Protein AF-0000000067514697 (afdb_homodimer)

Nearest PDB structures (foldseek):
  2oda-assembly1_A  TM=9.925E-01  e=5.669E-39  Pseudomonas syringae pv. tomato
  3iru-assembly1_A  TM=8.624E-01  e=1.632E-14  Oleispira antarctica
  2ioh-assembly1_A  TM=8.367E-01  e=4.678E-10  Bacillus cereus
  1rqn-assembly1_B  TM=8.302E-01  e=7.815E-10  Bacillus cereus
  1rdf-assembly5_D  TM=8.323E-01  e=1.687E-09  Bacillus cereus

Foldseek 3Di:
DQFDAFLEEEEEQDQAQFVFLSCLQVDPDNDPRRLDGDPQNVVLLVSCVVVVHAYEYEDDDPPVRRVSSCVVCVVRHYYFDDDPDDFPALVSVVSRCVVSVGPDQFRYEYEYQDLRPQNSCVNNFHAYEHAQQTYNQLNDRPVRLVPDDPVVNVVSSVVSVVVNVVSVHPYYDHGNNCVRVVSVVVVVCVVVPDGD/DQFDAFLEEEEEQDQAQFVFLSCLQVDPDNDPRRLDGDPQNVVLLVSCVVVVHAYEYEDDDPPVRRVSSCVVCVVRHYYFDDDPDDFPALVSVVSRCVVSVRPDQFRYEYEYQDLRPQNSCVNNFHAYEHAQQTYNQLNDRPVRLVPDDPVVNVVSSVVSVVVNVVSVHPYYDHGNNCVRVVSVVVVVCVVVPDGD

Sequence (392 aa):
MPLPTFPALLFGLSGCLVDFGAQAATSDTPDDEHAQLTPGAQNALKALRDQGMPCAWIDELPEALSTPLAAPVNDWMIAAPRPTAGWPQPDACWMALMALNVSQLEGCVLISGDPRLLQSGLNAGLWTIGLASCGPLCGLSPSQWQALNNAEREQRRAQATLKLYSLGVHSVIDHLGELESCLADIALRRSKGEKPMPLPTFPALLFGLSGCLVDFGAQAATSDTPDDEHAQLTPGAQNALKALRDQGMPCAWIDELPEALSTPLAAPVNDWMIAAPRPTAGWPQPDACWMALMALNVSQLEGCVLISGDPRLLQSGLNAGLWTIGLASCGPLCGLSPSQWQALNNAEREQRRAQATLKLYSLGVHSVIDHLGELESCLADIALRRSKGEKP

pLDDT: mean 94.72, std 6.23, range [56.69, 98.94]

Organism: Pseudomonas syringae pv. tomato (strain ATCC BAA-871 / DC3000) (NCBI:txid223283)

Secondary structure (DSSP, 8-state):
-PPPP-S-EEEETBTTTB-TT--GGG-SS--GGGGSBPTTHHHHHHHHHHHT--EEEE--S-HHHHHHHHTTTTTTSEEPPPPSSPTTSTHHHHHHHHHTT-S-STT-EEEES-HHHHHHHHHHT-EEEEESSSSTTT---HHHHHHS-HHHHHHHHHHHHHHHHHTT-SEEESSGGGHHHHHHHHHHHHHTT---/-PPPP-S-EEEETBTTTB-TT--GGG-SS--GGGGSBPTTHHHHHHHHHHHT--EEEE--S-HHHHHHHHTTTTTTSEEPPPPSSPTTSTHHHHHHHHHTT-S-STT-EEEES-HHHHHHHHHHT-EEEEESSSSTTT---HHHHHHS-HHHHHHHHHHHHHHHHHTT-SEEESSGGGHHHHHHHHHHHHHTT---

Solvent-accessible surface area (backbone atoms only — not comparable to full-atom values): 20154 Å² total; per-residue (Å²): 130,83,77,72,87,50,62,31,41,36,30,28,34,64,4,42,42,14,14,35,9,39,48,53,86,78,42,94,63,69,49,76,73,37,31,37,66,19,69,34,31,64,62,46,52,50,55,36,55,75,67,65,52,45,48,31,33,43,73,84,61,58,64,88,55,44,53,66,39,38,58,78,45,57,86,74,35,46,76,36,59,79,52,90,63,57,75,40,35,16,47,39,52,51,42,29,41,53,75,67,64,44,59,40,40,73,67,21,33,33,36,25,20,39,70,46,56,46,40,8,26,53,20,50,58,27,35,35,36,35,26,22,58,22,1,54,76,56,48,39,48,69,68,58,52,68,67,43,52,72,67,56,47,50,50,47,30,51,52,28,42,51,53,43,49,71,73,62,44,73,39,74,42,51,46,43,65,49,43,68,63,50,52,46,51,52,49,53,43,42,77,73,67,55,72,109,129,84,75,74,86,49,61,31,42,36,31,29,34,65,4,40,42,12,14,36,9,39,46,53,85,77,40,94,62,70,49,76,73,37,27,37,66,20,68,34,28,63,63,44,50,50,54,37,55,76,66,64,51,45,44,31,32,42,73,86,62,57,65,87,57,42,53,66,39,39,58,78,45,55,88,75,33,46,77,37,57,79,52,91,62,56,73,40,34,15,48,39,53,52,41,29,40,53,76,66,64,43,59,39,42,74,68,21,33,34,37,24,18,39,68,47,57,47,43,9,27,53,20,50,58,27,35,36,36,36,27,21,59,23,0,54,77,55,47,38,48,70,68,58,52,68,69,44,51,72,67,56,48,49,50,48,30,50,51,28,42,51,55,42,50,73,73,62,45,74,38,76,42,49,45,45,67,49,40,67,64,50,50,44,51,51,50,51,43,42,76,72,66,55,72,111

InterPro domains:
  IPR023214 HAD superfamily [G3DSA:3.40.50.1000] (1-196)
  IPR036412 HAD-like superfamily [SSF56784] (7-185)

Radius of gyration: 23.74 Å; Cα contacts (8 Å, |Δi|>4): 831; chains: 2; bounding box: 42×76×57 Å

Structure (mmCIF, N/CA/C/O backbone):
data_AF-0000000067514697-model_v1
#
loop_
_entity.id
_entity.type
_entity.pdbx_description
1 polymer 'HAD family phosphatase'
#
loop_
_atom_site.group_PDB
_atom_site.id
_atom_site.type_symbol
_atom_site.label_atom_id
_atom_site.label_alt_id
_atom_site.label_comp_id
_atom_site.label_asym_id
_atom_site.label_entity_id
_atom_site.label_seq_id
_atom_site.pdbx_PDB_ins_code
_atom_site.Cartn_x
_atom_site.Cartn_y
_atom_site.Cartn_z
_atom_site.occupancy
_atom_site.B_iso_or_equiv
_atom_site.auth_seq_id
_atom_site.auth_comp_id
_atom_site.auth_asym_id
_atom_site.auth_atom_id
_atom_site.pdbx_PDB_model_num
ATOM 1 N N . MET A 1 1 ? -19.172 -23.828 4.582 1 57.5 1 MET A N 1
ATOM 2 C CA . MET A 1 1 ? -19.203 -22.5 5.199 1 57.5 1 MET A CA 1
ATOM 3 C C . MET A 1 1 ? -18.75 -21.438 4.215 1 57.5 1 MET A C 1
ATOM 5 O O . MET A 1 1 ? -17.906 -21.703 3.355 1 57.5 1 MET A O 1
ATOM 9 N N . PRO A 1 2 ? -19.375 -20.234 4.148 1 75.5 2 PRO A N 1
ATOM 10 C CA . PRO A 1 2 ? -18.953 -19.234 3.174 1 75.5 2 PRO A CA 1
ATOM 11 C C . PRO A 1 2 ? -17.516 -18.766 3.379 1 75.5 2 PRO A C 1
ATOM 13 O O . PRO A 1 2 ? -17.031 -18.75 4.508 1 75.5 2 PRO A O 1
ATOM 16 N N . LEU A 1 3 ? -16.703 -18.688 2.287 1 81 3 LEU A N 1
ATOM 17 C CA . LEU A 1 3 ? -15.352 -18.141 2.334 1 81 3 LEU A CA 1
ATOM 18 C C . LEU A 1 3 ? -15.32 -16.812 3.072 1 81 3 LEU A C 1
ATOM 20 O O . LEU A 1 3 ? -16.234 -16 2.926 1 81 3 LEU A O 1
ATOM 24 N N . PRO A 1 4 ? -14.367 -16.75 3.943 1 87.25 4 PRO A N 1
ATOM 25 C CA . PRO A 1 4 ? -14.219 -15.422 4.539 1 87.25 4 PRO A CA 1
ATOM 26 C C . PRO A 1 4 ? -14.039 -14.32 3.496 1 87.25 4 PRO A C 1
ATOM 28 O O . PRO A 1 4 ? -13.508 -14.578 2.412 1 87.25 4 PRO A O 1
ATOM 31 N N . THR A 1 5 ? -14.469 -13.211 3.768 1 91 5 THR A N 1
ATOM 32 C CA . THR A 1 5 ? -14.398 -12.094 2.832 1 91 5 THR A CA 1
ATOM 33 C C . THR A 1 5 ? -13.078 -11.352 2.975 1 91 5 THR A C 1
ATOM 35 O O . THR A 1 5 ? -12.602 -11.125 4.09 1 91 5 THR A O 1
ATOM 38 N N . PHE A 1 6 ? -12.43 -11.125 1.898 1 96.06 6 PHE A N 1
ATOM 39 C CA . PHE A 1 6 ? -11.219 -10.32 1.805 1 96.06 6 PHE A CA 1
ATOM 40 C C . PHE A 1 6 ? -11.445 -9.094 0.936 1 96.06 6 PHE A C 1
ATOM 42 O O . PHE A 1 6 ? -12.273 -9.109 0.025 1 96.06 6 PHE A O 1
ATOM 49 N N . PRO A 1 7 ? -10.719 -8.008 1.27 1 97.12 7 PRO A N 1
ATOM 50 C CA . PRO A 1 7 ? -10.891 -6.824 0.428 1 97.12 7 PRO A CA 1
ATOM 51 C C . PRO A 1 7 ? -10.516 -7.074 -1.031 1 97.12 7 PRO A C 1
ATOM 53 O O . PRO A 1 7 ? -11.164 -6.543 -1.938 1 97.12 7 PRO A O 1
ATOM 56 N N . ALA A 1 8 ? -9.453 -7.906 -1.277 1 98.38 8 ALA A N 1
ATOM 57 C CA . ALA A 1 8 ? -9.047 -8.258 -2.635 1 98.38 8 ALA A CA 1
ATOM 58 C C . ALA A 1 8 ? -8.133 -9.484 -2.633 1 98.38 8 ALA A C 1
ATOM 60 O O . ALA A 1 8 ? -7.387 -9.711 -1.678 1 98.38 8 ALA A O 1
ATOM 61 N N . LEU A 1 9 ? -8.211 -10.242 -3.629 1 98.56 9 LEU A N 1
ATOM 62 C CA . LEU A 1 9 ? -7.27 -11.312 -3.922 1 98.56 9 LEU A CA 1
ATOM 63 C C . LEU A 1 9 ? -6.555 -11.07 -5.246 1 98.56 9 LEU A C 1
ATOM 65 O O . LEU A 1 9 ? -7.203 -10.891 -6.281 1 98.56 9 LEU A O 1
ATOM 69 N N . LEU A 1 10 ? -5.277 -11.008 -5.188 1 98.88 10 LEU A N 1
ATOM 70 C CA . LEU A 1 10 ? -4.441 -10.891 -6.379 1 98.88 10 LEU A CA 1
ATOM 71 C C . LEU A 1 10 ? -3.797 -12.227 -6.723 1 98.88 10 LEU A C 1
ATOM 73 O O . LEU A 1 10 ? -3.354 -12.961 -5.828 1 98.88 10 LEU A O 1
ATOM 77 N N . PHE A 1 11 ? -3.756 -12.547 -7.996 1 98.81 11 PHE A N 1
ATOM 78 C CA . PHE A 1 11 ? -3.188 -13.812 -8.445 1 98.81 11 PHE A CA 1
ATOM 79 C C . PHE A 1 11 ? -2.094 -13.57 -9.484 1 98.81 11 PHE A C 1
ATOM 81 O O . PHE A 1 11 ? -2.238 -12.727 -10.367 1 98.81 11 PHE A O 1
ATOM 88 N N . GLY A 1 12 ? -1.007 -14.273 -9.297 1 98.44 12 GLY A N 1
ATOM 89 C CA . GLY A 1 12 ? -0.164 -14.398 -10.477 1 98.44 12 GLY A CA 1
ATOM 90 C C . GLY A 1 12 ? -0.861 -15.086 -11.641 1 98.44 12 GLY A C 1
ATOM 91 O O . GLY A 1 12 ? -1.637 -16.016 -11.438 1 98.44 12 GLY A O 1
ATOM 92 N N . LEU A 1 13 ? -0.513 -14.672 -12.812 1 97.88 13 LEU A N 1
ATOM 93 C CA . LEU A 1 13 ? -1.085 -15.352 -13.977 1 97.88 13 LEU A CA 1
ATOM 94 C C . LEU A 1 13 ? -0.336 -16.641 -14.273 1 97.88 13 LEU A C 1
ATOM 96 O O . LEU A 1 13 ? -0.821 -17.734 -13.953 1 97.88 13 LEU A O 1
ATOM 100 N N . SER A 1 14 ? 0.903 -16.531 -14.828 1 96.44 14 SER A N 1
ATOM 101 C CA . SER A 1 14 ? 1.729 -17.688 -15.164 1 96.44 14 SER A CA 1
ATOM 102 C C . SER A 1 14 ? 2.301 -18.344 -13.914 1 96.44 14 SER A C 1
ATOM 104 O O . SER A 1 14 ? 2.85 -17.672 -13.047 1 96.44 14 SER A O 1
ATOM 106 N N . GLY A 1 15 ? 2.105 -19.656 -13.859 1 95.88 15 GLY A N 1
ATOM 107 C CA . GLY A 1 15 ? 2.621 -20.391 -12.719 1 95.88 15 GLY A CA 1
ATOM 108 C C . GLY A 1 15 ? 1.676 -20.406 -11.531 1 95.88 15 GLY A C 1
ATOM 109 O O . GLY A 1 15 ? 2.023 -20.891 -10.453 1 95.88 15 GLY A O 1
ATOM 110 N N . CYS A 1 16 ? 0.5 -19.844 -11.742 1 97.75 16 CYS A N 1
ATOM 111 C CA . CYS A 1 16 ? -0.506 -19.766 -10.695 1 97.75 16 CYS A CA 1
ATOM 112 C C . CYS A 1 16 ? -1.892 -20.094 -11.234 1 97.75 16 CYS A C 1
ATOM 114 O O . CYS A 1 16 ? -2.4 -21.203 -11.031 1 97.75 16 CYS A O 1
ATOM 116 N N . LEU A 1 17 ? -2.43 -19.219 -12.031 1 97.88 17 LEU A N 1
ATOM 117 C CA . LEU A 1 17 ? -3.744 -19.484 -12.602 1 97.88 17 LEU A CA 1
ATOM 118 C C . LEU A 1 17 ? -3.633 -20.406 -13.812 1 97.88 17 LEU A C 1
ATOM 120 O O . LEU A 1 17 ? -4.484 -21.281 -14.008 1 97.88 17 LEU A O 1
ATOM 124 N N . VAL A 1 18 ? -2.6 -20.172 -14.586 1 96.38 18 VAL A N 1
ATOM 125 C CA . VAL A 1 18 ? -2.311 -20.953 -15.789 1 96.38 18 VAL A CA 1
ATOM 126 C C . VAL A 1 18 ? -0.81 -21.219 -15.883 1 96.38 18 VAL A C 1
ATOM 128 O O . VAL A 1 18 ? -0.034 -20.734 -15.047 1 96.38 18 VAL A O 1
ATOM 131 N N . ASP A 1 19 ? -0.452 -22.016 -16.891 1 94.94 19 ASP A N 1
ATOM 132 C CA . ASP A 1 19 ? 0.968 -22.25 -17.141 1 94.94 19 ASP A CA 1
ATOM 133 C C . ASP A 1 19 ? 1.653 -22.828 -15.914 1 94.94 19 ASP A C 1
ATOM 135 O O . ASP A 1 19 ? 2.574 -22.234 -15.359 1 94.94 19 ASP A O 1
ATOM 139 N N . PHE A 1 20 ? 1.233 -24 -15.57 1 94.44 20 PHE A N 1
ATOM 140 C CA . PHE A 1 20 ? 1.542 -24.719 -14.336 1 94.44 20 PHE A CA 1
ATOM 141 C C . PHE A 1 20 ? 3.014 -24.562 -13.977 1 94.44 20 PHE A C 1
ATOM 143 O O . PHE A 1 20 ? 3.344 -24.141 -12.859 1 94.44 20 PHE A O 1
ATOM 150 N N . GLY A 1 21 ? 3.844 -24.766 -14.836 1 93.25 21 GLY A N 1
ATOM 151 C CA . GLY A 1 21 ? 5.27 -24.719 -14.555 1 93.25 21 GLY A CA 1
ATOM 152 C C . GLY A 1 21 ? 5.914 -23.406 -14.945 1 93.25 21 GLY A C 1
ATOM 153 O O . GLY A 1 21 ? 7.141 -23.297 -14.977 1 93.25 21 GLY A O 1
ATOM 154 N N . ALA A 1 22 ? 5.086 -22.391 -15.367 1 93.31 22 ALA A N 1
ATOM 155 C CA . ALA A 1 22 ? 5.566 -21.078 -15.797 1 93.31 22 ALA A CA 1
ATOM 156 C C . ALA A 1 22 ? 6.559 -21.219 -16.953 1 93.31 22 ALA A C 1
ATOM 158 O O . ALA A 1 22 ? 7.637 -20.609 -16.906 1 93.31 22 ALA A O 1
ATOM 159 N N . GLN A 1 23 ? 6.207 -21.922 -17.891 1 92.62 23 GLN A N 1
ATOM 160 C CA . GLN A 1 23 ? 7.148 -22.25 -18.969 1 92.62 23 GLN A CA 1
ATOM 161 C C . GLN A 1 23 ? 6.918 -21.375 -20.188 1 92.62 23 GLN A C 1
ATOM 163 O O . GLN A 1 23 ? 7.746 -21.359 -21.109 1 92.62 23 GLN A O 1
ATOM 168 N N . ALA A 1 24 ? 5.891 -20.656 -20.188 1 89.44 24 ALA A N 1
ATOM 169 C CA . ALA A 1 24 ? 5.512 -19.891 -21.375 1 89.44 24 ALA A CA 1
ATOM 170 C C . ALA A 1 24 ? 6.617 -18.922 -21.766 1 89.44 24 ALA A C 1
ATOM 172 O O . ALA A 1 24 ? 6.895 -18.734 -22.953 1 89.44 24 ALA A O 1
ATOM 173 N N . ALA A 1 25 ? 7.25 -18.375 -20.781 1 84.5 25 ALA A N 1
ATOM 174 C CA . ALA A 1 25 ? 8.25 -17.344 -21.031 1 84.5 25 ALA A CA 1
ATOM 175 C C . ALA A 1 25 ? 9.453 -17.922 -21.781 1 84.5 25 ALA A C 1
ATOM 177 O O . ALA A 1 25 ? 10.156 -17.203 -22.484 1 84.5 25 ALA A O 1
ATOM 178 N N . THR A 1 26 ? 9.695 -19.109 -21.609 1 82.88 26 THR A N 1
ATOM 179 C CA . THR A 1 26 ? 10.898 -19.703 -22.172 1 82.88 26 THR A CA 1
ATOM 180 C C . THR A 1 26 ? 10.539 -20.656 -23.312 1 82.88 26 THR A C 1
ATOM 182 O O . THR A 1 26 ? 11.398 -21.375 -23.844 1 82.88 26 THR A O 1
ATOM 185 N N . SER A 1 27 ? 9.258 -20.641 -23.594 1 81.31 27 SER A N 1
ATOM 186 C CA . SER A 1 27 ? 8.82 -21.562 -24.625 1 81.31 27 SER A CA 1
ATOM 187 C C . SER A 1 27 ? 8.922 -20.938 -26.016 1 81.31 27 SER A C 1
ATOM 189 O O . SER A 1 27 ? 8.672 -19.75 -26.172 1 81.31 27 SER A O 1
ATOM 191 N N . ASP A 1 28 ? 9.484 -21.641 -26.938 1 69.38 28 ASP A N 1
ATOM 192 C CA . ASP A 1 28 ? 9.578 -21.203 -28.328 1 69.38 28 ASP A CA 1
ATOM 193 C C . ASP A 1 28 ? 8.195 -21.125 -28.969 1 69.38 28 ASP A C 1
ATOM 195 O O . ASP A 1 28 ? 8.008 -20.406 -29.953 1 69.38 28 ASP A O 1
ATOM 199 N N . THR A 1 29 ? 7.293 -21.906 -28.5 1 67.69 29 THR A N 1
ATOM 200 C CA . THR A 1 29 ? 5.941 -21.938 -29.047 1 67.69 29 THR A CA 1
ATOM 201 C C . THR A 1 29 ? 4.902 -21.984 -27.938 1 67.69 29 THR A C 1
ATOM 203 O O . THR A 1 29 ? 4.383 -23.047 -27.594 1 67.69 29 THR A O 1
ATOM 206 N N . PRO A 1 30 ? 4.816 -20.812 -27.312 1 62.94 30 PRO A N 1
ATOM 207 C CA . PRO A 1 30 ? 3.752 -20.922 -26.312 1 62.94 30 PRO A CA 1
ATOM 208 C C . PRO A 1 30 ? 2.465 -21.516 -26.891 1 62.94 30 PRO A C 1
ATOM 210 O O . PRO A 1 30 ? 2.018 -21.094 -27.953 1 62.94 30 PRO A O 1
ATOM 213 N N . ASP A 1 31 ? 2.197 -22.828 -26.531 1 69.31 31 ASP A N 1
ATOM 214 C CA . ASP A 1 31 ? 1.079 -23.562 -27.109 1 69.31 31 ASP A CA 1
ATOM 215 C C . ASP A 1 31 ? -0.118 -23.562 -26.156 1 69.31 31 ASP A C 1
ATOM 217 O O . ASP A 1 31 ? -0.062 -22.984 -25.078 1 69.31 31 ASP A O 1
ATOM 221 N N . ASP A 1 32 ? -1.11 -24.094 -26.609 1 73.56 32 ASP A N 1
ATOM 222 C CA . ASP A 1 32 ? -2.418 -24.203 -25.969 1 73.56 32 ASP A CA 1
ATOM 223 C C . ASP A 1 32 ? -2.301 -24.828 -24.594 1 73.56 32 ASP A C 1
ATOM 225 O O . ASP A 1 32 ? -3.107 -24.547 -23.703 1 73.56 32 ASP A O 1
ATOM 229 N N . GLU A 1 33 ? -1.214 -25.531 -24.359 1 77.56 33 GLU A N 1
ATOM 230 C CA . GLU A 1 33 ? -1.074 -26.219 -23.078 1 77.56 33 GLU A CA 1
ATOM 231 C C . GLU A 1 33 ? -0.757 -25.234 -21.953 1 77.56 33 GLU A C 1
ATOM 233 O O . GLU A 1 33 ? -1.164 -25.453 -20.797 1 77.56 33 GLU A O 1
ATOM 238 N N . HIS A 1 34 ? -0.2 -24.172 -22.312 1 87.38 34 HIS A N 1
ATOM 239 C CA . HIS A 1 34 ? 0.196 -23.188 -21.312 1 87.38 34 HIS A CA 1
ATOM 240 C C . HIS A 1 34 ? -0.998 -22.375 -20.844 1 87.38 34 HIS A C 1
ATOM 242 O O . HIS A 1 34 ? -0.994 -21.844 -19.734 1 87.38 34 HIS A O 1
ATOM 248 N N . ALA A 1 35 ? -1.999 -22.391 -21.594 1 90.88 35 ALA A N 1
ATOM 249 C CA . ALA A 1 35 ? -3.16 -21.562 -21.266 1 90.88 35 ALA A CA 1
ATOM 250 C C . ALA A 1 35 ? -4.188 -22.359 -20.469 1 90.88 35 ALA A C 1
ATOM 252 O O . ALA A 1 35 ? -5.273 -21.859 -20.172 1 90.88 35 ALA A O 1
ATOM 253 N N . GLN A 1 36 ? -3.84 -23.578 -20.125 1 92.38 36 GLN A N 1
ATOM 254 C CA . GLN A 1 36 ? -4.742 -24.391 -19.328 1 92.38 36 GLN A CA 1
ATOM 255 C C . GLN A 1 36 ? -4.707 -23.969 -17.859 1 92.38 36 GLN A C 1
ATOM 257 O O . GLN A 1 36 ? -3.637 -23.703 -17.312 1 92.38 36 GLN A O 1
ATOM 262 N N . LEU A 1 37 ? -5.906 -23.984 -17.266 1 96.31 37 LEU A N 1
ATOM 263 C CA . LEU A 1 37 ? -6.008 -23.688 -15.852 1 96.31 37 LEU A CA 1
ATOM 264 C C . LEU A 1 37 ? -5.203 -24.672 -15.023 1 96.31 37 LEU A C 1
ATOM 266 O O . LEU A 1 37 ? -5.203 -25.875 -15.312 1 96.31 37 LEU A O 1
ATOM 270 N N . THR A 1 38 ? -4.555 -24.141 -14.055 1 96 38 THR A N 1
ATOM 271 C CA . THR A 1 38 ? -3.82 -25.016 -13.141 1 96 38 THR A CA 1
ATOM 272 C C . THR A 1 38 ? -4.781 -25.797 -12.258 1 96 38 THR A C 1
ATOM 274 O O . THR A 1 38 ? -5.965 -25.469 -12.164 1 96 38 THR A O 1
ATOM 277 N N . PRO A 1 39 ? -4.258 -26.875 -11.633 1 94.44 39 PRO A N 1
ATOM 278 C CA . PRO A 1 39 ? -5.109 -27.656 -10.742 1 94.44 39 PRO A CA 1
ATOM 279 C C . PRO A 1 39 ? -5.781 -26.812 -9.664 1 94.44 39 PRO A C 1
ATOM 281 O O . PRO A 1 39 ? -5.109 -26.047 -8.969 1 94.44 39 PRO A O 1
ATOM 284 N N . GLY A 1 40 ? -7.145 -26.953 -9.586 1 96.25 40 GLY A N 1
ATOM 285 C CA . GLY A 1 40 ? -7.902 -26.266 -8.555 1 96.25 40 GLY A CA 1
ATOM 286 C C . GLY A 1 40 ? -8.336 -24.875 -8.961 1 96.25 40 GLY A C 1
ATOM 287 O O . GLY A 1 40 ? -9.203 -24.266 -8.312 1 96.25 40 GLY A O 1
ATOM 288 N N . ALA A 1 41 ? -7.773 -24.297 -10.023 1 97.06 41 ALA A N 1
ATOM 289 C CA . ALA A 1 41 ? -8.031 -22.922 -10.414 1 97.06 41 ALA A CA 1
ATOM 290 C C . ALA A 1 41 ? -9.5 -22.703 -10.758 1 97.06 41 ALA A C 1
ATOM 292 O O . ALA A 1 41 ? -10.109 -21.719 -10.336 1 97.06 41 ALA A O 1
ATOM 293 N N . GLN A 1 42 ? -9.984 -23.672 -11.477 1 96.25 42 GLN A N 1
ATOM 294 C CA . GLN A 1 42 ? -11.375 -23.516 -11.906 1 96.25 42 GLN A CA 1
ATOM 295 C C . GLN A 1 42 ? -12.312 -23.422 -10.711 1 96.25 42 GLN A C 1
ATOM 297 O O . GLN A 1 42 ? -13.156 -22.516 -10.641 1 96.25 42 GLN A O 1
ATOM 302 N N . ASN A 1 43 ? -12.219 -24.344 -9.797 1 95.75 43 ASN A N 1
ATOM 303 C CA . ASN A 1 43 ? -13.055 -24.344 -8.602 1 95.75 43 ASN A CA 1
ATOM 304 C C . ASN A 1 43 ? -12.852 -23.078 -7.77 1 95.75 43 ASN A C 1
ATOM 306 O O . ASN A 1 43 ? -13.805 -22.516 -7.242 1 95.75 43 ASN A O 1
ATOM 310 N N . ALA A 1 44 ? -11.609 -22.672 -7.664 1 95.25 44 ALA A N 1
ATOM 311 C CA . ALA A 1 44 ? -11.305 -21.453 -6.918 1 95.25 44 ALA A CA 1
ATOM 312 C C . ALA A 1 44 ? -11.969 -20.234 -7.555 1 95.25 44 ALA A C 1
ATOM 314 O O . ALA A 1 44 ? -12.602 -19.438 -6.863 1 95.25 44 ALA A O 1
ATOM 315 N N . LEU A 1 45 ? -11.844 -20.141 -8.828 1 95.19 45 LEU A N 1
ATOM 316 C CA . LEU A 1 45 ? -12.414 -19.031 -9.57 1 95.19 45 LEU A CA 1
ATOM 317 C C . LEU A 1 45 ? -13.938 -19 -9.422 1 95.19 45 LEU A C 1
ATOM 319 O O . LEU A 1 45 ? -14.523 -17.938 -9.227 1 95.19 45 LEU A O 1
ATOM 323 N N . LYS A 1 46 ? -14.539 -20.125 -9.508 1 94.88 46 LYS A N 1
ATOM 324 C CA . LYS A 1 46 ? -15.984 -20.219 -9.352 1 94.88 46 LYS A CA 1
ATOM 325 C C . LYS A 1 46 ? -16.422 -19.766 -7.961 1 94.88 46 LYS A C 1
ATOM 327 O O . LYS A 1 46 ? -17.359 -18.969 -7.832 1 94.88 46 LYS A O 1
ATOM 332 N N . ALA A 1 47 ? -15.766 -20.281 -6.992 1 94.31 47 ALA A N 1
ATOM 333 C CA . ALA A 1 47 ? -16.094 -19.922 -5.617 1 94.31 47 ALA A CA 1
ATOM 334 C C . ALA A 1 47 ? -15.938 -18.422 -5.395 1 94.31 47 ALA A C 1
ATOM 336 O O . ALA A 1 47 ? -16.781 -17.797 -4.754 1 94.31 47 ALA A O 1
ATOM 337 N N . LEU A 1 48 ? -14.883 -17.812 -5.902 1 94.06 48 LEU A N 1
ATOM 338 C CA . LEU A 1 48 ? -14.609 -16.391 -5.738 1 94.06 48 LEU A CA 1
ATOM 339 C C . LEU A 1 48 ? -15.664 -15.547 -6.457 1 94.06 48 LEU A C 1
ATOM 341 O O . LEU A 1 48 ? -16.125 -14.531 -5.922 1 94.06 48 LEU A O 1
ATOM 345 N N . ARG A 1 49 ? -16 -15.953 -7.621 1 93.19 49 ARG A N 1
ATOM 346 C CA . ARG A 1 49 ? -17.031 -15.258 -8.383 1 93.19 49 ARG A CA 1
ATOM 347 C C . ARG A 1 49 ? -18.375 -15.305 -7.652 1 93.19 49 ARG A C 1
ATOM 349 O O . ARG A 1 49 ? -19.062 -14.289 -7.543 1 93.19 49 ARG A O 1
ATOM 356 N N . ASP A 1 50 ? -18.719 -16.484 -7.176 1 93.25 50 ASP A N 1
ATOM 357 C CA . ASP A 1 50 ? -19.984 -16.672 -6.469 1 93.25 50 ASP A CA 1
ATOM 358 C C . ASP A 1 50 ? -20.062 -15.766 -5.238 1 93.25 50 ASP A C 1
ATOM 360 O O . ASP A 1 50 ? -21.156 -15.312 -4.863 1 93.25 50 ASP A O 1
ATOM 364 N N . GLN A 1 51 ? -18.969 -15.43 -4.707 1 93.06 51 GLN A N 1
ATOM 365 C CA . GLN A 1 51 ? -18.938 -14.625 -3.492 1 93.06 51 GLN A CA 1
ATOM 366 C C . GLN A 1 51 ? -18.719 -13.148 -3.818 1 93.06 51 GLN A C 1
ATOM 368 O O . GLN A 1 51 ? -18.719 -12.305 -2.92 1 93.06 51 GLN A O 1
ATOM 373 N N . GLY A 1 52 ? -18.453 -12.852 -5.043 1 93.25 52 GLY A N 1
ATOM 374 C CA . GLY A 1 52 ? -18.234 -11.477 -5.457 1 93.25 52 GLY A CA 1
ATOM 375 C C . GLY A 1 52 ? -16.922 -10.906 -4.961 1 93.25 52 GLY A C 1
ATOM 376 O O . GLY A 1 52 ? -16.828 -9.719 -4.641 1 93.25 52 GLY A O 1
ATOM 377 N N . MET A 1 53 ? -15.883 -11.734 -4.766 1 94.81 53 MET A N 1
ATOM 378 C CA . MET A 1 53 ? -14.578 -11.312 -4.277 1 94.81 53 MET A CA 1
ATOM 379 C C . MET A 1 53 ? -13.844 -10.492 -5.324 1 94.81 53 MET A C 1
ATOM 381 O O . MET A 1 53 ? -13.719 -10.906 -6.477 1 94.81 53 MET A O 1
ATOM 385 N N . PRO A 1 54 ? -13.438 -9.266 -4.961 1 97.12 54 PRO A N 1
ATOM 386 C CA . PRO A 1 54 ? -12.602 -8.523 -5.91 1 97.12 54 PRO A CA 1
ATOM 387 C C . PRO A 1 54 ? -11.289 -9.242 -6.227 1 97.12 54 PRO A C 1
ATOM 389 O O . PRO A 1 54 ? -10.516 -9.547 -5.316 1 97.12 54 PRO A O 1
ATOM 392 N N . CYS A 1 55 ? -11.016 -9.516 -7.504 1 98.12 55 CYS A N 1
ATOM 393 C CA . CYS A 1 55 ? -9.828 -10.266 -7.902 1 98.12 55 CYS A CA 1
ATOM 394 C C . CYS A 1 55 ? -9.188 -9.656 -9.141 1 98.12 55 CYS A C 1
ATOM 396 O O . CYS A 1 55 ? -9.883 -9.102 -10 1 98.12 55 CYS A O 1
ATOM 398 N N . ALA A 1 56 ? -7.918 -9.781 -9.219 1 98.62 56 ALA A N 1
ATOM 399 C CA . ALA A 1 56 ? -7.145 -9.406 -10.398 1 98.62 56 ALA A CA 1
ATOM 400 C C . ALA A 1 56 ? -5.945 -10.328 -10.578 1 98.62 56 ALA A C 1
ATOM 402 O O . ALA A 1 56 ? -5.504 -10.984 -9.633 1 98.62 56 ALA A O 1
ATOM 403 N N . TRP A 1 57 ? -5.508 -10.43 -11.773 1 98.5 57 TRP A N 1
ATOM 404 C CA . TRP A 1 57 ? -4.27 -11.164 -12 1 98.5 57 TRP A CA 1
ATOM 405 C C . TRP A 1 57 ? -3.141 -10.219 -12.398 1 98.5 57 TRP A C 1
ATOM 407 O O . TRP A 1 57 ? -3.391 -9.133 -12.938 1 98.5 57 TRP A O 1
ATOM 417 N N . ILE A 1 58 ? -1.957 -10.594 -12.039 1 98.31 58 ILE A N 1
ATOM 418 C CA . ILE A 1 58 ? -0.729 -9.844 -12.273 1 98.31 58 ILE A CA 1
ATOM 419 C C . ILE A 1 58 ? 0.265 -10.703 -13.047 1 98.31 58 ILE A C 1
ATOM 421 O O . ILE A 1 58 ? 0.424 -11.891 -12.758 1 98.31 58 ILE A O 1
ATOM 425 N N . ASP A 1 59 ? 0.937 -10.086 -14 1 96.19 59 ASP A N 1
ATOM 426 C CA . ASP A 1 59 ? 2.018 -10.766 -14.711 1 96.19 59 ASP A CA 1
ATOM 427 C C . ASP A 1 59 ? 3.045 -9.758 -15.234 1 96.19 59 ASP A C 1
ATOM 429 O O . ASP A 1 59 ? 2.783 -8.555 -15.266 1 96.19 59 ASP A O 1
ATOM 433 N N . GLU A 1 60 ? 4.191 -10.312 -15.492 1 95.25 60 GLU A N 1
ATOM 434 C CA . GLU A 1 60 ? 5.215 -9.445 -16.078 1 95.25 60 GLU A CA 1
ATOM 435 C C . GLU A 1 60 ? 5.617 -9.93 -17.469 1 95.25 60 GLU A C 1
ATOM 437 O O . GLU A 1 60 ? 6.637 -9.492 -18 1 95.25 60 GLU A O 1
ATOM 442 N N . LEU A 1 61 ? 4.91 -10.867 -18 1 93.88 61 LEU A N 1
ATOM 443 C CA . LEU A 1 61 ? 5.184 -11.352 -19.359 1 93.88 61 LEU A CA 1
ATOM 444 C C . LEU A 1 61 ? 4.824 -10.297 -20.391 1 93.88 61 LEU A C 1
ATOM 446 O O . LEU A 1 61 ? 3.943 -9.469 -20.156 1 93.88 61 LEU A O 1
ATOM 450 N N . PRO A 1 62 ? 5.539 -10.367 -21.547 1 93.31 62 PRO A N 1
ATOM 451 C CA . PRO A 1 62 ? 5.09 -9.508 -22.641 1 93.31 62 PRO A CA 1
ATOM 452 C C . PRO A 1 62 ? 3.621 -9.734 -23 1 93.31 62 PRO A C 1
ATOM 454 O O . PRO A 1 62 ? 3.127 -10.859 -22.922 1 93.31 62 PRO A O 1
ATOM 457 N N . GLU A 1 63 ? 3.01 -8.672 -23.375 1 92.75 63 GLU A N 1
ATOM 458 C CA . GLU A 1 63 ? 1.584 -8.711 -23.688 1 92.75 63 GLU A CA 1
ATOM 459 C C . GLU A 1 63 ? 1.278 -9.797 -24.719 1 92.75 63 GLU A C 1
ATOM 461 O O . GLU A 1 63 ? 0.244 -10.461 -24.641 1 92.75 63 GLU A O 1
ATOM 466 N N . ALA A 1 64 ? 2.119 -9.984 -25.672 1 91.19 64 ALA A N 1
ATOM 467 C CA . ALA A 1 64 ? 1.939 -10.977 -26.734 1 91.19 64 ALA A CA 1
ATOM 468 C C . ALA A 1 64 ? 1.805 -12.383 -26.156 1 91.19 64 ALA A C 1
ATOM 470 O O . ALA A 1 64 ? 1.154 -13.242 -26.75 1 91.19 64 ALA A O 1
ATOM 471 N N . LEU A 1 65 ? 2.355 -12.602 -25.016 1 92.75 65 LEU A N 1
ATOM 472 C CA . LEU A 1 65 ? 2.297 -13.906 -24.359 1 92.75 65 LEU A CA 1
ATOM 473 C C . LEU A 1 65 ? 1.188 -13.945 -23.312 1 92.75 65 LEU A C 1
ATOM 475 O O . LEU A 1 65 ? 0.435 -14.914 -23.234 1 92.75 65 LEU A O 1
ATOM 479 N N . SER A 1 66 ? 1.089 -12.859 -22.562 1 93.56 66 SER A N 1
ATOM 480 C CA . SER A 1 66 ? 0.141 -12.859 -21.453 1 93.56 66 SER A CA 1
ATOM 481 C C . SER A 1 66 ? -1.298 -12.859 -21.969 1 93.56 66 SER A C 1
ATOM 483 O O . SER A 1 66 ? -2.182 -13.445 -21.328 1 93.56 66 SER A O 1
ATOM 485 N N . THR A 1 67 ? -1.568 -12.25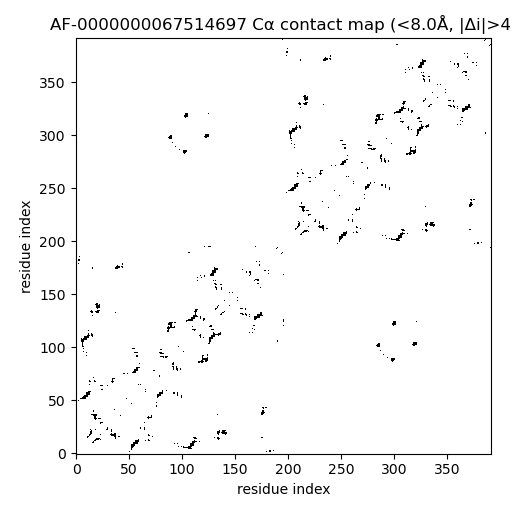8 -23.094 1 93.19 67 THR A N 1
ATOM 486 C CA . THR A 1 67 ? -2.93 -12.133 -23.594 1 93.19 67 THR A CA 1
ATOM 487 C C . THR A 1 67 ? -3.525 -13.5 -23.906 1 93.19 67 THR A C 1
ATOM 489 O 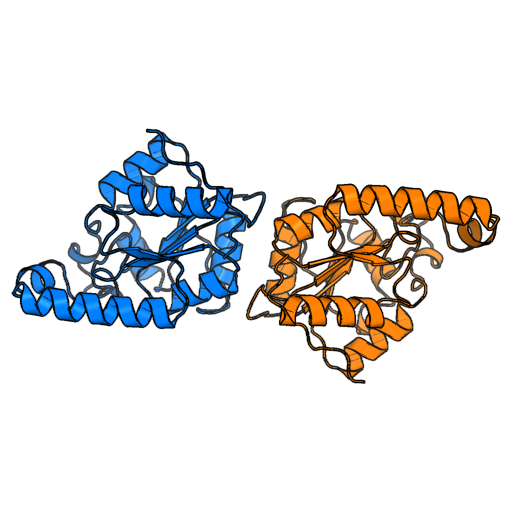O . THR A 1 67 ? -4.574 -13.859 -23.359 1 93.19 67 THR A O 1
ATOM 492 N N . PRO A 1 68 ? -2.84 -14.328 -24.719 1 92.88 68 PRO A N 1
ATOM 493 C CA . PRO A 1 68 ? -3.402 -15.656 -24.953 1 92.88 68 PRO A CA 1
ATOM 494 C C . PRO A 1 68 ? -3.416 -16.516 -23.688 1 92.88 68 PRO A C 1
ATOM 496 O O . PRO A 1 68 ? -4.328 -17.328 -23.5 1 92.88 68 PRO A O 1
ATOM 499 N N . LEU A 1 69 ? -2.453 -16.391 -22.844 1 94.44 69 LEU A N 1
ATOM 500 C CA . LEU A 1 69 ? -2.375 -17.156 -21.594 1 94.44 69 LEU A CA 1
ATOM 501 C C . LEU A 1 69 ? -3.559 -16.844 -20.688 1 94.44 69 LEU A C 1
ATOM 503 O O . LEU A 1 69 ? -4.035 -17.719 -19.969 1 94.44 69 LEU A O 1
ATOM 507 N N . ALA A 1 70 ? -4.027 -15.617 -20.734 1 96 70 ALA A N 1
ATOM 508 C CA . ALA A 1 70 ? -5.039 -15.141 -19.812 1 96 70 ALA A CA 1
ATOM 509 C C . ALA A 1 70 ? -6.445 -15.469 -20.312 1 96 70 ALA A C 1
ATOM 511 O O . ALA A 1 70 ? -7.43 -15.258 -19.594 1 96 70 ALA A O 1
ATOM 512 N N . ALA A 1 71 ? -6.656 -16.016 -21.422 1 94.88 71 ALA A N 1
ATOM 513 C CA . ALA A 1 71 ? -7.945 -16.25 -22.062 1 94.88 71 ALA A CA 1
ATOM 514 C C . ALA A 1 71 ? -8.891 -17 -21.141 1 94.88 71 ALA A C 1
ATOM 516 O O . ALA A 1 71 ? -10.047 -16.625 -20.984 1 94.88 71 ALA A O 1
ATOM 517 N N . PRO A 1 72 ? -8.406 -18.016 -20.453 1 95.06 72 PRO A N 1
ATOM 518 C CA . PRO A 1 72 ? -9.336 -18.797 -19.625 1 95.06 72 PRO A CA 1
ATOM 519 C C . PRO A 1 72 ? -9.781 -18.031 -18.375 1 95.06 72 PRO A C 1
ATOM 521 O O . PRO A 1 72 ? -10.734 -18.453 -17.719 1 95.06 72 PRO A O 1
ATOM 524 N N . VAL A 1 73 ? -9.062 -16.953 -18.047 1 96.12 73 VAL A N 1
ATOM 525 C CA . VAL A 1 73 ? -9.359 -16.344 -16.766 1 96.12 73 VAL A CA 1
ATOM 526 C C . VAL A 1 73 ? -9.969 -14.961 -16.984 1 96.12 73 VAL A C 1
ATOM 528 O O . VAL A 1 73 ? -10.508 -14.359 -16.047 1 96.12 73 VAL A O 1
ATOM 531 N N . ASN A 1 74 ? -9.977 -14.445 -18.125 1 93.81 74 ASN A N 1
ATOM 532 C CA . ASN A 1 74 ? -10.391 -13.078 -18.422 1 93.81 74 ASN A CA 1
ATOM 533 C C . ASN A 1 74 ? -11.852 -12.844 -18.047 1 93.81 74 ASN A C 1
ATOM 535 O O . ASN A 1 74 ? -12.234 -11.727 -17.703 1 93.81 74 ASN A O 1
ATOM 539 N N . ASP A 1 75 ? -12.656 -13.898 -18.062 1 92.06 75 ASP A N 1
ATOM 540 C CA . ASP A 1 75 ? -14.07 -13.766 -17.719 1 92.06 75 ASP A CA 1
ATOM 541 C C . ASP A 1 75 ? -14.273 -13.797 -16.203 1 92.06 75 ASP A C 1
ATOM 543 O O . ASP A 1 75 ? -15.359 -13.484 -15.719 1 92.06 75 ASP A O 1
ATOM 547 N N . TRP A 1 76 ? -13.25 -14.117 -15.523 1 92.81 76 TRP A N 1
ATOM 548 C CA . TRP A 1 76 ? -13.391 -14.344 -14.086 1 92.81 76 TRP A CA 1
ATOM 549 C C . TRP A 1 76 ? -12.844 -13.156 -13.297 1 92.81 76 TRP A C 1
ATOM 551 O O . TRP A 1 76 ? -13.367 -12.828 -12.234 1 92.81 76 TRP A O 1
ATOM 561 N N . MET A 1 77 ? -11.836 -12.516 -13.82 1 95.44 77 MET A N 1
ATOM 562 C CA . MET A 1 77 ? -11.188 -11.422 -13.109 1 95.44 77 MET A CA 1
ATOM 563 C C . MET A 1 77 ? -10.516 -10.461 -14.086 1 95.44 77 MET A C 1
ATOM 565 O O . MET A 1 77 ? -10.359 -10.781 -15.266 1 95.44 77 MET A O 1
ATOM 569 N N . ILE A 1 78 ? -10.164 -9.305 -13.539 1 96.69 78 ILE A N 1
ATOM 570 C CA . ILE A 1 78 ? -9.562 -8.281 -14.383 1 96.69 78 ILE A CA 1
ATOM 571 C C . ILE A 1 78 ? -8.047 -8.445 -14.406 1 96.69 78 ILE A C 1
ATOM 573 O O . ILE A 1 78 ? -7.469 -9.039 -13.492 1 96.69 78 ILE A O 1
ATOM 577 N N . ALA A 1 79 ? -7.406 -7.93 -15.445 1 97.81 79 ALA A N 1
ATOM 578 C CA . ALA A 1 79 ? -5.953 -7.789 -15.531 1 97.81 79 ALA A CA 1
ATOM 579 C C . ALA A 1 79 ? -5.477 -6.562 -14.758 1 97.81 79 ALA A C 1
ATOM 581 O O . ALA A 1 79 ? -6.008 -5.461 -14.945 1 97.81 79 ALA A O 1
ATOM 582 N N . ALA A 1 80 ? -4.508 -6.746 -13.93 1 97.44 80 ALA A N 1
ATOM 583 C CA . ALA A 1 80 ? -3.918 -5.586 -13.266 1 97.44 80 ALA A CA 1
ATOM 584 C C . ALA A 1 80 ? -3.15 -4.715 -14.258 1 97.44 80 ALA A C 1
ATOM 586 O O . ALA A 1 80 ? -2.547 -5.227 -15.203 1 97.44 80 ALA A O 1
ATOM 587 N N . PRO A 1 81 ? -3.145 -3.416 -13.977 1 97 81 PRO A N 1
ATOM 588 C CA . PRO A 1 81 ? -2.307 -2.553 -14.812 1 97 81 PRO A CA 1
ATOM 589 C C . PRO A 1 81 ? -0.82 -2.883 -14.703 1 97 81 PRO A C 1
ATOM 591 O O . PRO A 1 81 ? -0.365 -3.34 -13.648 1 97 81 PRO A O 1
ATOM 594 N N . ARG A 1 82 ? -0.063 -2.668 -15.734 1 94.75 82 ARG A N 1
ATOM 595 C CA . ARG A 1 82 ? 1.365 -2.965 -15.758 1 94.75 82 ARG A CA 1
ATOM 596 C C . ARG A 1 82 ? 2.178 -1.782 -15.242 1 94.75 82 ARG A C 1
ATOM 598 O O . ARG A 1 82 ? 2.076 -0.673 -15.766 1 94.75 82 ARG A O 1
ATOM 605 N N . PRO A 1 83 ? 2.875 -2.02 -14.203 1 93.06 83 PRO A N 1
ATOM 606 C CA . PRO A 1 83 ? 3.719 -0.932 -13.703 1 93.06 83 PRO A CA 1
ATOM 607 C C . PRO A 1 83 ? 4.977 -0.728 -14.547 1 93.06 83 PRO A C 1
ATOM 609 O O . PRO A 1 83 ? 5.336 -1.593 -15.352 1 93.06 83 PRO A O 1
ATOM 612 N N . THR A 1 84 ? 5.621 0.463 -14.336 1 90.62 84 THR A N 1
ATOM 613 C CA . THR A 1 84 ? 6.93 0.701 -14.938 1 90.62 84 THR A CA 1
ATOM 614 C C . THR A 1 84 ? 8.016 -0.056 -14.18 1 90.62 84 THR A C 1
ATOM 616 O O . THR A 1 84 ? 8.891 -0.667 -14.789 1 90.62 84 THR A O 1
ATOM 619 N N . ALA A 1 85 ? 7.906 -0.073 -12.828 1 95.62 85 ALA A N 1
ATOM 620 C CA . ALA A 1 85 ? 8.875 -0.795 -12 1 95.62 85 ALA A CA 1
ATOM 621 C C . ALA A 1 85 ? 8.578 -2.293 -12 1 95.62 85 ALA A C 1
ATOM 623 O O . ALA A 1 85 ? 7.422 -2.707 -11.906 1 95.62 85 ALA A O 1
ATOM 624 N N . GLY A 1 86 ? 9.586 -3.094 -12.141 1 96.56 86 GLY A N 1
ATOM 625 C CA . GLY A 1 86 ? 9.422 -4.539 -12.141 1 96.56 86 GLY A CA 1
ATOM 626 C C . GLY A 1 86 ? 9.469 -5.145 -10.75 1 96.56 86 GLY A C 1
ATOM 627 O O . GLY A 1 86 ? 9.859 -4.477 -9.789 1 96.56 86 GLY A O 1
ATOM 628 N N . TRP A 1 87 ? 9.031 -6.453 -10.719 1 97.25 87 TRP A N 1
ATOM 629 C CA . TRP A 1 87 ? 9.203 -7.219 -9.484 1 97.25 87 TRP A CA 1
ATOM 630 C C . TRP A 1 87 ? 10.664 -7.246 -9.062 1 97.25 87 TRP A C 1
ATOM 632 O O . TRP A 1 87 ? 11.562 -7.312 -9.906 1 97.25 87 TRP A O 1
ATOM 642 N N . PRO A 1 88 ? 10.891 -7 -7.668 1 98.19 88 PRO A N 1
ATOM 643 C CA . PRO A 1 88 ? 9.969 -7.188 -6.543 1 98.19 88 PRO A CA 1
ATOM 644 C C . PRO A 1 88 ? 9.398 -5.867 -6.027 1 98.19 88 PRO A C 1
ATOM 646 O O . PRO A 1 88 ? 8.898 -5.809 -4.902 1 98.19 88 PRO A O 1
ATOM 649 N N . GLN A 1 89 ? 9.578 -4.766 -6.797 1 98.5 89 GLN A N 1
ATOM 650 C CA . GLN A 1 89 ? 8.945 -3.521 -6.363 1 98.5 89 GLN A CA 1
ATOM 651 C C . GLN A 1 89 ? 7.453 -3.715 -6.125 1 98.5 89 GLN A C 1
ATOM 653 O O . GLN A 1 89 ? 6.812 -4.531 -6.793 1 98.5 89 GLN A O 1
ATOM 658 N N . PRO A 1 90 ? 6.906 -2.961 -5.195 1 98.69 90 PRO A N 1
ATOM 659 C CA . PRO A 1 90 ? 5.52 -3.184 -4.781 1 98.69 90 PRO A CA 1
ATOM 660 C C . PRO A 1 90 ? 4.508 -2.625 -5.781 1 98.69 90 PRO A C 1
ATOM 662 O O . PRO A 1 90 ? 3.311 -2.893 -5.668 1 98.69 90 PRO A O 1
ATOM 665 N N . ASP A 1 91 ? 4.887 -1.918 -6.789 1 98.62 91 ASP A N 1
ATOM 666 C CA . ASP A 1 91 ? 4.062 -1.091 -7.664 1 98.62 91 ASP A CA 1
ATOM 667 C C . ASP A 1 91 ? 2.932 -1.907 -8.289 1 98.62 91 ASP A C 1
ATOM 669 O O . ASP A 1 91 ? 1.781 -1.467 -8.312 1 98.62 91 ASP A O 1
ATOM 673 N N . ALA A 1 92 ? 3.258 -3.074 -8.797 1 98.56 92 ALA A N 1
ATOM 674 C CA . ALA A 1 92 ? 2.268 -3.902 -9.484 1 98.56 92 ALA A CA 1
ATOM 675 C C . ALA A 1 92 ? 1.092 -4.223 -8.57 1 98.56 92 ALA A C 1
ATOM 677 O O . ALA A 1 92 ? -0.063 -4.211 -9 1 98.56 92 ALA A O 1
ATOM 678 N N . CYS A 1 93 ? 1.429 -4.5 -7.297 1 98.81 93 CYS A N 1
ATOM 679 C CA . CYS A 1 93 ? 0.399 -4.848 -6.324 1 98.81 93 CYS A CA 1
ATOM 680 C C . CYS A 1 93 ? -0.488 -3.646 -6.016 1 98.81 93 CYS A C 1
ATOM 682 O O . CYS A 1 93 ? -1.715 -3.754 -6.043 1 98.81 93 CYS A O 1
ATOM 684 N N . TRP A 1 94 ? 0.138 -2.512 -5.77 1 98.69 94 TRP A N 1
ATOM 685 C CA . TRP A 1 94 ? -0.631 -1.311 -5.457 1 98.69 94 TRP A CA 1
ATOM 686 C C . TRP A 1 94 ? -1.5 -0.899 -6.641 1 98.69 94 TRP A C 1
ATOM 688 O O . TRP A 1 94 ? -2.658 -0.515 -6.465 1 98.69 94 TRP A O 1
ATOM 698 N N . MET A 1 95 ? -1.031 -0.997 -7.812 1 98.44 95 MET A N 1
ATOM 699 C CA . MET A 1 95 ? -1.797 -0.648 -9.008 1 98.44 95 MET A CA 1
ATOM 700 C C . MET A 1 95 ? -2.99 -1.582 -9.18 1 98.44 95 MET A C 1
ATOM 702 O O . MET A 1 95 ? -4.07 -1.148 -9.578 1 98.44 95 MET A O 1
ATOM 706 N N . ALA A 1 96 ? -2.732 -2.85 -8.906 1 98.69 96 ALA A N 1
ATOM 707 C CA . ALA A 1 96 ? -3.836 -3.805 -8.977 1 98.69 96 ALA A CA 1
ATOM 708 C C . ALA A 1 96 ? -4.926 -3.449 -7.969 1 98.69 96 ALA A C 1
ATOM 710 O O . ALA A 1 96 ? -6.117 -3.475 -8.297 1 98.69 96 ALA A O 1
ATOM 711 N N . LEU A 1 97 ? -4.52 -3.123 -6.773 1 98.62 97 LEU A N 1
ATOM 712 C CA . LEU A 1 97 ? -5.477 -2.783 -5.727 1 98.62 97 LEU A CA 1
ATOM 713 C C . LEU A 1 97 ? -6.25 -1.519 -6.09 1 98.62 97 LEU A C 1
ATOM 715 O O . LEU A 1 97 ? -7.461 -1.438 -5.863 1 98.62 97 LEU A O 1
ATOM 719 N N . MET A 1 98 ? -5.539 -0.523 -6.637 1 98.44 98 MET A N 1
ATOM 720 C CA . MET A 1 98 ? -6.207 0.7 -7.074 1 98.44 98 MET A CA 1
ATOM 721 C C . MET A 1 98 ? -7.211 0.407 -8.18 1 98.44 98 MET A C 1
ATOM 723 O O . MET A 1 98 ? -8.32 0.946 -8.18 1 98.44 98 MET A O 1
ATOM 727 N N . ALA A 1 99 ? -6.836 -0.435 -9.117 1 98.12 99 ALA A N 1
ATOM 728 C CA . ALA A 1 99 ? -7.727 -0.813 -10.211 1 98.12 99 ALA A CA 1
ATOM 729 C C . ALA A 1 99 ? -8.992 -1.486 -9.68 1 98.12 99 ALA A C 1
ATOM 731 O O . ALA A 1 99 ? -10.062 -1.351 -10.266 1 98.12 99 ALA A O 1
ATOM 732 N N . LEU A 1 100 ? -8.875 -2.191 -8.555 1 98.06 100 LEU A N 1
ATOM 733 C CA . LEU A 1 100 ? -10 -2.891 -7.938 1 98.06 100 LEU A CA 1
ATOM 734 C C . LEU A 1 100 ? -10.773 -1.961 -7.012 1 98.06 100 LEU A C 1
ATOM 736 O O . LEU A 1 100 ? -11.773 -2.367 -6.414 1 98.06 100 LEU A O 1
ATOM 740 N N . ASN A 1 101 ? -10.297 -0.714 -6.828 1 97.88 101 ASN A N 1
ATOM 741 C CA . ASN A 1 101 ? -10.922 0.285 -5.969 1 97.88 101 ASN A CA 1
ATOM 742 C C . ASN A 1 101 ? -11.016 -0.196 -4.523 1 97.88 101 ASN A C 1
ATOM 744 O O . ASN A 1 101 ? -12.047 -0.03 -3.875 1 97.88 101 ASN A O 1
ATOM 748 N N . VAL A 1 102 ? -9.922 -0.828 -4.09 1 97.44 102 VAL A N 1
ATOM 749 C CA . VAL A 1 102 ? -9.906 -1.333 -2.719 1 97.44 102 VAL A CA 1
ATOM 750 C C . VAL A 1 102 ? -9.844 -0.164 -1.738 1 97.44 102 VAL A C 1
ATOM 752 O O . VAL A 1 102 ? -9.125 0.813 -1.969 1 97.44 102 VAL A O 1
ATOM 755 N N . SER A 1 103 ? -10.516 -0.307 -0.602 1 97.88 103 SER A N 1
ATOM 756 C CA . SER A 1 103 ? -10.625 0.796 0.347 1 97.88 103 SER A CA 1
ATOM 757 C C . SER A 1 103 ? -9.531 0.722 1.408 1 97.88 103 SER A C 1
ATOM 759 O O . SER A 1 103 ? -9.266 1.705 2.104 1 97.88 103 SER A O 1
ATOM 761 N N . GLN A 1 104 ? -8.961 -0.459 1.548 1 97.81 104 GLN A N 1
ATOM 762 C CA . GLN A 1 104 ? -7.918 -0.628 2.557 1 97.81 104 GLN A CA 1
ATOM 763 C C . GLN A 1 104 ? -6.984 -1.779 2.195 1 97.81 104 GLN A C 1
ATOM 765 O O . GLN A 1 104 ? -7.422 -2.791 1.644 1 97.81 104 GLN A O 1
ATOM 770 N N . LEU A 1 105 ? -5.773 -1.589 2.547 1 98.5 105 LEU A N 1
ATOM 771 C CA . LEU A 1 105 ? -4.742 -2.586 2.281 1 98.5 105 LEU A CA 1
ATOM 772 C C . LEU A 1 105 ? -4.93 -3.812 3.166 1 98.5 105 LEU A C 1
ATOM 774 O O . LEU A 1 105 ? -4.699 -4.941 2.727 1 98.5 105 LEU A O 1
ATOM 778 N N . GLU A 1 106 ? -5.391 -3.555 4.383 1 97.25 106 GLU A N 1
ATOM 779 C CA . GLU A 1 106 ? -5.504 -4.609 5.387 1 97.25 106 GLU A CA 1
ATOM 780 C C . GLU A 1 106 ? -6.371 -5.758 4.883 1 97.25 106 GLU A C 1
ATOM 782 O O . GLU A 1 106 ? -7.508 -5.543 4.449 1 97.25 106 GLU A O 1
ATOM 787 N N . GLY A 1 107 ? -5.738 -6.941 4.859 1 97.44 107 GLY A N 1
ATOM 788 C CA . GLY A 1 107 ? -6.48 -8.141 4.508 1 97.44 107 GLY A CA 1
ATOM 789 C C . GLY A 1 107 ? -6.293 -8.555 3.062 1 97.44 107 GLY A C 1
ATOM 790 O O . GLY A 1 107 ? -6.688 -9.656 2.672 1 97.44 107 GLY A O 1
ATOM 791 N N . CYS A 1 108 ? -5.738 -7.727 2.182 1 98.75 108 CYS A N 1
ATOM 792 C CA . CYS A 1 108 ? -5.504 -8.094 0.789 1 98.75 108 CYS A CA 1
ATOM 793 C C . CYS A 1 108 ? -4.465 -9.203 0.685 1 98.75 108 CYS A C 1
ATOM 795 O O . CYS A 1 108 ? -3.502 -9.234 1.453 1 98.75 108 CYS A O 1
ATOM 797 N N . VAL A 1 109 ? -4.641 -10.117 -0.28 1 98.88 109 VAL A N 1
ATOM 798 C CA . VAL A 1 109 ? -3.814 -11.312 -0.378 1 98.88 109 VAL A CA 1
ATOM 799 C C . VAL A 1 109 ? -3.273 -11.453 -1.798 1 98.88 109 VAL A C 1
ATOM 801 O O . VAL A 1 109 ? -3.996 -11.227 -2.771 1 98.88 109 VAL A O 1
ATOM 804 N N . LEU A 1 110 ? -2.031 -11.789 -1.908 1 98.94 110 LEU A N 1
ATOM 805 C CA . LEU A 1 110 ? -1.414 -12.164 -3.174 1 98.94 110 LEU A CA 1
ATOM 806 C C . LEU A 1 110 ? -1.097 -13.656 -3.195 1 98.94 110 LEU A C 1
ATOM 808 O O . LEU A 1 110 ? -0.498 -14.188 -2.254 1 98.94 110 LEU A O 1
ATOM 812 N N . ILE A 1 111 ? -1.545 -14.328 -4.199 1 98.88 111 ILE A N 1
ATOM 813 C CA . ILE A 1 111 ? -1.248 -15.742 -4.426 1 98.88 111 ILE A CA 1
ATOM 814 C C . ILE A 1 111 ? -0.38 -15.891 -5.672 1 98.88 111 ILE A C 1
ATOM 816 O O . ILE A 1 111 ? -0.722 -15.383 -6.738 1 98.88 111 ILE A O 1
ATOM 820 N N . SER A 1 112 ? 0.701 -16.609 -5.59 1 98.62 112 SER A N 1
ATOM 821 C CA . SER A 1 112 ? 1.593 -16.766 -6.73 1 98.62 112 SER A CA 1
ATOM 822 C C . SER A 1 112 ? 2.568 -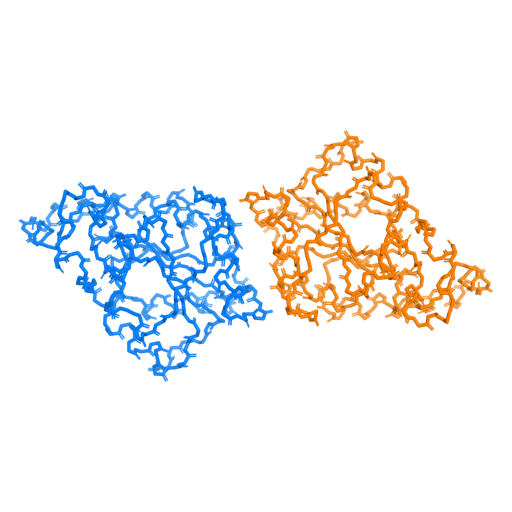17.922 -6.508 1 98.62 112 SER A C 1
ATOM 824 O O . SER A 1 112 ? 2.82 -18.312 -5.371 1 98.62 112 SER A O 1
ATOM 826 N N . GLY A 1 113 ? 3.016 -18.422 -7.535 1 97 113 GLY A N 1
ATOM 827 C CA . GLY A 1 113 ? 4.125 -19.359 -7.469 1 97 113 GLY A CA 1
ATOM 828 C C . GLY A 1 113 ? 5.469 -18.719 -7.75 1 97 113 GLY A C 1
ATOM 829 O O . GLY A 1 113 ? 6.512 -19.375 -7.609 1 97 113 GLY A O 1
ATOM 830 N N . ASP A 1 114 ? 5.527 -17.562 -8.148 1 97.62 114 ASP A N 1
ATOM 831 C CA . ASP A 1 114 ? 6.738 -16.844 -8.531 1 97.62 114 ASP A CA 1
ATOM 832 C C . ASP A 1 114 ? 7.336 -16.094 -7.344 1 97.62 114 ASP A C 1
ATOM 834 O O . ASP A 1 114 ? 6.723 -15.156 -6.816 1 97.62 114 ASP A O 1
ATOM 838 N N . PRO A 1 115 ? 8.578 -16.422 -6.953 1 98.19 115 PRO A N 1
ATOM 839 C CA . PRO A 1 115 ? 9.188 -15.773 -5.789 1 98.19 115 PRO A CA 1
ATOM 840 C C . PRO A 1 115 ? 9.32 -14.258 -5.949 1 98.19 115 PRO A C 1
ATOM 842 O O . PRO A 1 115 ? 9.211 -13.516 -4.969 1 98.19 115 PRO A O 1
ATOM 845 N N . ARG A 1 116 ? 9.539 -13.781 -7.133 1 98.31 116 ARG A N 1
ATOM 846 C CA . ARG A 1 116 ? 9.695 -12.352 -7.34 1 98.31 116 ARG A CA 1
ATOM 847 C C . ARG A 1 116 ? 8.375 -11.617 -7.121 1 98.31 116 ARG A C 1
ATOM 849 O O . ARG A 1 116 ? 8.344 -10.547 -6.5 1 98.31 116 ARG A O 1
ATOM 856 N N . LEU A 1 117 ? 7.305 -12.141 -7.637 1 98.62 117 LEU A N 1
ATOM 857 C CA . LEU A 1 117 ? 6 -11.531 -7.418 1 98.62 117 LEU A CA 1
ATOM 858 C C . LEU A 1 117 ? 5.598 -11.625 -5.949 1 98.62 117 LEU A C 1
ATOM 860 O O . LEU A 1 117 ? 5 -10.688 -5.406 1 98.62 117 LEU A O 1
ATOM 864 N N . LEU A 1 118 ? 5.883 -12.758 -5.359 1 98.81 118 LEU A N 1
ATOM 865 C CA . LEU A 1 118 ? 5.594 -12.898 -3.938 1 98.81 118 LEU A CA 1
ATOM 866 C C . LEU A 1 118 ? 6.352 -11.859 -3.121 1 98.81 118 LEU A C 1
ATOM 868 O O . LEU A 1 118 ? 5.797 -11.266 -2.197 1 98.81 118 LEU A O 1
ATOM 872 N N . GLN A 1 119 ? 7.59 -11.625 -3.488 1 98.75 119 GLN A N 1
ATOM 873 C CA . GLN A 1 119 ? 8.352 -10.578 -2.82 1 98.75 119 GLN A CA 1
ATOM 874 C C . GLN A 1 119 ? 7.715 -9.211 -3.041 1 98.75 119 GLN A C 1
ATOM 876 O O . GLN A 1 119 ? 7.695 -8.375 -2.137 1 98.75 119 GLN A O 1
ATOM 881 N N . SER A 1 120 ? 7.254 -8.961 -4.234 1 98.75 120 SER A N 1
ATOM 882 C CA . SER A 1 120 ? 6.523 -7.727 -4.52 1 98.75 120 SER A CA 1
ATOM 883 C C . SER A 1 120 ? 5.344 -7.551 -3.572 1 98.75 120 SER A C 1
ATOM 885 O O . SER A 1 120 ? 5.109 -6.457 -3.059 1 98.75 120 SER A O 1
ATOM 887 N N . GLY A 1 121 ? 4.602 -8.594 -3.357 1 98.88 121 GLY A N 1
ATOM 888 C CA . GLY A 1 121 ? 3.484 -8.57 -2.428 1 98.88 121 GLY A CA 1
ATOM 889 C C . GLY A 1 121 ? 3.9 -8.266 -1 1 98.88 121 GLY A C 1
ATOM 890 O O . GLY A 1 121 ? 3.248 -7.48 -0.313 1 98.88 121 GLY A O 1
ATOM 891 N N . LEU A 1 122 ? 4.984 -8.938 -0.583 1 98.75 122 LEU A N 1
ATOM 892 C CA . LEU A 1 122 ? 5.531 -8.672 0.742 1 98.75 122 LEU A CA 1
ATOM 893 C C . LEU A 1 122 ? 5.93 -7.203 0.877 1 98.75 122 LEU A C 1
ATOM 895 O O . LEU A 1 122 ? 5.582 -6.551 1.861 1 98.75 122 LEU A O 1
ATOM 899 N N . ASN A 1 123 ? 6.578 -6.738 -0.139 1 98.69 123 ASN A N 1
ATOM 900 C CA . ASN A 1 123 ? 7.02 -5.348 -0.147 1 98.69 123 ASN A CA 1
ATOM 901 C C . ASN A 1 123 ? 5.832 -4.387 -0.133 1 98.69 123 ASN A C 1
ATOM 903 O O . ASN A 1 123 ? 5.941 -3.271 0.38 1 98.69 123 ASN A O 1
ATOM 907 N N . ALA A 1 124 ? 4.727 -4.809 -0.687 1 98.81 124 ALA A N 1
ATOM 908 C CA . ALA A 1 124 ? 3.529 -3.979 -0.785 1 98.81 124 ALA A CA 1
ATOM 909 C C . ALA A 1 124 ? 2.709 -4.047 0.5 1 98.81 124 ALA A C 1
ATOM 911 O O . ALA A 1 124 ? 1.743 -3.299 0.668 1 98.81 124 ALA A O 1
ATOM 912 N N . GLY A 1 125 ? 3 -4.934 1.403 1 98.5 125 GLY A N 1
ATOM 913 C CA . GLY A 1 125 ? 2.299 -5.07 2.67 1 98.5 125 GLY A CA 1
ATOM 914 C C . GLY A 1 125 ? 1.129 -6.035 2.604 1 98.5 125 GLY A C 1
ATOM 915 O O . GLY A 1 125 ? 0.207 -5.957 3.418 1 98.5 125 GLY A O 1
ATOM 916 N N . LEU A 1 126 ? 1.12 -6.922 1.642 1 98.81 126 LEU A N 1
ATOM 917 C CA . LEU A 1 126 ? 0.021 -7.863 1.456 1 98.81 126 LEU A CA 1
ATOM 918 C C . LEU A 1 126 ? 0.29 -9.164 2.199 1 98.81 126 LEU A C 1
ATOM 920 O O . LEU A 1 126 ? 1.446 -9.523 2.436 1 98.81 126 LEU A O 1
ATOM 924 N N . TRP A 1 127 ? -0.779 -9.883 2.543 1 98.81 127 TRP A N 1
ATOM 925 C CA . TRP A 1 127 ? -0.647 -11.305 2.811 1 98.81 127 TRP A CA 1
ATOM 926 C C . TRP A 1 127 ? -0.222 -12.055 1.553 1 98.81 127 TRP A C 1
ATOM 928 O O . TRP A 1 127 ? -0.626 -11.703 0.443 1 98.81 127 TRP A O 1
ATOM 938 N N . THR A 1 128 ? 0.59 -13.086 1.776 1 98.81 128 THR A N 1
ATOM 939 C CA . THR A 1 128 ? 1.071 -13.82 0.61 1 98.81 128 THR A CA 1
ATOM 940 C C . THR A 1 128 ? 0.882 -15.32 0.796 1 98.81 128 THR A C 1
ATOM 942 O O . THR A 1 128 ? 1.086 -15.844 1.892 1 98.81 128 THR A O 1
ATOM 945 N N . ILE A 1 129 ? 0.405 -15.969 -0.235 1 98.81 129 ILE A N 1
ATOM 946 C CA . ILE A 1 129 ? 0.293 -17.422 -0.341 1 98.81 129 ILE A CA 1
ATOM 947 C C . ILE A 1 129 ? 1.147 -17.922 -1.503 1 98.81 129 ILE A C 1
ATOM 949 O O . ILE A 1 129 ? 0.891 -17.578 -2.66 1 98.81 129 ILE A O 1
ATOM 953 N N . GLY A 1 130 ? 2.094 -18.656 -1.196 1 98.69 130 GLY A N 1
ATOM 954 C CA . GLY A 1 130 ? 2.945 -19.25 -2.215 1 98.69 130 GLY A CA 1
ATOM 955 C C . GLY A 1 130 ? 2.439 -20.594 -2.709 1 98.69 130 GLY A C 1
ATOM 956 O O . GLY A 1 130 ? 1.897 -21.391 -1.932 1 98.69 130 GLY A O 1
ATOM 957 N N . LEU A 1 131 ? 2.615 -20.875 -3.936 1 98.31 131 LEU A N 1
ATOM 958 C CA . LEU A 1 131 ? 2.322 -22.172 -4.523 1 98.31 131 LEU A CA 1
ATOM 959 C C . LEU A 1 131 ? 3.604 -22.984 -4.727 1 98.31 131 LEU A C 1
ATOM 961 O O . LEU A 1 131 ? 4.496 -22.562 -5.465 1 98.31 131 LEU A O 1
ATOM 965 N N . ALA A 1 132 ? 3.652 -24.094 -4.184 1 96.81 132 ALA A N 1
ATOM 966 C CA . ALA A 1 132 ? 4.895 -24.859 -4.148 1 96.81 132 ALA A CA 1
ATOM 967 C C . ALA A 1 132 ? 5.043 -25.734 -5.398 1 96.81 132 ALA A C 1
ATOM 969 O O . ALA A 1 132 ? 6.129 -25.812 -5.98 1 96.81 132 ALA A O 1
ATOM 970 N N . SER A 1 133 ? 3.947 -26.375 -5.816 1 93.69 133 SER A N 1
ATOM 971 C CA . SER A 1 133 ? 4.043 -27.328 -6.926 1 93.69 133 SER A CA 1
ATOM 972 C C . SER A 1 133 ? 3.924 -26.625 -8.266 1 93.69 133 SER A C 1
ATOM 974 O O . SER A 1 133 ? 4.422 -27.109 -9.281 1 93.69 133 SER A O 1
ATOM 976 N N . CYS A 1 134 ? 3.219 -25.469 -8.133 1 91.06 134 CYS A N 1
ATOM 977 C CA . CYS A 1 134 ? 2.975 -24.672 -9.336 1 91.06 134 CYS A CA 1
ATOM 978 C C . CYS A 1 134 ? 3.893 -23.453 -9.383 1 91.06 134 CYS A C 1
ATOM 980 O O . CYS A 1 134 ? 4.133 -22.812 -8.359 1 91.06 134 CYS A O 1
ATOM 982 N N . GLY A 1 135 ? 4.469 -23.234 -10.594 1 93.19 135 GLY A N 1
ATOM 983 C CA . GLY A 1 135 ? 5.297 -22.047 -10.734 1 93.19 135 GLY A CA 1
ATOM 984 C C . GLY A 1 135 ? 6.707 -22.359 -11.195 1 93.19 135 GLY A C 1
ATOM 985 O O . GLY A 1 135 ? 7.031 -23.5 -11.508 1 93.19 135 GLY A O 1
ATOM 986 N N . PRO A 1 136 ? 7.531 -21.359 -11.172 1 94.44 136 PRO A N 1
ATOM 987 C CA . PRO A 1 136 ? 8.867 -21.5 -11.758 1 94.44 136 PRO A CA 1
ATOM 988 C C . PRO A 1 136 ? 9.828 -22.266 -10.852 1 94.44 136 PRO A C 1
ATOM 990 O O . PRO A 1 136 ? 10.859 -22.766 -11.312 1 94.44 136 PRO A O 1
ATOM 993 N N . LEU A 1 137 ? 9.602 -22.359 -9.586 1 95.94 137 LEU A N 1
ATOM 994 C CA . LEU A 1 137 ? 10.508 -23.062 -8.688 1 95.94 137 LEU A CA 1
ATOM 995 C C . LEU A 1 137 ? 10.586 -24.547 -9.039 1 95.94 137 LEU A C 1
ATOM 997 O O . LEU A 1 137 ? 11.664 -25.141 -8.984 1 95.94 137 LEU A O 1
ATOM 1001 N N . CYS A 1 138 ? 9.438 -25.172 -9.383 1 95.25 138 CYS A N 1
ATOM 1002 C CA . CYS A 1 138 ? 9.453 -26.547 -9.883 1 95.25 138 CYS A CA 1
ATOM 1003 C C . CYS A 1 138 ? 9.703 -26.578 -11.383 1 95.25 138 CYS A C 1
ATOM 1005 O O . CYS A 1 138 ? 10.469 -27.406 -11.875 1 95.25 138 CYS A O 1
ATOM 1007 N N . GLY A 1 139 ? 8.992 -25.672 -12.086 1 93.44 139 GLY A N 1
ATOM 1008 C CA . GLY A 1 139 ? 9.289 -25.406 -13.484 1 93.44 139 GLY A CA 1
ATOM 1009 C C . GLY A 1 139 ? 8.883 -26.547 -14.406 1 93.44 139 GLY A C 1
ATOM 1010 O O . GLY A 1 139 ? 9.461 -26.719 -15.484 1 93.44 139 GLY A O 1
ATOM 1011 N N . LEU A 1 140 ? 7.977 -27.391 -14.008 1 92.62 140 LEU A N 1
ATOM 1012 C CA . LEU A 1 140 ? 7.586 -28.547 -14.797 1 92.62 140 LEU A CA 1
ATOM 1013 C C . LEU A 1 140 ? 6.18 -28.375 -15.359 1 92.62 140 LEU A C 1
ATOM 1015 O O . LEU A 1 140 ? 5.309 -27.797 -14.703 1 92.62 140 LEU A O 1
ATOM 1019 N N . SER A 1 141 ? 5.973 -28.906 -16.562 1 88.69 141 SER A N 1
ATOM 1020 C CA . SER A 1 141 ? 4.617 -28.984 -17.094 1 88.69 141 SER A CA 1
ATOM 1021 C C . SER A 1 141 ? 3.768 -29.969 -16.312 1 88.69 141 SER A C 1
ATOM 1023 O O . SER A 1 141 ? 4.297 -30.781 -15.547 1 88.69 141 SER A O 1
ATOM 1025 N N . PRO A 1 142 ? 2.48 -29.906 -16.5 1 88.94 142 PRO A N 1
ATOM 1026 C CA . PRO A 1 142 ? 1.641 -30.891 -15.812 1 88.94 142 PRO A CA 1
ATOM 1027 C C . PRO A 1 142 ? 2.031 -32.344 -16.141 1 88.94 142 PRO A C 1
ATOM 1029 O O . PRO A 1 142 ? 2.082 -33.188 -15.258 1 88.94 142 PRO A O 1
ATOM 1032 N N . SER A 1 143 ? 2.303 -32.594 -17.406 1 89.62 143 SER A N 1
ATOM 1033 C CA . SER A 1 143 ? 2.678 -33.938 -17.828 1 89.62 143 SER A CA 1
ATOM 1034 C C . SER A 1 143 ? 4.012 -34.375 -17.219 1 89.62 143 SER A C 1
ATOM 1036 O O . SER A 1 143 ? 4.164 -35.5 -16.781 1 89.62 143 SER A O 1
ATOM 1038 N N . GLN A 1 144 ? 4.941 -33.438 -17.172 1 91.56 144 GLN A N 1
ATOM 1039 C CA . GLN A 1 144 ? 6.242 -33.719 -16.562 1 91.56 144 GLN A CA 1
ATOM 1040 C C . GLN A 1 144 ? 6.102 -34 -15.07 1 91.56 144 GLN A C 1
ATOM 1042 O O . GLN A 1 144 ? 6.758 -34.875 -14.539 1 91.56 144 GLN A O 1
ATOM 1047 N N . TRP A 1 145 ? 5.281 -33.25 -14.438 1 92.56 145 TRP A N 1
ATOM 1048 C CA . TRP A 1 145 ? 5.047 -33.375 -13.008 1 92.56 145 TRP A CA 1
ATOM 1049 C C . TRP A 1 145 ? 4.422 -34.75 -12.695 1 92.56 145 TRP A C 1
ATOM 1051 O O . TRP A 1 145 ? 4.848 -35.438 -11.766 1 92.56 145 TRP A O 1
ATOM 1061 N N . GLN A 1 146 ? 3.436 -35.125 -13.523 1 91.12 146 GLN A N 1
ATOM 1062 C CA . GLN A 1 146 ? 2.723 -36.375 -13.312 1 91.12 146 GLN A CA 1
ATOM 1063 C C . GLN A 1 146 ? 3.633 -37.594 -13.57 1 91.12 146 GLN A C 1
ATOM 1065 O O . GLN A 1 146 ? 3.418 -38.656 -13.016 1 91.12 146 GLN A O 1
ATOM 1070 N N . ALA A 1 147 ? 4.641 -37.344 -14.406 1 95.31 147 ALA A N 1
ATOM 1071 C CA . ALA A 1 147 ? 5.562 -38.438 -14.766 1 95.31 147 ALA A CA 1
ATOM 1072 C C . ALA A 1 147 ? 6.547 -38.719 -13.641 1 95.31 147 ALA A C 1
ATOM 1074 O O . ALA A 1 147 ? 7.18 -39.781 -13.617 1 95.31 147 ALA A O 1
ATOM 1075 N N . LEU A 1 148 ? 6.715 -37.75 -12.75 1 95.31 148 LEU A N 1
ATOM 1076 C CA . LEU A 1 148 ? 7.605 -37.969 -11.609 1 95.31 148 LEU A CA 1
ATOM 1077 C C . LEU A 1 148 ? 7.027 -39 -10.656 1 95.31 148 LEU A C 1
ATOM 1079 O O . LEU A 1 148 ? 5.809 -39.156 -10.539 1 95.31 148 LEU A O 1
ATOM 1083 N N . ASN A 1 149 ? 7.914 -39.75 -10.008 1 96.44 149 ASN A N 1
ATOM 1084 C CA . ASN A 1 149 ? 7.43 -40.625 -8.938 1 96.44 149 ASN A CA 1
ATOM 1085 C C . ASN A 1 149 ? 7.152 -39.812 -7.664 1 96.44 149 ASN A C 1
ATOM 1087 O O . ASN A 1 149 ? 7.465 -38.625 -7.59 1 96.44 149 ASN A O 1
ATOM 1091 N N . ASN A 1 150 ? 6.484 -40.5 -6.715 1 96.06 150 ASN A N 1
ATOM 1092 C CA . ASN A 1 150 ? 6.039 -39.844 -5.504 1 96.06 150 ASN A CA 1
ATOM 1093 C C . ASN A 1 150 ? 7.207 -39.219 -4.746 1 96.06 150 ASN A C 1
ATOM 1095 O O . ASN A 1 150 ? 7.105 -38.094 -4.25 1 96.06 150 ASN A O 1
ATOM 1099 N N . ALA A 1 151 ? 8.281 -39.875 -4.719 1 97.38 151 ALA A N 1
ATOM 1100 C CA . ALA A 1 151 ? 9.445 -39.375 -3.984 1 97.38 151 ALA A CA 1
ATOM 1101 C C . ALA A 1 151 ? 10.023 -38.125 -4.641 1 97.38 151 ALA A C 1
ATOM 1103 O O . ALA A 1 151 ? 10.391 -37.156 -3.951 1 97.38 151 ALA A O 1
ATOM 1104 N N . GLU A 1 152 ? 10.086 -38.156 -5.914 1 96.81 152 GLU A N 1
ATOM 1105 C CA . GLU A 1 152 ? 10.609 -37 -6.664 1 96.81 152 GLU A CA 1
ATOM 1106 C C . GLU A 1 152 ? 9.695 -35.781 -6.523 1 96.81 152 GLU A C 1
ATOM 1108 O O . GLU A 1 152 ? 10.172 -34.656 -6.352 1 96.81 152 GLU A O 1
ATOM 1113 N N . ARG A 1 153 ? 8.406 -36 -6.59 1 96.25 153 ARG A N 1
ATOM 1114 C CA . ARG A 1 153 ? 7.449 -34.906 -6.418 1 96.25 153 ARG A CA 1
ATOM 1115 C C . ARG A 1 153 ? 7.57 -34.281 -5.031 1 96.25 153 ARG A C 1
ATOM 1117 O O . ARG A 1 153 ? 7.574 -33.062 -4.895 1 96.25 153 ARG A O 1
ATOM 1124 N N . GLU A 1 154 ? 7.688 -35.156 -4.094 1 96.06 154 GLU A N 1
ATOM 1125 C CA . GLU A 1 154 ? 7.793 -34.688 -2.717 1 96.06 154 GLU A CA 1
ATOM 1126 C C . GLU A 1 154 ? 9.07 -33.875 -2.504 1 96.06 154 GLU A C 1
ATOM 1128 O O . GLU A 1 154 ? 9.062 -32.844 -1.823 1 96.06 154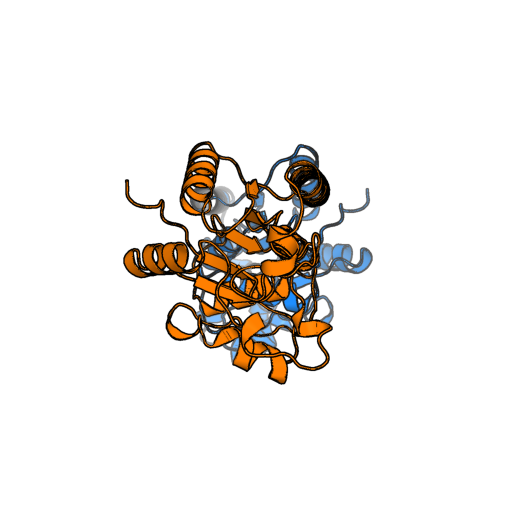 GLU A O 1
ATOM 1133 N N . GLN A 1 155 ? 10.094 -34.344 -3.082 1 97.25 155 GLN A N 1
ATOM 1134 C CA . GLN A 1 155 ? 11.367 -33.625 -2.963 1 97.25 155 GLN A CA 1
ATOM 1135 C C . GLN A 1 155 ? 11.281 -32.219 -3.574 1 97.25 155 GLN A C 1
ATOM 1137 O O . GLN A 1 155 ? 11.711 -31.25 -2.961 1 97.25 155 GLN A O 1
ATOM 1142 N N . ARG A 1 156 ? 10.734 -32.125 -4.742 1 96.62 156 ARG A N 1
ATOM 1143 C CA . ARG A 1 156 ? 10.609 -30.844 -5.426 1 96.62 156 ARG A CA 1
ATOM 1144 C C . ARG A 1 156 ? 9.672 -29.906 -4.672 1 96.62 156 ARG A C 1
ATOM 1146 O O . ARG A 1 156 ? 9.961 -28.719 -4.508 1 96.62 156 ARG A O 1
ATOM 1153 N N . ARG A 1 157 ? 8.609 -30.484 -4.215 1 95.88 157 ARG A N 1
ATOM 1154 C CA . ARG A 1 157 ? 7.664 -29.703 -3.422 1 95.88 157 ARG A CA 1
ATOM 1155 C C . ARG A 1 157 ? 8.32 -29.172 -2.156 1 95.88 157 ARG A C 1
ATOM 1157 O O . ARG A 1 157 ? 8.141 -28 -1.809 1 95.88 157 ARG A O 1
ATOM 1164 N N . ALA A 1 158 ? 8.992 -30 -1.5 1 97.44 158 ALA A N 1
ATOM 1165 C CA . ALA A 1 158 ? 9.648 -29.609 -0.251 1 97.44 158 ALA A CA 1
ATOM 1166 C C . ALA A 1 158 ? 10.672 -28.5 -0.485 1 97.44 158 ALA A C 1
ATOM 1168 O O . ALA A 1 158 ? 10.758 -27.562 0.298 1 97.44 158 ALA A O 1
ATOM 1169 N N . GLN A 1 159 ? 11.383 -28.656 -1.519 1 97.81 159 GLN A N 1
ATOM 1170 C CA . GLN A 1 159 ? 12.383 -27.656 -1.847 1 97.81 159 GLN A CA 1
ATOM 1171 C C . GLN A 1 159 ? 11.734 -26.312 -2.164 1 97.81 159 GLN A C 1
ATOM 1173 O O . GLN A 1 159 ? 12.195 -25.266 -1.695 1 97.81 159 GLN A O 1
ATOM 1178 N N . ALA A 1 160 ? 10.695 -26.344 -2.934 1 97.94 160 ALA A N 1
ATOM 1179 C CA . ALA A 1 160 ? 9.953 -25.125 -3.262 1 97.94 160 ALA A CA 1
ATOM 1180 C C . ALA A 1 160 ? 9.359 -24.5 -2.008 1 97.94 160 ALA A C 1
ATOM 1182 O O . ALA A 1 160 ? 9.445 -23.281 -1.821 1 97.94 160 ALA A O 1
ATOM 1183 N N . THR A 1 161 ? 8.805 -25.328 -1.185 1 98.06 161 THR A N 1
ATOM 1184 C CA . THR A 1 161 ? 8.203 -24.859 0.06 1 98.06 161 THR A CA 1
ATOM 1185 C C . THR A 1 161 ? 9.242 -24.156 0.928 1 98.06 161 THR A C 1
ATOM 1187 O O . THR A 1 161 ? 8.992 -23.062 1.438 1 98.06 161 THR A O 1
ATOM 1190 N N . LEU A 1 162 ? 10.352 -24.75 1.043 1 98.06 162 LEU A N 1
ATOM 1191 C CA . LEU A 1 162 ? 11.422 -24.172 1.852 1 98.06 162 LEU A CA 1
ATOM 1192 C C . LEU A 1 162 ? 11.859 -22.812 1.291 1 98.06 162 LEU A C 1
ATOM 1194 O O . LEU A 1 162 ? 12.07 -21.859 2.047 1 98.06 162 LEU A O 1
ATOM 1198 N N . LYS A 1 163 ? 12 -22.719 0.014 1 98 163 LYS A N 1
ATOM 1199 C CA . LYS A 1 163 ? 12.406 -21.484 -0.627 1 98 163 LYS A CA 1
ATOM 1200 C C . LYS A 1 163 ? 11.367 -20.375 -0.415 1 98 163 LYS A C 1
ATOM 1202 O O . LYS A 1 163 ? 11.719 -19.234 -0.165 1 98 163 LYS A O 1
ATOM 1207 N N . LEU A 1 164 ? 10.141 -20.703 -0.49 1 98.25 164 LEU A N 1
ATOM 1208 C CA . LEU A 1 164 ? 9.055 -19.75 -0.327 1 98.25 164 LEU A CA 1
ATOM 1209 C C . LEU A 1 164 ? 8.984 -19.25 1.111 1 98.25 164 LEU A C 1
ATOM 1211 O O . LEU A 1 164 ? 8.852 -18.047 1.348 1 98.25 164 LEU A O 1
ATOM 1215 N N . TYR A 1 165 ? 9.148 -20.141 2.094 1 97.75 165 TYR A N 1
ATOM 1216 C CA . TYR A 1 165 ? 9.133 -19.703 3.486 1 97.75 165 TYR A CA 1
ATOM 1217 C C . TYR A 1 165 ? 10.367 -18.859 3.809 1 97.75 165 TYR A C 1
ATOM 1219 O O . TYR A 1 165 ? 10.297 -17.938 4.617 1 97.75 165 TYR A O 1
ATOM 1227 N N . SER A 1 166 ? 11.461 -19.188 3.152 1 98.06 166 SER A N 1
ATOM 1228 C CA . SER A 1 166 ? 12.672 -18.391 3.365 1 98.06 166 SER A CA 1
ATOM 1229 C C . SER A 1 166 ? 12.484 -16.953 2.887 1 98.06 166 SER A C 1
ATOM 1231 O O . SER A 1 166 ? 13.133 -16.031 3.387 1 98.06 166 SER A O 1
ATOM 1233 N N . LEU A 1 167 ? 11.594 -16.734 1.941 1 97.44 167 LEU A N 1
ATOM 1234 C CA . LEU A 1 167 ? 11.273 -15.406 1.436 1 97.44 167 LEU A CA 1
ATOM 1235 C C . LEU A 1 167 ? 10.391 -14.648 2.424 1 97.44 167 LEU A C 1
ATOM 1237 O O . LEU A 1 167 ? 10.25 -13.422 2.328 1 97.44 167 LEU A O 1
ATOM 1241 N N . GLY A 1 168 ? 9.766 -15.336 3.357 1 97.88 168 GLY A N 1
ATOM 1242 C CA . GLY A 1 168 ? 8.875 -14.711 4.324 1 97.88 168 GLY A CA 1
ATOM 1243 C C . GLY A 1 168 ? 7.41 -14.828 3.939 1 97.88 168 GLY A C 1
ATOM 1244 O O . GLY A 1 168 ? 6.562 -14.117 4.484 1 97.88 168 GLY A O 1
ATOM 1245 N N . VAL A 1 169 ? 7.121 -15.695 2.998 1 98.38 169 VAL A N 1
ATOM 1246 C CA . VAL A 1 169 ? 5.742 -15.914 2.574 1 98.38 169 VAL A CA 1
ATOM 1247 C C . VAL A 1 169 ? 4.914 -16.406 3.754 1 98.38 169 VAL A C 1
ATOM 1249 O O . VAL A 1 169 ? 5.379 -17.234 4.551 1 98.38 169 VAL A O 1
ATOM 1252 N N . HIS A 1 170 ? 3.703 -15.984 3.818 1 98.62 170 HIS A N 1
ATOM 1253 C CA . HIS A 1 170 ? 2.906 -16.203 5.02 1 98.62 170 HIS A CA 1
ATOM 1254 C C . HIS A 1 170 ? 2.312 -17.594 5.047 1 98.62 170 HIS A C 1
ATOM 1256 O O . HIS A 1 170 ? 2.09 -18.172 6.121 1 98.62 170 HIS A O 1
ATOM 1262 N N . SER A 1 171 ? 1.971 -18.141 3.902 1 98.62 171 SER A N 1
ATOM 1263 C CA . SER A 1 171 ? 1.448 -19.5 3.754 1 98.62 171 SER A CA 1
ATOM 1264 C C . SER A 1 171 ? 1.893 -20.125 2.436 1 98.62 171 SER A C 1
ATOM 1266 O O . SER A 1 171 ? 2.119 -19.406 1.452 1 98.62 171 SER A O 1
ATOM 1268 N N . VAL A 1 172 ? 2.039 -21.406 2.482 1 98.44 172 VAL A N 1
ATOM 1269 C CA . VAL A 1 172 ? 2.408 -22.125 1.271 1 98.44 172 VAL A CA 1
ATOM 1270 C C . VAL A 1 172 ? 1.454 -23.297 1.059 1 98.44 172 VAL A C 1
ATOM 1272 O O . VAL A 1 172 ? 1.159 -24.047 1.996 1 98.44 172 VAL A O 1
ATOM 1275 N N . ILE A 1 173 ? 0.914 -23.406 -0.068 1 97.94 173 ILE A N 1
ATOM 1276 C CA . ILE A 1 173 ? 0.095 -24.531 -0.469 1 97.94 173 ILE A CA 1
ATOM 1277 C C . ILE A 1 173 ? 0.663 -25.156 -1.744 1 97.94 173 ILE A C 1
ATOM 1279 O O . ILE A 1 173 ? 1.538 -24.578 -2.389 1 97.94 173 ILE A O 1
ATOM 1283 N N . ASP A 1 174 ? 0.177 -26.297 -2.102 1 94.19 174 ASP A N 1
ATOM 1284 C CA . ASP A 1 174 ? 0.701 -26.984 -3.283 1 94.19 174 ASP A CA 1
ATOM 1285 C C . ASP A 1 174 ? 0.143 -26.359 -4.562 1 94.19 174 ASP A C 1
ATOM 1287 O O . ASP A 1 174 ? 0.895 -26.062 -5.496 1 94.19 174 ASP A O 1
ATOM 1291 N N . HIS A 1 175 ? -1.146 -26.297 -4.594 1 92.81 175 HIS A N 1
ATOM 1292 C CA . HIS A 1 175 ? -1.878 -25.734 -5.723 1 92.81 175 HIS A CA 1
ATOM 1293 C C . HIS A 1 175 ? -3.176 -25.078 -5.262 1 92.81 175 HIS A C 1
ATOM 1295 O O . HIS A 1 175 ? -3.486 -25.062 -4.07 1 92.81 175 HIS A O 1
ATOM 1301 N N . LEU A 1 176 ? -3.977 -24.484 -6.152 1 97.38 176 LEU A N 1
ATOM 1302 C CA . LEU A 1 176 ? -5.121 -23.625 -5.84 1 97.38 176 LEU A CA 1
ATOM 1303 C C . LEU A 1 176 ? -6.277 -24.453 -5.289 1 97.38 176 LEU A C 1
ATOM 1305 O O . LEU A 1 176 ? -7.242 -23.906 -4.754 1 97.38 176 LEU A O 1
ATOM 1309 N N . GLY A 1 177 ? -6.137 -25.812 -5.379 1 95.25 177 GLY A N 1
ATOM 1310 C CA . GLY A 1 177 ? -7.152 -26.656 -4.785 1 95.25 177 GLY A CA 1
ATOM 1311 C C . GLY A 1 177 ? -7.262 -26.5 -3.279 1 95.25 177 GLY A C 1
ATOM 1312 O O . GLY A 1 177 ? -8.289 -26.844 -2.688 1 95.25 177 GLY A O 1
ATOM 1313 N N . GLU A 1 178 ? -6.227 -25.984 -2.662 1 95.44 178 GLU A N 1
ATOM 1314 C CA . GLU A 1 178 ? -6.18 -25.812 -1.214 1 95.44 178 GLU A CA 1
ATOM 1315 C C . GLU A 1 178 ? -6.434 -24.359 -0.825 1 95.44 178 GLU A C 1
ATOM 1317 O O . GLU A 1 178 ? -6.277 -23.984 0.34 1 95.44 178 GLU A O 1
ATOM 1322 N N . LEU A 1 179 ? -6.801 -23.516 -1.753 1 97.25 179 LEU A N 1
ATOM 1323 C CA . LEU A 1 179 ? -6.879 -22.078 -1.54 1 97.25 179 LEU A CA 1
ATOM 1324 C C . LEU A 1 179 ? -7.926 -21.734 -0.484 1 97.25 179 LEU A C 1
ATOM 1326 O O . LEU A 1 179 ? -7.668 -20.922 0.412 1 97.25 179 LEU A O 1
ATOM 1330 N N . GLU A 1 180 ? -9.094 -22.375 -0.574 1 95.56 180 GLU A N 1
ATOM 1331 C CA . GLU A 1 180 ? -10.188 -22.031 0.335 1 95.56 180 GLU A CA 1
ATOM 1332 C C . GLU A 1 180 ? -9.789 -22.281 1.788 1 95.56 180 GLU A C 1
ATOM 1334 O O . GLU A 1 180 ? -10.031 -21.453 2.656 1 95.56 180 GLU A O 1
ATOM 1339 N N . SER A 1 181 ? -9.211 -23.453 2.021 1 95.94 181 SER A N 1
ATOM 1340 C CA . SER A 1 181 ? -8.781 -23.766 3.379 1 95.94 181 SER A CA 1
ATOM 1341 C C . SER A 1 181 ? -7.68 -22.828 3.848 1 95.94 181 SER A C 1
ATOM 1343 O O . SER A 1 181 ? -7.656 -22.422 5.012 1 95.94 181 SER A O 1
ATOM 1345 N N . CYS A 1 182 ? -6.793 -22.484 2.977 1 97.56 182 CYS A N 1
ATOM 1346 C CA . CYS A 1 182 ? -5.703 -21.578 3.314 1 97.56 182 CYS A CA 1
ATOM 1347 C C . CYS A 1 182 ? -6.234 -20.188 3.656 1 97.56 182 CYS A C 1
ATOM 1349 O O . CYS A 1 182 ? -5.793 -19.562 4.625 1 97.56 182 CYS A O 1
ATOM 1351 N N . LEU A 1 183 ? -7.18 -19.641 2.857 1 97.5 183 LEU A N 1
ATOM 1352 C CA . LEU A 1 183 ? -7.789 -18.344 3.111 1 97.5 183 LEU A CA 1
ATOM 1353 C C . LEU A 1 183 ? -8.516 -18.328 4.453 1 97.5 183 LEU A C 1
ATOM 1355 O O . LEU A 1 183 ? -8.5 -17.328 5.168 1 97.5 183 LEU A O 1
ATOM 1359 N N . ALA A 1 184 ? -9.141 -19.484 4.789 1 97.06 184 ALA A N 1
ATOM 1360 C CA . ALA A 1 184 ? -9.805 -19.594 6.086 1 97.06 184 ALA A CA 1
ATOM 1361 C C . ALA A 1 184 ? -8.797 -19.469 7.227 1 97.06 184 ALA A C 1
ATOM 1363 O O . ALA A 1 184 ? -9.078 -18.812 8.234 1 97.06 184 ALA A O 1
ATOM 1364 N N . ASP A 1 185 ? -7.688 -20.094 7.023 1 97.5 185 ASP A N 1
ATOM 1365 C CA . ASP A 1 185 ? -6.633 -20 8.023 1 97.5 185 ASP A CA 1
ATOM 1366 C C . ASP A 1 185 ? -6.141 -18.562 8.18 1 97.5 185 ASP A C 1
ATOM 1368 O O . ASP A 1 185 ? -5.965 -18.078 9.297 1 97.5 185 ASP A O 1
ATOM 1372 N N . ILE A 1 186 ? -5.918 -17.828 7.059 1 97.69 186 ILE A N 1
ATOM 1373 C CA . ILE A 1 186 ? -5.457 -16.453 7.09 1 97.69 186 ILE A CA 1
ATOM 1374 C C . ILE A 1 186 ? -6.504 -15.57 7.777 1 97.69 186 ILE A C 1
ATOM 1376 O O . ILE A 1 186 ? -6.164 -14.695 8.57 1 97.69 186 ILE A O 1
ATOM 1380 N N . ALA A 1 187 ? -7.738 -15.805 7.453 1 97.38 187 ALA A N 1
ATOM 1381 C CA . ALA A 1 187 ? -8.82 -15.055 8.086 1 97.38 187 ALA A CA 1
ATOM 1382 C C . ALA A 1 187 ? -8.789 -15.227 9.602 1 97.38 187 ALA A C 1
ATOM 1384 O O . ALA A 1 187 ? -9.008 -14.266 10.344 1 97.38 187 ALA A O 1
ATOM 1385 N N . LEU A 1 188 ? -8.594 -16.469 10.023 1 97 188 LEU A N 1
ATOM 1386 C CA . LEU A 1 188 ? -8.508 -16.75 11.453 1 97 188 LEU A CA 1
ATOM 1387 C C . LEU A 1 188 ? -7.336 -16 12.086 1 97 188 LEU A C 1
ATOM 1389 O O . LEU A 1 188 ? -7.48 -15.406 13.156 1 97 188 LEU A O 1
ATOM 1393 N N . ARG A 1 189 ? -6.156 -16.016 11.461 1 97.12 189 ARG A N 1
ATOM 1394 C CA . ARG A 1 189 ? -4.98 -15.305 11.938 1 97.12 189 ARG A CA 1
ATOM 1395 C C . ARG A 1 189 ? -5.254 -13.805 12.047 1 97.12 189 ARG A C 1
ATOM 1397 O O . ARG A 1 189 ? -4.875 -13.172 13.031 1 97.12 189 ARG A O 1
ATOM 1404 N N . ARG A 1 190 ? -5.922 -13.25 11.07 1 95.81 190 ARG A N 1
ATOM 1405 C CA . ARG A 1 190 ? -6.273 -11.828 11.078 1 95.81 190 ARG A CA 1
ATOM 1406 C C . ARG A 1 190 ? -7.211 -11.5 12.234 1 95.81 190 ARG A C 1
ATOM 1408 O O . ARG A 1 190 ? -7.074 -10.453 12.867 1 95.81 190 ARG A O 1
ATOM 1415 N N . SER A 1 191 ? -8.18 -12.391 12.438 1 95.62 191 SER A N 1
ATOM 1416 C CA . SER A 1 191 ? -9.141 -12.172 13.516 1 95.62 191 SER A CA 1
ATOM 1417 C C . SER A 1 191 ? -8.453 -12.141 14.875 1 95.62 191 SER A C 1
ATOM 1419 O O . SER A 1 191 ? -8.977 -11.555 15.828 1 95.62 191 SER A O 1
ATOM 1421 N N . LYS A 1 192 ? -7.254 -12.734 14.969 1 95.19 192 LYS A N 1
ATOM 1422 C CA . LYS A 1 192 ? -6.473 -12.773 16.203 1 95.19 192 LYS A CA 1
ATOM 1423 C C . LYS A 1 192 ? -5.484 -11.617 16.266 1 95.19 192 LYS A C 1
ATOM 1425 O O . LYS A 1 192 ? -4.641 -11.555 17.156 1 95.19 192 LYS A O 1
ATOM 1430 N N . GLY A 1 193 ? -5.48 -10.797 15.242 1 92.94 193 GLY A N 1
ATOM 1431 C CA . GLY A 1 193 ? -4.707 -9.562 15.281 1 92.94 193 GLY A CA 1
ATOM 1432 C C . GLY A 1 193 ? -3.398 -9.656 14.523 1 92.94 193 GLY A C 1
ATOM 1433 O O . GLY A 1 193 ? -2.598 -8.719 14.539 1 92.94 193 GLY A O 1
ATOM 1434 N N . GLU A 1 194 ? -3.197 -10.805 13.852 1 94.25 194 GLU A N 1
ATOM 1435 C CA . GLU A 1 194 ? -1.972 -10.938 13.07 1 94.25 194 GLU A CA 1
ATOM 1436 C C . GLU A 1 194 ? -2 -10.039 11.844 1 94.25 194 GLU A C 1
ATOM 1438 O O . GLU A 1 194 ? -3.051 -9.859 11.219 1 94.25 194 GLU A O 1
ATOM 1443 N N . LYS A 1 195 ? -0.853 -9.438 11.578 1 93.38 195 LYS A N 1
ATOM 1444 C CA . LYS A 1 195 ? -0.643 -8.633 10.383 1 93.38 195 LYS A CA 1
ATOM 1445 C C . LYS A 1 195 ? 0.477 -9.203 9.516 1 93.38 195 LYS A C 1
ATOM 1447 O O . LYS A 1 195 ? 1.357 -9.906 10.023 1 93.38 195 LYS A O 1
ATOM 1452 N N . PRO A 1 196 ? 0.332 -8.992 8.25 1 93.62 196 PRO A N 1
ATOM 1453 C CA . PRO A 1 196 ? 1.402 -9.516 7.398 1 93.62 196 PRO A CA 1
ATOM 1454 C C . PRO A 1 196 ? 2.76 -8.891 7.703 1 93.62 196 PRO A C 1
ATOM 1456 O O . PRO A 1 196 ? 2.822 -7.781 8.242 1 93.62 196 PRO A O 1
ATOM 1459 N N . MET B 1 1 ? 21.734 12.984 17.547 1 56.69 1 MET B N 1
ATOM 1460 C CA . MET B 1 1 ? 21.766 11.656 16.953 1 56.69 1 MET B CA 1
ATOM 1461 C C . MET B 1 1 ? 21.109 11.664 15.578 1 56.69 1 MET B C 1
ATOM 1463 O O . MET B 1 1 ? 20.172 12.43 15.336 1 56.69 1 MET B O 1
ATOM 1467 N N . PRO B 1 2 ? 21.625 10.992 14.547 1 74.69 2 PRO B N 1
ATOM 1468 C CA . PRO B 1 2 ? 21.016 11.047 13.211 1 74.69 2 PRO B CA 1
ATOM 1469 C C . PRO B 1 2 ? 19.594 10.492 13.188 1 74.69 2 PRO B C 1
ATOM 1471 O O . PRO B 1 2 ? 19.266 9.609 13.984 1 74.69 2 PRO B O 1
ATOM 1474 N N . LEU B 1 3 ? 18.641 11.211 12.555 1 80.81 3 LEU B N 1
ATOM 1475 C CA . LEU B 1 3 ? 17.266 10.742 12.367 1 80.81 3 LEU B CA 1
ATOM 1476 C C . LEU B 1 3 ? 17.25 9.312 11.844 1 80.81 3 LEU B C 1
ATOM 1478 O O . LEU B 1 3 ? 18.078 8.945 11.008 1 80.81 3 LEU B O 1
ATOM 1482 N N . PRO B 1 4 ? 16.438 8.562 12.508 1 87.31 4 PRO B N 1
ATOM 1483 C CA . PRO B 1 4 ? 16.281 7.227 11.93 1 87.31 4 PRO B CA 1
ATOM 1484 C C . PRO B 1 4 ? 15.867 7.266 10.461 1 87.31 4 PRO B C 1
ATOM 1486 O O . PRO B 1 4 ? 15.211 8.211 10.023 1 87.31 4 PRO B O 1
ATOM 1489 N N . THR B 1 5 ? 16.25 6.34 9.75 1 91 5 THR B N 1
ATOM 1490 C CA . THR B 1 5 ? 15.961 6.289 8.32 1 91 5 THR B CA 1
ATOM 1491 C C . THR B 1 5 ? 14.617 5.605 8.062 1 91 5 THR B C 1
ATOM 1493 O O . THR B 1 5 ? 14.297 4.598 8.695 1 91 5 THR B O 1
ATOM 1496 N N . PHE B 1 6 ? 13.797 6.223 7.289 1 96.06 6 PHE B N 1
ATOM 1497 C CA . PHE B 1 6 ? 12.523 5.691 6.82 1 96.06 6 PHE B CA 1
ATOM 1498 C C . PHE B 1 6 ? 12.523 5.547 5.301 1 96.06 6 PHE B C 1
ATOM 1500 O O . PHE B 1 6 ? 13.203 6.297 4.602 1 96.06 6 PHE B O 1
ATOM 1507 N N . PRO B 1 7 ? 11.781 4.535 4.824 1 97.12 7 PRO B N 1
ATOM 1508 C CA . PRO B 1 7 ? 11.734 4.398 3.365 1 97.12 7 PRO B CA 1
ATOM 1509 C C . PRO B 1 7 ? 11.156 5.629 2.678 1 97.12 7 PRO B C 1
ATOM 1511 O O . PRO B 1 7 ? 11.609 6.008 1.593 1 97.12 7 PRO B O 1
ATOM 1514 N N . ALA B 1 8 ? 10.125 6.289 3.312 1 98.38 8 ALA B N 1
ATOM 1515 C CA . ALA B 1 8 ? 9.531 7.508 2.77 1 98.38 8 ALA B CA 1
ATOM 1516 C C . ALA B 1 8 ? 8.727 8.242 3.832 1 98.38 8 ALA B C 1
ATOM 1518 O O . ALA B 1 8 ? 8.156 7.621 4.73 1 98.38 8 ALA B O 1
ATOM 1519 N N . LEU B 1 9 ? 8.703 9.5 3.744 1 98.62 9 LEU B N 1
ATOM 1520 C CA . LEU B 1 9 ? 7.805 10.359 4.512 1 98.62 9 LEU B CA 1
ATOM 1521 C C . LEU B 1 9 ? 6.879 11.141 3.588 1 98.62 9 LEU B C 1
ATOM 1523 O O . LEU B 1 9 ? 7.34 11.836 2.686 1 98.62 9 LEU B O 1
ATOM 1527 N N . LEU B 1 10 ? 5.621 10.969 3.797 1 98.88 10 LEU B N 1
ATOM 1528 C CA . LEU B 1 10 ? 4.605 11.734 3.078 1 98.88 10 LEU B CA 1
ATOM 1529 C C . LEU B 1 10 ? 4.012 12.82 3.963 1 98.88 10 LEU B C 1
ATOM 1531 O O . LEU B 1 10 ? 3.775 12.602 5.152 1 98.88 10 LEU B O 1
ATOM 1535 N N . PHE B 1 11 ? 3.791 13.977 3.375 1 98.81 11 PHE B N 1
ATOM 1536 C CA . PHE B 1 11 ? 3.256 15.109 4.125 1 98.81 11 PHE B CA 1
ATOM 1537 C C . PHE B 1 11 ? 1.999 15.656 3.461 1 98.81 11 PHE B C 1
ATOM 1539 O O . PHE B 1 11 ? 1.939 15.773 2.234 1 98.81 11 PHE B O 1
ATOM 1546 N N . GLY B 1 12 ? 1.016 15.914 4.281 1 98.44 12 GLY B N 1
ATOM 1547 C CA . GLY B 1 12 ? 0.013 16.828 3.752 1 98.44 12 GLY B CA 1
ATOM 1548 C C . GLY B 1 12 ? 0.575 18.188 3.395 1 98.44 12 GLY B C 1
ATOM 1549 O O . GLY B 1 12 ? 1.465 18.703 4.078 1 98.44 12 GLY B O 1
ATOM 1550 N N . LEU B 1 13 ? 0.001 18.781 2.396 1 97.94 13 LEU B N 1
ATOM 1551 C CA . LEU B 1 13 ? 0.436 20.125 2.061 1 97.94 13 LEU B CA 1
ATOM 1552 C C . LEU B 1 13 ? -0.246 21.156 2.953 1 97.94 13 LEU B C 1
ATOM 1554 O O . LEU B 1 13 ? 0.357 21.656 3.908 1 97.94 13 LEU B O 1
ATOM 1558 N N . SER B 1 14 ? -1.554 21.422 2.705 1 96.69 14 SER B N 1
ATOM 1559 C CA . SER B 1 14 ? -2.326 22.391 3.48 1 96.69 14 SER B CA 1
ATOM 1560 C C . SER B 1 14 ? -2.652 21.859 4.871 1 96.69 14 SER B C 1
ATOM 1562 O O . SER B 1 14 ? -3.111 20.719 5.008 1 96.69 14 SER B O 1
ATOM 1564 N N . GLY B 1 15 ? -2.338 22.688 5.867 1 96.19 15 GLY B N 1
ATOM 1565 C CA . GLY B 1 15 ? -2.617 22.281 7.238 1 96.19 15 GLY B CA 1
ATOM 1566 C C . GLY B 1 15 ? -1.505 21.453 7.852 1 96.19 15 GLY B C 1
ATOM 1567 O O . GLY B 1 15 ? -1.643 20.953 8.969 1 96.19 15 GLY B O 1
ATOM 1568 N N . CYS B 1 16 ? -0.426 21.328 7.113 1 97.88 16 CYS B N 1
ATOM 1569 C CA . CYS B 1 16 ? 0.721 20.547 7.57 1 97.88 16 CYS B CA 1
ATOM 1570 C C . CYS B 1 16 ? 2.027 21.25 7.242 1 97.88 16 CYS B C 1
ATOM 1572 O O . CYS B 1 16 ? 2.652 21.859 8.125 1 97.88 16 CYS B O 1
ATOM 1574 N N . LEU B 1 17 ? 2.367 21.297 5.984 1 97.94 17 LEU B N 1
ATOM 1575 C CA . LEU B 1 17 ? 3.594 22 5.605 1 97.94 17 LEU B CA 1
ATOM 1576 C C . LEU B 1 17 ? 3.373 23.5 5.547 1 97.94 17 LEU B C 1
ATOM 1578 O O . LEU B 1 17 ? 4.254 24.281 5.926 1 97.94 17 LEU B O 1
ATOM 1582 N N . VAL B 1 18 ? 2.227 23.859 5.039 1 96.56 18 VAL B N 1
ATOM 1583 C CA . VAL B 1 18 ? 1.818 25.25 4.895 1 96.56 18 VAL B CA 1
ATOM 1584 C C . VAL B 1 18 ? 0.347 25.406 5.277 1 96.56 18 VAL B C 1
ATOM 1586 O O . VAL B 1 18 ? -0.334 24.406 5.547 1 96.56 18 VAL B O 1
ATOM 1589 N N . ASP B 1 19 ? -0.1 26.625 5.301 1 95.12 19 ASP B N 1
ATOM 1590 C CA . ASP B 1 19 ? -1.519 26.875 5.543 1 95.12 19 ASP B CA 1
ATOM 1591 C C . ASP B 1 19 ? -1.958 26.281 6.879 1 95.12 19 ASP B C 1
ATOM 1593 O O . ASP B 1 19 ? -2.82 25.406 6.922 1 95.12 19 ASP B O 1
ATOM 1597 N N . PHE B 1 20 ? -1.41 26.844 7.902 1 94.81 20 PHE B N 1
ATOM 1598 C CA . PHE B 1 20 ? -1.476 26.359 9.273 1 94.81 20 PHE B CA 1
ATOM 1599 C C . PHE B 1 20 ? -2.887 25.891 9.617 1 94.81 20 PHE B C 1
ATOM 1601 O O . PHE B 1 20 ? -3.078 24.766 10.078 1 94.81 20 PHE B O 1
ATOM 1608 N N . GLY B 1 21 ? -3.822 26.641 9.344 1 93.56 21 GLY B N 1
ATOM 1609 C CA . GLY B 1 21 ? -5.191 26.312 9.711 1 93.56 21 GLY B CA 1
ATOM 1610 C C . GLY B 1 21 ? -5.984 25.688 8.578 1 93.56 21 GLY B C 1
ATOM 1611 O O . GLY B 1 21 ? -7.207 25.562 8.664 1 93.56 21 GLY B O 1
ATOM 1612 N N . ALA B 1 22 ? -5.32 25.359 7.43 1 93.81 22 ALA B N 1
ATOM 1613 C CA . ALA B 1 22 ? -5.961 24.797 6.246 1 93.81 22 ALA B CA 1
ATOM 1614 C C . ALA B 1 22 ? -7.102 25.688 5.762 1 93.81 22 ALA B C 1
ATOM 1616 O O . ALA B 1 22 ? -8.211 25.203 5.508 1 93.81 22 ALA B O 1
ATOM 1617 N N . GLN B 1 23 ? -6.852 26.875 5.613 1 93 23 GLN B N 1
ATOM 1618 C CA . GLN B 1 23 ? -7.914 27.844 5.332 1 93 23 GLN B CA 1
ATOM 1619 C C . GLN B 1 23 ? -7.957 28.188 3.85 1 93 23 GLN B C 1
ATOM 1621 O O . GLN B 1 23 ? -8.922 28.797 3.379 1 93 23 GLN B O 1
ATOM 1626 N N . ALA B 1 24 ? -6.992 27.781 3.156 1 89.94 24 ALA B N 1
ATOM 1627 C CA . ALA B 1 24 ? -6.875 28.188 1.758 1 89.94 24 ALA B CA 1
ATOM 1628 C C . ALA B 1 24 ? -8.102 27.766 0.958 1 89.94 24 ALA B C 1
ATOM 1630 O O . ALA B 1 24 ? -8.586 28.516 0.106 1 89.94 24 ALA B O 1
ATOM 1631 N N . ALA B 1 25 ? -8.609 26.641 1.27 1 85.25 25 ALA B N 1
ATOM 1632 C CA . ALA B 1 25 ? -9.719 26.078 0.5 1 85.25 25 ALA B CA 1
ATOM 1633 C C . ALA B 1 25 ? -10.977 26.922 0.661 1 85.25 25 ALA B C 1
ATOM 1635 O O . ALA B 1 25 ? -11.844 26.938 -0.217 1 85.25 25 ALA B O 1
ATOM 1636 N N . THR B 1 26 ? -11.102 27.562 1.699 1 83.12 26 THR B N 1
ATOM 1637 C CA . THR B 1 26 ? -12.328 28.297 1.986 1 83.12 26 THR B CA 1
ATOM 1638 C C . THR B 1 26 ? -12.078 29.812 1.924 1 83.12 26 THR B C 1
ATOM 1640 O O . THR B 1 26 ? -12.961 30.594 2.271 1 83.12 26 THR B O 1
ATOM 1643 N N . SER B 1 27 ? -10.867 30.094 1.511 1 81.5 27 SER B N 1
ATOM 1644 C CA . SER B 1 27 ? -10.531 31.516 1.489 1 81.5 27 SER B CA 1
ATOM 1645 C C . SER B 1 27 ? -10.93 32.156 0.164 1 81.5 27 SER B C 1
ATOM 1647 O O . SER B 1 27 ? -10.82 31.516 -0.892 1 81.5 27 SER B O 1
ATOM 1649 N N . ASP B 1 28 ? -11.57 33.281 0.238 1 70.25 28 ASP B N 1
ATOM 1650 C CA . ASP B 1 28 ? -11.938 34.031 -0.95 1 70.25 28 ASP B CA 1
ATOM 1651 C C . ASP B 1 28 ? -10.703 34.594 -1.659 1 70.25 28 ASP B C 1
ATOM 1653 O O . ASP B 1 28 ? -10.75 34.906 -2.848 1 70.25 28 ASP B O 1
ATOM 1657 N N . THR B 1 29 ? -9.648 34.781 -0.931 1 67.94 29 THR B N 1
ATOM 1658 C CA . THR B 1 29 ? -8.414 35.312 -1.493 1 67.94 29 THR B CA 1
ATOM 1659 C C . THR B 1 29 ? -7.207 34.531 -0.981 1 67.94 29 THR B C 1
ATOM 1661 O O . THR B 1 29 ? -6.512 34.969 -0.072 1 67.94 29 THR B O 1
ATOM 1664 N N . PRO B 1 30 ? -7.184 33.281 -1.483 1 63.34 30 PRO B N 1
ATOM 1665 C CA . PRO B 1 30 ? -5.957 32.656 -0.995 1 63.34 30 PRO B CA 1
ATOM 1666 C C . PRO B 1 30 ? -4.723 33.531 -1.188 1 63.34 30 PRO B C 1
ATOM 1668 O O . PRO B 1 30 ? -4.52 34.094 -2.268 1 63.34 30 PRO B O 1
ATOM 1671 N N . ASP B 1 31 ? -4.223 34.156 -0.048 1 70.19 31 ASP B N 1
ATOM 1672 C CA . ASP B 1 31 ? -3.133 35.125 -0.106 1 70.19 31 ASP B CA 1
ATOM 1673 C C . ASP B 1 31 ? -1.81 34.5 0.321 1 70.19 31 ASP B C 1
ATOM 1675 O O . ASP B 1 31 ? -1.752 33.312 0.611 1 70.19 31 ASP B O 1
ATOM 1679 N N . ASP B 1 32 ? -0.856 35.219 0.228 1 74.75 32 ASP B N 1
ATOM 1680 C CA . ASP B 1 32 ? 0.538 34.906 0.513 1 74.75 32 ASP B CA 1
ATOM 1681 C C . ASP B 1 32 ? 0.692 34.344 1.923 1 74.75 32 ASP B C 1
ATOM 1683 O O . ASP B 1 32 ? 1.606 33.531 2.188 1 74.75 32 ASP B O 1
ATOM 1687 N N . GLU B 1 33 ? -0.287 34.562 2.768 1 78.88 33 GLU B N 1
ATOM 1688 C CA . GLU B 1 33 ? -0.175 34.125 4.152 1 78.88 33 GLU B CA 1
ATOM 1689 C C . GLU B 1 33 ? -0.381 32.625 4.27 1 78.88 33 GLU B C 1
ATOM 1691 O O . GLU B 1 33 ? 0.226 31.969 5.121 1 78.88 33 GLU B O 1
ATOM 1696 N N . HIS B 1 34 ? -1.082 32.125 3.352 1 88.38 34 HIS B N 1
ATOM 1697 C CA . HIS B 1 34 ? -1.377 30.688 3.393 1 88.38 34 HIS B CA 1
ATOM 1698 C C . HIS B 1 34 ? -0.188 29.859 2.908 1 88.38 34 HIS B C 1
ATOM 1700 O O . HIS B 1 34 ? -0.056 28.688 3.256 1 88.38 34 HIS B O 1
ATOM 1706 N N . ALA B 1 35 ? 0.669 30.484 2.268 1 91.44 35 ALA B N 1
ATOM 1707 C CA . ALA B 1 35 ? 1.803 29.766 1.694 1 91.44 35 ALA B CA 1
ATOM 1708 C C . ALA B 1 35 ? 2.99 29.766 2.652 1 91.44 35 ALA B C 1
ATOM 1710 O O . ALA B 1 35 ? 4.055 29.234 2.326 1 91.44 35 ALA B O 1
ATOM 1711 N N . GLN B 1 36 ? 2.803 30.312 3.812 1 92.56 36 GLN B N 1
ATOM 1712 C CA . GLN B 1 36 ? 3.873 30.328 4.805 1 92.56 36 GLN B CA 1
ATOM 1713 C C . GLN B 1 36 ? 4.039 28.953 5.445 1 92.56 36 GLN B C 1
ATOM 1715 O O . GLN B 1 36 ? 3.055 28.281 5.758 1 92.56 36 GLN B O 1
ATOM 1720 N N . LEU B 1 37 ? 5.301 28.609 5.645 1 96.38 37 LEU B N 1
ATOM 1721 C CA . LEU B 1 37 ? 5.605 27.344 6.316 1 96.38 37 LEU B CA 1
ATOM 1722 C C . LEU B 1 37 ? 5.016 27.328 7.719 1 96.38 37 LEU B C 1
ATOM 1724 O O . LEU B 1 37 ? 5.047 28.328 8.43 1 96.38 37 LEU B O 1
ATOM 1728 N N . THR B 1 38 ? 4.508 26.203 8.039 1 96.19 38 THR B N 1
ATOM 1729 C CA . THR B 1 38 ? 3.992 26.047 9.398 1 96.19 38 THR B CA 1
ATOM 1730 C C . THR B 1 38 ? 5.137 25.953 10.406 1 96.19 38 THR B C 1
ATOM 1732 O O . THR B 1 38 ? 6.293 25.766 10.023 1 96.19 38 THR B O 1
ATOM 1735 N N . PRO B 1 39 ? 4.797 26.172 11.695 1 94.69 39 PRO B N 1
ATOM 1736 C CA . PRO B 1 39 ? 5.836 26.078 12.727 1 94.69 39 PRO B CA 1
ATOM 1737 C C . PRO B 1 39 ? 6.602 24.75 12.68 1 94.69 39 PRO B C 1
ATOM 1739 O O . PRO B 1 39 ? 5.988 23.688 12.656 1 94.69 39 PRO B O 1
ATOM 1742 N N . GLY B 1 40 ? 7.965 24.891 12.609 1 96.31 40 GLY B N 1
ATOM 1743 C CA . GLY B 1 40 ? 8.82 23.719 12.641 1 96.31 40 GLY B CA 1
ATOM 1744 C C . GLY B 1 40 ? 9.078 23.125 11.266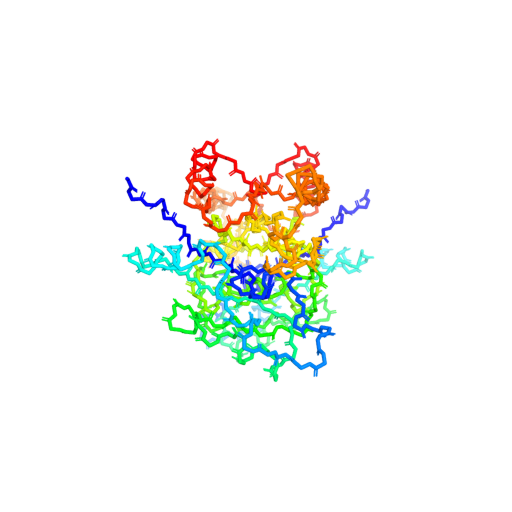 1 96.31 40 GLY B C 1
ATOM 1745 O O . GLY B 1 40 ? 9.992 22.312 11.094 1 96.31 40 GLY B O 1
ATOM 1746 N N . ALA B 1 41 ? 8.312 23.516 10.242 1 97.12 41 ALA B N 1
ATOM 1747 C CA . ALA B 1 41 ? 8.406 22.922 8.914 1 97.12 41 ALA B CA 1
ATOM 1748 C C . ALA B 1 41 ? 9.781 23.141 8.297 1 97.12 41 ALA B C 1
ATOM 1750 O O . ALA B 1 41 ? 10.375 22.219 7.738 1 97.12 41 ALA B O 1
ATOM 1751 N N . GLN B 1 42 ? 10.227 24.344 8.477 1 96.31 42 GLN B N 1
ATOM 1752 C CA . GLN B 1 42 ? 11.516 24.672 7.875 1 96.31 42 GLN B CA 1
ATOM 1753 C C . GLN B 1 42 ? 12.617 23.766 8.422 1 96.31 42 GLN B C 1
ATOM 1755 O O . GLN B 1 42 ? 13.391 23.188 7.656 1 96.31 42 GLN B O 1
ATOM 1760 N N . ASN B 1 43 ? 12.734 23.688 9.719 1 95.75 43 ASN B N 1
ATOM 1761 C CA . ASN B 1 43 ? 13.742 22.844 10.352 1 95.75 43 ASN B CA 1
ATOM 1762 C C . ASN B 1 43 ? 13.578 21.375 9.977 1 95.75 43 ASN B C 1
ATOM 1764 O O . ASN B 1 43 ? 14.562 20.672 9.734 1 95.75 43 ASN B O 1
ATOM 1768 N N . ALA B 1 44 ? 12.344 20.938 9.93 1 95.31 44 ALA B N 1
ATOM 1769 C CA . ALA B 1 44 ? 12.062 19.562 9.547 1 95.31 44 ALA B CA 1
ATOM 1770 C C . ALA B 1 44 ? 12.531 19.281 8.125 1 95.31 44 ALA B C 1
ATOM 1772 O O . ALA B 1 44 ? 13.203 18.281 7.863 1 95.31 44 ALA B O 1
ATOM 1773 N N . LEU B 1 45 ? 12.203 20.172 7.258 1 95.25 45 LEU B N 1
ATOM 1774 C CA . LEU B 1 45 ? 12.57 20.031 5.855 1 95.25 45 LEU B CA 1
ATOM 1775 C C . LEU B 1 45 ? 14.086 20 5.688 1 95.25 45 LEU B C 1
ATOM 1777 O O . LEU B 1 45 ? 14.617 19.203 4.922 1 95.25 45 LEU B O 1
ATOM 1781 N N . LYS B 1 46 ? 14.75 20.859 6.387 1 94.94 46 LYS B N 1
ATOM 1782 C CA . LYS B 1 46 ? 16.203 20.906 6.336 1 94.94 46 LYS B CA 1
ATOM 1783 C C . LYS B 1 46 ? 16.812 19.594 6.812 1 94.94 46 LYS B C 1
ATOM 1785 O O . LYS B 1 46 ? 17.703 19.031 6.152 1 94.94 46 LYS B O 1
ATOM 1790 N N . ALA B 1 47 ? 16.359 19.156 7.922 1 94.38 47 ALA B N 1
ATOM 1791 C CA . ALA B 1 47 ? 16.859 17.922 8.484 1 94.38 47 ALA B CA 1
ATOM 1792 C C . ALA B 1 47 ? 16.641 16.75 7.527 1 94.38 47 ALA B C 1
ATOM 1794 O O . ALA B 1 47 ? 17.531 15.914 7.336 1 94.38 47 ALA B O 1
ATOM 1795 N N . LEU B 1 48 ? 15.477 16.656 6.91 1 94.12 48 LEU B N 1
ATOM 1796 C CA . LEU B 1 48 ? 15.133 15.578 5.988 1 94.12 48 LEU B CA 1
ATOM 1797 C C . LEU B 1 48 ? 15.992 15.641 4.734 1 94.12 48 LEU B C 1
ATOM 1799 O O . LEU B 1 48 ? 16.453 14.602 4.242 1 94.12 48 LEU B O 1
ATOM 1803 N N . ARG B 1 49 ? 16.172 16.812 4.234 1 93.25 49 ARG B N 1
ATOM 1804 C CA . ARG B 1 49 ? 17.016 16.984 3.062 1 93.25 49 ARG B CA 1
ATOM 1805 C C . ARG B 1 49 ? 18.453 16.562 3.357 1 93.25 49 ARG B C 1
ATOM 1807 O O . ARG B 1 49 ? 19.078 15.867 2.559 1 93.25 49 ARG B O 1
ATOM 1814 N N . ASP B 1 50 ? 18.953 17 4.488 1 93.19 50 ASP B N 1
ATOM 1815 C CA . ASP B 1 50 ? 20.328 16.688 4.887 1 93.19 50 ASP B CA 1
ATOM 1816 C C . ASP B 1 50 ? 20.531 15.172 4.992 1 93.19 50 ASP B C 1
ATOM 1818 O O . ASP B 1 50 ? 21.609 14.672 4.719 1 93.19 50 ASP B O 1
ATOM 1822 N N . GLN B 1 51 ? 19.516 14.477 5.258 1 93 51 GLN B N 1
ATOM 1823 C CA . GLN B 1 51 ? 19.594 13.031 5.438 1 93 51 GLN B CA 1
ATOM 1824 C C . GLN B 1 51 ? 19.25 12.297 4.152 1 93 51 GLN B C 1
ATOM 1826 O O . GLN B 1 51 ? 19.328 11.07 4.09 1 93 51 GLN B O 1
ATOM 1831 N N . GLY B 1 52 ? 18.766 13.008 3.193 1 93.31 52 GLY B N 1
ATOM 1832 C CA . GLY B 1 52 ? 18.375 12.398 1.929 1 93.31 52 GLY B CA 1
ATOM 1833 C C . GLY B 1 52 ? 17.125 11.562 2.029 1 93.31 52 GLY B C 1
ATOM 1834 O O . GLY B 1 52 ? 17 10.531 1.356 1 93.31 52 GLY B O 1
ATOM 1835 N N . MET B 1 53 ? 16.188 11.875 2.93 1 94.81 53 MET B N 1
ATOM 1836 C CA . MET B 1 53 ? 14.945 11.148 3.137 1 94.81 53 MET B CA 1
ATOM 1837 C C . MET B 1 53 ? 13.992 11.336 1.958 1 94.81 53 MET B C 1
ATOM 1839 O O . MET B 1 53 ? 13.727 12.469 1.549 1 94.81 53 MET B O 1
ATOM 1843 N N . PRO B 1 54 ? 13.562 10.227 1.34 1 97.19 54 PRO B N 1
ATOM 1844 C CA . PRO B 1 54 ? 12.539 10.391 0.307 1 97.19 54 PRO B CA 1
ATOM 1845 C C . PRO B 1 54 ? 11.25 11.008 0.849 1 97.19 54 PRO B C 1
ATOM 1847 O O . PRO B 1 54 ? 10.656 10.477 1.788 1 97.19 54 PRO B O 1
ATOM 1850 N N . CYS B 1 55 ? 10.805 12.133 0.271 1 98.12 55 CYS B N 1
ATOM 1851 C CA . CYS B 1 55 ? 9.625 12.844 0.765 1 98.12 55 CYS B CA 1
ATOM 1852 C C . CYS B 1 55 ? 8.758 13.32 -0.389 1 98.12 55 CYS B C 1
ATOM 1854 O O . CYS B 1 55 ? 9.266 13.648 -1.462 1 98.12 55 CYS B O 1
ATOM 1856 N N . ALA B 1 56 ? 7.504 13.367 -0.153 1 98.62 56 ALA B N 1
ATOM 1857 C CA . ALA B 1 56 ? 6.531 13.953 -1.069 1 98.62 56 ALA B CA 1
ATOM 1858 C C . ALA B 1 56 ? 5.387 14.609 -0.305 1 98.62 56 ALA B C 1
ATOM 1860 O O . ALA B 1 56 ? 5.148 14.289 0.864 1 98.62 56 ALA B O 1
ATOM 1861 N N . TRP B 1 57 ? 4.785 15.539 -0.92 1 98.5 57 TRP B N 1
ATOM 1862 C CA . TRP B 1 57 ? 3.582 16.109 -0.315 1 98.5 57 TRP B CA 1
ATOM 1863 C C . TRP B 1 57 ? 2.338 15.711 -1.1 1 98.5 57 TRP B C 1
ATOM 1865 O O . TRP B 1 57 ? 2.416 15.414 -2.295 1 98.5 57 TRP B O 1
ATOM 1875 N N . ILE B 1 58 ? 1.243 15.609 -0.381 1 98.38 58 ILE B N 1
ATOM 1876 C CA . ILE B 1 58 ? -0.061 15.211 -0.899 1 98.38 58 ILE B CA 1
ATOM 1877 C C . ILE B 1 58 ? -1.095 16.297 -0.577 1 98.38 58 ILE B C 1
ATOM 1879 O O . ILE B 1 58 ? -1.119 16.828 0.534 1 98.38 58 ILE B O 1
ATOM 1883 N N . ASP B 1 59 ? -1.948 16.562 -1.559 1 96.69 59 ASP B N 1
ATOM 1884 C CA . ASP B 1 59 ? -3.084 17.453 -1.318 1 96.69 59 ASP B CA 1
ATOM 1885 C C . ASP B 1 59 ? -4.242 17.125 -2.262 1 96.69 59 ASP B C 1
ATOM 1887 O O . ASP B 1 59 ? -4.059 16.422 -3.254 1 96.69 59 ASP B O 1
ATOM 1891 N N . GLU B 1 60 ? -5.395 17.578 -1.838 1 95.5 60 GLU B N 1
ATOM 1892 C CA . GLU B 1 60 ? -6.547 17.375 -2.709 1 95.5 60 GLU B CA 1
ATOM 1893 C C . GLU B 1 60 ? -7.105 18.703 -3.199 1 95.5 60 GLU B C 1
ATOM 1895 O O . GLU B 1 60 ? -8.211 18.766 -3.746 1 95.5 60 GLU B O 1
ATOM 1900 N N . LEU B 1 61 ? -6.43 19.781 -2.932 1 94.06 61 LEU B N 1
ATOM 1901 C CA . LEU B 1 61 ? -6.859 21.094 -3.4 1 94.06 61 LEU B CA 1
ATOM 1902 C C . LEU B 1 61 ? -6.738 21.188 -4.918 1 94.06 61 LEU B C 1
ATOM 1904 O O . LEU B 1 61 ? -5.895 20.531 -5.523 1 94.06 61 LEU B O 1
ATOM 1908 N N . PRO B 1 62 ? -7.621 22.047 -5.504 1 93.31 62 PRO B N 1
ATOM 1909 C CA . PRO B 1 62 ? -7.406 22.328 -6.926 1 93.31 62 PRO B CA 1
ATOM 1910 C C . PRO B 1 62 ? -6 22.844 -7.215 1 93.31 62 PRO B C 1
ATOM 1912 O O . PRO B 1 62 ? -5.418 23.562 -6.398 1 93.31 62 PRO B O 1
ATOM 1915 N N . GLU B 1 63 ? -5.527 22.469 -8.344 1 92.88 63 GLU B N 1
ATOM 1916 C CA . GLU B 1 63 ? -4.172 22.828 -8.734 1 92.88 63 GLU B CA 1
ATOM 1917 C C . GLU B 1 63 ? -3.953 24.344 -8.641 1 92.88 63 GLU B C 1
ATOM 1919 O O . GLU B 1 63 ? -2.875 24.797 -8.25 1 92.88 63 GLU B O 1
ATOM 1924 N N . ALA B 1 64 ? -4.922 25.125 -8.977 1 91.38 64 ALA B N 1
ATOM 1925 C CA . ALA B 1 64 ? -4.836 26.578 -8.953 1 91.38 64 ALA B CA 1
ATOM 1926 C C . ALA B 1 64 ? -4.512 27.078 -7.551 1 91.38 64 ALA B C 1
ATOM 1928 O O . ALA B 1 64 ? -3.9 28.141 -7.391 1 91.38 64 ALA B O 1
ATOM 1929 N N . LEU B 1 65 ? -4.871 26.344 -6.566 1 92.81 65 LEU B N 1
ATOM 1930 C CA . LEU B 1 65 ? -4.617 26.719 -5.18 1 92.81 65 LEU B CA 1
ATOM 1931 C C . LEU B 1 65 ? -3.359 26.031 -4.652 1 92.81 65 LEU B C 1
ATOM 1933 O O . LEU B 1 65 ? -2.537 26.672 -3.99 1 92.81 65 LEU B O 1
ATOM 1937 N N . SER B 1 66 ? -3.223 24.766 -5.008 1 93.81 66 SER B N 1
ATOM 1938 C CA . SER B 1 66 ? -2.115 24 -4.438 1 93.81 66 SER B CA 1
ATOM 1939 C C . SER B 1 66 ? -0.776 24.469 -4.992 1 93.81 66 SER B C 1
ATOM 1941 O O . SER B 1 66 ? 0.237 24.453 -4.293 1 93.81 66 SER B O 1
ATOM 1943 N N . THR B 1 67 ? -0.736 24.922 -6.215 1 93.31 67 THR B N 1
ATOM 1944 C CA . THR B 1 67 ? 0.515 25.328 -6.852 1 93.31 67 THR B CA 1
ATOM 1945 C C . THR B 1 67 ? 1.156 26.484 -6.109 1 93.31 67 THR B C 1
ATOM 1947 O O . THR B 1 67 ? 2.301 26.391 -5.66 1 93.31 67 THR B O 1
ATOM 1950 N N . PRO B 1 68 ? 0.414 27.609 -5.914 1 92.94 68 PRO B N 1
ATOM 1951 C CA . PRO B 1 68 ? 1.029 28.703 -5.152 1 92.94 68 PRO B CA 1
ATOM 1952 C C . PRO B 1 68 ? 1.302 28.312 -3.699 1 92.94 68 PRO B C 1
ATOM 1954 O O . PRO B 1 68 ? 2.293 28.766 -3.115 1 92.94 68 PRO B O 1
ATOM 1957 N N . LEU B 1 69 ? 0.468 27.531 -3.096 1 94.56 69 LEU B N 1
ATOM 1958 C CA . LEU B 1 69 ? 0.637 27.109 -1.711 1 94.56 69 LEU B CA 1
ATOM 1959 C C . LEU B 1 69 ? 1.922 26.297 -1.543 1 94.56 69 LEU B C 1
ATOM 1961 O O . LEU B 1 69 ? 2.566 26.359 -0.493 1 94.56 69 LEU B O 1
ATOM 1965 N N . ALA B 1 70 ? 2.295 25.562 -2.57 1 96.19 70 ALA B N 1
ATOM 1966 C CA . ALA B 1 70 ? 3.408 24.625 -2.486 1 96.19 70 ALA B CA 1
ATOM 1967 C C . ALA B 1 70 ? 4.734 25.312 -2.783 1 96.19 70 ALA B C 1
ATOM 1969 O O . ALA B 1 70 ? 5.801 24.719 -2.633 1 96.19 70 ALA B O 1
ATOM 1970 N N . ALA B 1 71 ? 4.801 26.531 -3.133 1 94.94 71 ALA B N 1
ATOM 1971 C CA . ALA B 1 71 ? 5.988 27.25 -3.58 1 94.94 71 ALA B CA 1
ATOM 1972 C C . ALA B 1 71 ? 7.125 27.125 -2.566 1 94.94 71 ALA B C 1
ATOM 1974 O O . ALA B 1 71 ? 8.266 26.828 -2.934 1 94.94 71 ALA B O 1
ATOM 1975 N N . PRO B 1 72 ? 6.836 27.25 -1.301 1 95.19 72 PRO B N 1
ATOM 1976 C CA . PRO B 1 72 ? 7.938 27.203 -0.337 1 95.19 72 PRO B CA 1
ATOM 1977 C C . PRO B 1 72 ? 8.523 25.812 -0.163 1 95.19 72 PRO B C 1
ATOM 1979 O O . PRO B 1 72 ? 9.602 25.656 0.417 1 95.19 72 PRO B O 1
ATOM 1982 N N . VAL B 1 73 ? 7.789 24.797 -0.636 1 96.25 73 VAL B N 1
ATOM 1983 C CA . VAL B 1 73 ? 8.25 23.453 -0.32 1 96.25 73 VAL B CA 1
ATOM 1984 C C . VAL B 1 73 ? 8.695 22.75 -1.598 1 96.25 73 VAL B C 1
ATOM 1986 O O . VAL B 1 73 ? 9.32 21.688 -1.541 1 96.25 73 VAL B O 1
ATOM 1989 N N . ASN B 1 74 ? 8.492 23.266 -2.715 1 94.06 74 ASN B N 1
ATOM 1990 C CA . ASN B 1 74 ? 8.742 22.625 -4 1 94.06 74 ASN B CA 1
ATOM 1991 C C . ASN B 1 74 ? 10.219 22.281 -4.172 1 94.06 74 ASN B C 1
ATOM 1993 O O . ASN B 1 74 ? 10.555 21.312 -4.844 1 94.06 74 ASN B O 1
ATOM 1997 N N . ASP B 1 75 ? 11.086 23.031 -3.535 1 92.12 75 ASP B N 1
ATOM 1998 C CA . ASP B 1 75 ? 12.516 22.781 -3.643 1 92.12 75 ASP B CA 1
ATOM 1999 C C . ASP B 1 75 ? 12.953 21.688 -2.672 1 92.12 75 ASP B C 1
ATOM 2001 O O . ASP B 1 75 ? 14.078 21.188 -2.756 1 92.12 75 ASP B O 1
ATOM 2005 N N . TRP B 1 76 ? 12.094 21.328 -1.817 1 93 76 TRP B N 1
ATOM 2006 C CA . TRP B 1 76 ? 12.461 20.406 -0.742 1 93 76 TRP B CA 1
ATOM 2007 C C . TRP B 1 76 ? 11.969 19 -1.031 1 93 76 TRP B C 1
ATOM 2009 O O . TRP B 1 76 ? 12.617 18.016 -0.671 1 93 76 TRP B O 1
ATOM 2019 N N . MET B 1 77 ? 10.836 18.891 -1.685 1 95.56 77 MET B N 1
ATOM 2020 C CA . MET B 1 77 ? 10.227 17.594 -1.945 1 95.56 77 MET B CA 1
ATOM 2021 C C . MET B 1 77 ? 9.344 17.641 -3.186 1 95.56 77 MET B C 1
ATOM 2023 O O . MET B 1 77 ? 9.023 18.734 -3.678 1 95.56 77 MET B O 1
ATOM 2027 N N . ILE B 1 78 ? 8.992 16.453 -3.641 1 96.75 78 ILE B N 1
ATOM 2028 C CA . ILE B 1 78 ? 8.195 16.359 -4.855 1 96.75 78 ILE B CA 1
ATOM 2029 C C . ILE B 1 78 ? 6.711 16.375 -4.5 1 96.75 78 ILE B C 1
ATOM 2031 O O . ILE B 1 78 ? 6.332 16.047 -3.377 1 96.75 78 ILE B O 1
ATOM 2035 N N . ALA B 1 79 ? 5.887 16.797 -5.461 1 97.88 79 ALA B N 1
ATOM 2036 C CA . ALA B 1 79 ? 4.434 16.656 -5.383 1 97.88 79 ALA B CA 1
ATOM 2037 C C . ALA B 1 79 ? 3.998 15.234 -5.734 1 97.88 79 ALA B C 1
ATOM 2039 O O . ALA B 1 79 ? 4.41 14.688 -6.758 1 97.88 79 ALA B O 1
ATOM 2040 N N . ALA B 1 80 ? 3.188 14.664 -4.906 1 97.44 80 ALA B N 1
ATOM 2041 C CA . ALA B 1 80 ? 2.623 13.367 -5.254 1 97.44 80 ALA B CA 1
ATOM 2042 C C . ALA B 1 80 ? 1.656 13.484 -6.43 1 97.44 80 ALA B C 1
ATOM 2044 O O . ALA B 1 80 ? 0.955 14.492 -6.566 1 97.44 80 ALA B O 1
ATOM 2045 N N . PRO B 1 81 ? 1.599 12.414 -7.223 1 97.06 81 PRO B N 1
ATOM 2046 C CA . PRO B 1 81 ? 0.581 12.414 -8.273 1 97.06 81 PRO B CA 1
ATOM 2047 C C . PRO B 1 81 ? -0.842 12.445 -7.723 1 97.06 81 PRO B C 1
ATOM 2049 O O . PRO B 1 81 ? -1.096 11.922 -6.633 1 97.06 81 PRO B O 1
ATOM 2052 N N . ARG B 1 82 ? -1.752 13.031 -8.43 1 94.88 82 ARG B N 1
ATOM 2053 C CA . ARG B 1 82 ? -3.143 13.148 -8 1 94.88 82 ARG B CA 1
ATOM 2054 C C . ARG B 1 82 ? -3.943 11.914 -8.406 1 94.88 82 ARG B C 1
ATOM 2056 O O . ARG B 1 82 ? -4 11.562 -9.586 1 94.88 82 ARG B O 1
ATOM 2063 N N . PRO B 1 83 ? -4.453 11.266 -7.445 1 93 83 PRO B N 1
ATOM 2064 C CA . PRO B 1 83 ? -5.281 10.109 -7.797 1 93 83 PRO B CA 1
ATOM 2065 C C . PRO B 1 83 ? -6.664 10.508 -8.305 1 93 83 PRO B C 1
ATOM 2067 O O . PRO B 1 83 ? -7.09 11.648 -8.125 1 93 83 PRO B O 1
ATOM 2070 N N . THR B 1 84 ? -7.344 9.508 -8.953 1 90.44 84 THR B N 1
ATOM 2071 C CA . THR B 1 84 ? -8.742 9.703 -9.32 1 90.44 84 THR B CA 1
ATOM 2072 C C . THR B 1 84 ? -9.648 9.547 -8.109 1 90.44 84 THR B C 1
ATOM 2074 O O . THR B 1 84 ? -10.578 10.336 -7.918 1 90.44 84 THR B O 1
ATOM 2077 N N . ALA B 1 85 ? -9.32 8.555 -7.234 1 95.62 85 ALA B N 1
ATOM 2078 C CA . ALA B 1 85 ? -10.094 8.344 -6.016 1 95.62 85 ALA B CA 1
ATOM 2079 C C . ALA B 1 85 ? -9.703 9.344 -4.93 1 95.62 85 ALA B C 1
ATOM 2081 O O . ALA B 1 85 ? -8.516 9.609 -4.727 1 95.62 85 ALA B O 1
ATOM 2082 N N . GLY B 1 86 ? -10.664 9.914 -4.27 1 96.62 86 GLY B N 1
ATOM 2083 C CA . GLY B 1 86 ? -10.398 10.875 -3.211 1 96.62 86 GLY B CA 1
ATOM 2084 C C . GLY B 1 86 ? -10.188 10.227 -1.855 1 96.62 86 GLY B C 1
ATOM 2085 O O . GLY B 1 86 ? -10.445 9.031 -1.684 1 96.62 86 GLY B O 1
ATOM 2086 N N . TRP B 1 87 ? -9.664 11.078 -0.919 1 97.19 87 TRP B N 1
ATOM 2087 C CA . TRP B 1 87 ? -9.586 10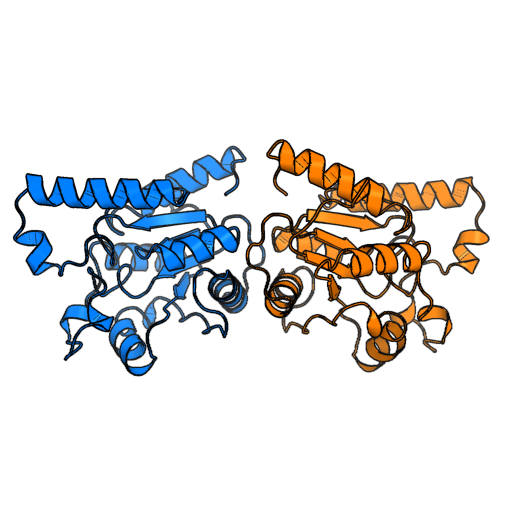.648 0.471 1 97.19 87 TRP B CA 1
ATOM 2088 C C . TRP B 1 87 ? -10.953 10.234 0.999 1 97.19 87 TRP B C 1
ATOM 2090 O O . TRP B 1 87 ? -11.969 10.852 0.653 1 97.19 87 TRP B O 1
ATOM 2100 N N . PRO B 1 88 ? -10.977 9.023 1.74 1 98.19 88 PRO B N 1
ATOM 2101 C CA . PRO B 1 88 ? -9.883 8.367 2.457 1 98.19 88 PRO B CA 1
ATOM 2102 C C . PRO B 1 88 ? -9.328 7.156 1.708 1 98.19 88 PRO B C 1
ATOM 2104 O O . PRO B 1 88 ? -8.656 6.312 2.307 1 98.19 88 PRO B O 1
ATOM 2107 N N . GLN B 1 89 ? -9.703 6.992 0.417 1 98.5 89 GLN B N 1
ATOM 2108 C CA . GLN B 1 89 ? -9.102 5.898 -0.336 1 98.5 89 GLN B CA 1
ATOM 2109 C C . GLN B 1 89 ? -7.578 5.957 -0.274 1 98.5 89 GLN B C 1
ATOM 2111 O O . GLN B 1 89 ? -6.996 7.039 -0.191 1 98.5 89 GLN B O 1
ATOM 2116 N N . PRO B 1 90 ? -6.941 4.797 -0.328 1 98.69 90 PRO B N 1
ATOM 2117 C CA . PRO B 1 90 ? -5.492 4.734 -0.113 1 98.69 90 PRO B CA 1
ATOM 2118 C C . PRO B 1 90 ? -4.695 5.195 -1.332 1 98.69 90 PRO B C 1
ATOM 2120 O O . PRO B 1 90 ? -3.477 5.371 -1.246 1 98.69 90 PRO B O 1
ATOM 2123 N N . ASP B 1 91 ? -5.285 5.465 -2.455 1 98.62 91 ASP B N 1
ATOM 2124 C CA . ASP B 1 91 ? -4.672 5.637 -3.768 1 98.62 91 ASP B CA 1
ATOM 2125 C C . ASP B 1 91 ? -3.598 6.723 -3.734 1 98.62 91 ASP B C 1
ATOM 2127 O O . ASP B 1 91 ? -2.498 6.531 -4.258 1 98.62 91 ASP B O 1
ATOM 2131 N N . ALA B 1 92 ? -3.922 7.852 -3.129 1 98.56 92 ALA B N 1
ATOM 2132 C CA . ALA B 1 92 ? -2.996 8.984 -3.104 1 98.56 92 ALA B CA 1
ATOM 2133 C C . ALA B 1 92 ? -1.67 8.586 -2.461 1 98.56 92 ALA B C 1
ATOM 2135 O O . ALA B 1 92 ? -0.602 8.984 -2.93 1 98.56 92 ALA B O 1
ATOM 2136 N N . CYS B 1 93 ? -1.772 7.789 -1.387 1 98.81 93 CYS B N 1
ATOM 2137 C CA . CYS B 1 93 ? -0.58 7.359 -0.664 1 98.81 93 CYS B CA 1
ATOM 2138 C C . CYS B 1 93 ? 0.254 6.402 -1.504 1 98.81 93 CYS B C 1
ATOM 2140 O O . CYS B 1 93 ? 1.467 6.578 -1.634 1 98.81 93 CYS B O 1
ATOM 2142 N N . TRP B 1 94 ? -0.406 5.418 -2.104 1 98.69 94 TRP B N 1
ATOM 2143 C CA . TRP B 1 94 ? 0.312 4.449 -2.924 1 98.69 94 TRP B CA 1
ATOM 2144 C C . TRP B 1 94 ? 0.954 5.129 -4.129 1 98.69 94 TRP B C 1
ATOM 2146 O O . TRP B 1 94 ? 2.094 4.824 -4.488 1 98.69 94 TRP B O 1
ATOM 2156 N N . MET B 1 95 ? 0.319 6.035 -4.738 1 98.44 95 MET B N 1
ATOM 2157 C CA . MET B 1 95 ? 0.862 6.758 -5.887 1 98.44 95 MET B CA 1
ATOM 2158 C C . MET B 1 95 ? 2.08 7.582 -5.484 1 98.44 95 MET B C 1
ATOM 2160 O O . MET B 1 95 ? 3.051 7.672 -6.238 1 98.44 95 MET B O 1
ATOM 2164 N N . ALA B 1 96 ? 1.955 8.195 -4.316 1 98.75 96 ALA B N 1
ATOM 2165 C CA . ALA B 1 96 ? 3.102 8.953 -3.818 1 98.75 96 A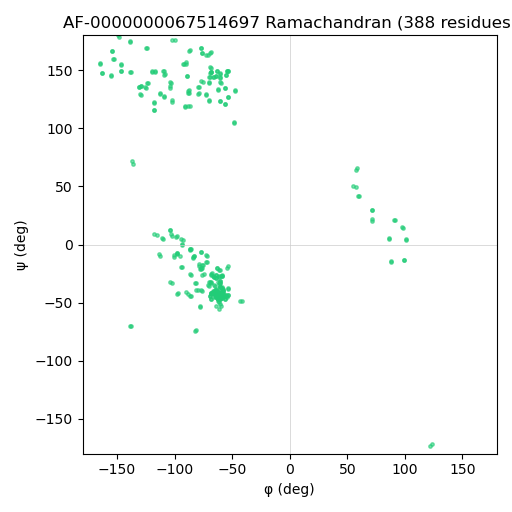LA B CA 1
ATOM 2166 C C . ALA B 1 96 ? 4.309 8.047 -3.611 1 98.75 96 ALA B C 1
ATOM 2168 O O . ALA B 1 96 ? 5.43 8.391 -3.99 1 98.75 96 ALA B O 1
ATOM 2169 N N . LEU B 1 97 ? 4.07 6.906 -3.02 1 98.62 97 LEU B N 1
ATOM 2170 C CA . LEU B 1 97 ? 5.152 5.969 -2.754 1 98.62 97 LEU B CA 1
ATOM 2171 C C . LEU B 1 97 ? 5.766 5.461 -4.055 1 98.62 97 LEU B C 1
ATOM 2173 O O . LEU B 1 97 ? 6.984 5.324 -4.16 1 98.62 97 LEU B O 1
ATOM 2177 N N . MET B 1 98 ? 4.906 5.168 -5.039 1 98.44 98 MET B N 1
ATOM 2178 C CA . MET B 1 98 ? 5.406 4.738 -6.344 1 98.44 98 MET B CA 1
ATOM 2179 C C . MET B 1 98 ? 6.242 5.832 -6.996 1 98.44 98 MET B C 1
ATOM 2181 O O . MET B 1 98 ? 7.293 5.559 -7.574 1 98.44 98 MET B O 1
ATOM 2185 N N . ALA B 1 99 ? 5.789 7.062 -6.91 1 98.19 99 ALA B N 1
ATOM 2186 C CA . ALA B 1 99 ? 6.523 8.195 -7.469 1 98.19 99 ALA B CA 1
ATOM 2187 C C . ALA B 1 99 ? 7.898 8.328 -6.824 1 98.19 99 ALA B C 1
ATOM 2189 O O . ALA B 1 99 ? 8.852 8.758 -7.473 1 98.19 99 ALA B O 1
ATOM 2190 N N . LEU B 1 100 ? 8.016 7.945 -5.559 1 98.12 100 LEU B N 1
ATOM 2191 C CA . LEU B 1 100 ? 9.266 8.023 -4.816 1 98.12 100 LEU B CA 1
ATOM 2192 C C . LEU B 1 100 ? 10.109 6.773 -5.039 1 98.12 100 LEU B C 1
ATOM 2194 O O . LEU B 1 100 ? 11.219 6.66 -4.5 1 98.12 100 LEU B O 1
ATOM 2198 N N . ASN B 1 101 ? 9.578 5.777 -5.773 1 97.88 101 ASN B N 1
ATOM 2199 C CA . ASN B 1 101 ? 10.258 4.52 -6.066 1 97.88 101 ASN B CA 1
ATOM 2200 C C . ASN B 1 101 ? 10.602 3.76 -4.789 1 97.88 101 ASN B C 1
ATOM 2202 O O . ASN B 1 101 ? 11.711 3.236 -4.656 1 97.88 101 ASN B O 1
ATOM 2206 N N . VAL B 1 102 ? 9.641 3.777 -3.873 1 97.5 102 VAL B N 1
ATOM 2207 C CA . VAL B 1 102 ? 9.867 3.084 -2.609 1 97.5 102 VAL B CA 1
ATOM 2208 C C . VAL B 1 102 ? 9.883 1.575 -2.844 1 97.5 102 VAL B C 1
ATOM 2210 O O . VAL B 1 102 ? 9.07 1.052 -3.611 1 97.5 102 VAL B O 1
ATOM 2213 N N . SER B 1 103 ? 10.734 0.862 -2.111 1 97.88 103 SER B N 1
ATOM 2214 C CA . SER B 1 103 ? 10.914 -0.567 -2.346 1 97.88 103 SER B CA 1
ATOM 2215 C C . SER B 1 103 ? 10.016 -1.394 -1.434 1 97.88 103 SER B C 1
ATOM 2217 O O . SER B 1 103 ? 9.789 -2.58 -1.684 1 97.88 103 SER B O 1
ATOM 2219 N N . GLN B 1 104 ? 9.562 -0.762 -0.366 1 97.81 104 GLN B N 1
ATOM 2220 C CA . GLN B 1 104 ? 8.719 -1.482 0.576 1 97.81 104 GLN B CA 1
ATOM 2221 C C . GLN B 1 104 ? 7.824 -0.521 1.355 1 97.81 104 GLN B C 1
ATOM 2223 O O . GLN B 1 104 ? 8.242 0.585 1.699 1 97.81 104 GLN B O 1
ATOM 2228 N N . LEU B 1 105 ? 6.668 -0.999 1.625 1 98.5 105 LEU B N 1
ATOM 2229 C CA . LEU B 1 105 ? 5.68 -0.218 2.361 1 98.5 105 LEU B CA 1
ATOM 2230 C C . LEU B 1 105 ? 6.094 -0.058 3.822 1 98.5 105 LEU B C 1
ATOM 2232 O O . LEU B 1 105 ? 5.879 0.999 4.418 1 98.5 105 LEU B O 1
ATOM 2236 N N . GLU B 1 106 ? 6.715 -1.103 4.344 1 97.25 106 GLU B N 1
ATOM 2237 C CA . GLU B 1 106 ? 7.055 -1.152 5.762 1 97.25 106 GLU B CA 1
ATOM 2238 C C . GLU B 1 106 ? 7.914 0.045 6.164 1 97.25 106 GLU B C 1
ATOM 2240 O O . GLU B 1 106 ? 8.953 0.308 5.551 1 97.25 106 GLU B O 1
ATOM 2245 N N . GLY B 1 107 ? 7.367 0.798 7.125 1 97.44 107 GLY B N 1
ATOM 2246 C CA . GLY B 1 107 ? 8.133 1.904 7.684 1 97.44 107 GLY B CA 1
ATOM 2247 C C . GLY B 1 107 ? 7.746 3.248 7.094 1 97.44 107 GLY B C 1
ATOM 2248 O O . GLY B 1 107 ? 8.156 4.293 7.602 1 97.44 107 GLY B O 1
ATOM 2249 N N . CYS B 1 108 ? 7 3.314 5.996 1 98.75 108 CYS B N 1
ATOM 2250 C CA . CYS B 1 108 ? 6.578 4.582 5.414 1 98.75 108 CYS B CA 1
ATOM 2251 C C . CYS B 1 108 ? 5.617 5.316 6.34 1 98.75 108 CYS B C 1
ATOM 2253 O O . CYS B 1 108 ? 4.793 4.688 7.008 1 98.75 108 CYS B O 1
ATOM 2255 N N . VAL B 1 109 ? 5.703 6.66 6.379 1 98.88 109 VAL B N 1
ATOM 2256 C CA . VAL B 1 109 ? 4.965 7.465 7.348 1 98.88 109 VAL B CA 1
ATOM 2257 C C . VAL B 1 109 ? 4.219 8.586 6.625 1 98.88 109 VAL B C 1
ATOM 2259 O O . VAL B 1 109 ? 4.762 9.219 5.719 1 98.88 109 VAL B O 1
ATOM 2262 N N . LEU B 1 110 ? 3 8.789 7 1 98.94 110 LEU B N 1
ATOM 2263 C CA . LEU B 1 110 ? 2.223 9.945 6.57 1 98.94 110 LEU B CA 1
ATOM 2264 C C . LEU B 1 110 ? 2.014 10.922 7.723 1 98.94 110 LEU B C 1
ATOM 2266 O O . LEU B 1 110 ? 1.609 10.523 8.812 1 98.94 110 LEU B O 1
ATOM 2270 N N . ILE B 1 111 ? 2.34 12.156 7.512 1 98.88 111 ILE B N 1
ATOM 2271 C CA . ILE B 1 111 ? 2.117 13.234 8.469 1 98.88 111 ILE B CA 1
ATOM 2272 C C . ILE B 1 111 ? 1.076 14.203 7.922 1 98.88 111 ILE B C 1
ATOM 2274 O O . ILE B 1 111 ? 1.207 14.695 6.797 1 98.88 111 ILE B O 1
ATOM 2278 N N . SER B 1 112 ? 0.074 14.531 8.672 1 98.69 112 SER B N 1
ATOM 2279 C CA . SER B 1 112 ? -0.971 15.438 8.211 1 98.69 112 SER B CA 1
ATOM 2280 C C . SER B 1 112 ? -1.817 15.945 9.367 1 98.69 112 SER B C 1
ATOM 2282 O O . SER B 1 112 ? -1.861 15.32 10.43 1 98.69 112 SER B O 1
ATOM 2284 N N . GLY B 1 113 ? -2.377 17.016 9.156 1 97.25 113 GLY B N 1
ATOM 2285 C CA . GLY B 1 113 ? -3.391 17.5 10.086 1 97.25 113 GLY B CA 1
ATOM 2286 C C . GLY B 1 113 ? -4.805 17.203 9.633 1 97.25 113 GLY B C 1
ATOM 2287 O O . GLY B 1 113 ? -5.766 17.438 10.367 1 97.25 113 GLY B O 1
ATOM 2288 N N . ASP B 1 114 ? -5.016 16.734 8.508 1 97.75 114 ASP B N 1
ATOM 2289 C CA . ASP B 1 114 ? -6.32 16.453 7.91 1 97.75 114 ASP B CA 1
ATOM 2290 C C . ASP B 1 114 ? -6.773 15.031 8.203 1 97.75 114 ASP B C 1
ATOM 2292 O O . ASP B 1 114 ? -6.152 14.07 7.746 1 97.75 114 ASP B O 1
ATOM 2296 N N . PRO B 1 115 ? -7.906 14.867 8.898 1 98.31 115 PRO B N 1
ATOM 2297 C CA . PRO B 1 115 ? -8.367 13.523 9.266 1 98.31 115 PRO B CA 1
ATOM 2298 C C . PRO B 1 115 ? -8.633 12.641 8.047 1 98.31 115 PRO B C 1
ATOM 2300 O O . PRO B 1 115 ? -8.422 11.422 8.102 1 98.31 115 PRO B O 1
ATOM 2303 N N . ARG B 1 116 ? -9.07 13.203 6.969 1 98.31 116 ARG B N 1
ATOM 2304 C CA . ARG B 1 116 ? -9.359 12.406 5.781 1 98.31 116 ARG B CA 1
ATOM 2305 C C . ARG B 1 116 ? -8.078 11.852 5.164 1 98.31 116 ARG B C 1
ATOM 2307 O O . ARG B 1 116 ? -8.031 10.688 4.758 1 98.31 116 ARG B O 1
ATOM 2314 N N . LEU B 1 117 ? -7.074 12.656 5.055 1 98.62 117 LEU B N 1
ATOM 2315 C CA . LEU B 1 117 ? -5.797 12.18 4.531 1 98.62 117 LEU B CA 1
ATOM 2316 C C . LEU B 1 117 ? -5.164 11.172 5.477 1 98.62 117 LEU B C 1
ATOM 2318 O O . LEU B 1 117 ? -4.562 10.188 5.031 1 98.62 117 LEU B O 1
ATOM 2322 N N . LEU B 1 118 ? -5.27 11.453 6.75 1 98.81 118 LEU B N 1
ATOM 2323 C CA . LEU B 1 118 ? -4.746 10.508 7.723 1 98.81 118 LEU B CA 1
ATOM 2324 C C . LEU B 1 118 ? -5.441 9.156 7.59 1 98.81 118 LEU B C 1
ATOM 2326 O O . LEU B 1 118 ? -4.789 8.109 7.645 1 98.81 118 LEU B O 1
ATOM 2330 N N . GLN B 1 119 ? -6.734 9.18 7.379 1 98.75 119 GLN B N 1
ATOM 2331 C CA . GLN B 1 119 ? -7.457 7.934 7.145 1 98.75 119 GLN B CA 1
ATOM 2332 C C . GLN B 1 119 ? -6.961 7.246 5.875 1 98.75 119 GLN B C 1
ATOM 2334 O O . GLN B 1 119 ? -6.855 6.02 5.832 1 98.75 119 GLN B O 1
ATOM 2339 N N . SER B 1 120 ? -6.707 8.008 4.848 1 98.75 120 SER B N 1
ATOM 2340 C CA . SER B 1 120 ? -6.125 7.461 3.627 1 98.75 120 SER B CA 1
ATOM 2341 C C . SER B 1 120 ? -4.824 6.723 3.92 1 98.75 120 SER B C 1
ATOM 2343 O O . SER B 1 120 ? -4.59 5.633 3.393 1 98.75 120 SER B O 1
ATOM 2345 N N . GLY B 1 121 ? -3.984 7.301 4.723 1 98.88 121 GLY B N 1
ATOM 2346 C CA . GLY B 1 121 ? -2.738 6.668 5.129 1 98.88 121 GLY B CA 1
ATOM 2347 C C . GLY B 1 121 ? -2.945 5.371 5.883 1 98.88 121 GLY B C 1
ATOM 2348 O O . GLY B 1 121 ? -2.254 4.383 5.633 1 98.88 121 GLY B O 1
ATOM 2349 N N . LEU B 1 122 ? -3.902 5.422 6.82 1 98.75 122 LEU B N 1
ATOM 2350 C CA . LEU B 1 122 ? -4.25 4.211 7.555 1 98.75 122 LEU B CA 1
ATOM 2351 C C . LEU B 1 122 ? -4.727 3.119 6.605 1 98.75 122 LEU B C 1
ATOM 2353 O O . LEU B 1 122 ? -4.273 1.975 6.691 1 98.75 122 LEU B O 1
ATOM 2357 N N . ASN B 1 123 ? -5.559 3.523 5.703 1 98.69 123 ASN B N 1
ATOM 2358 C CA . ASN B 1 123 ? -6.094 2.582 4.723 1 98.69 123 ASN B CA 1
ATOM 2359 C C . ASN B 1 123 ? -4.996 2.025 3.824 1 98.69 123 ASN B C 1
ATOM 2361 O O . ASN B 1 123 ? -5.102 0.899 3.334 1 98.69 123 ASN B O 1
ATOM 2365 N N . ALA B 1 124 ? -3.961 2.793 3.609 1 98.81 124 ALA B N 1
ATOM 2366 C CA . ALA B 1 124 ? -2.855 2.408 2.734 1 98.81 124 ALA B CA 1
ATOM 2367 C C . ALA B 1 124 ? -1.841 1.546 3.479 1 98.81 124 ALA B C 1
ATOM 2369 O O . ALA B 1 124 ? -0.917 0.999 2.871 1 98.81 124 ALA B O 1
ATOM 2370 N N . GLY B 1 125 ? -1.926 1.44 4.777 1 98.5 125 GLY B N 1
ATOM 2371 C CA . GLY B 1 125 ? -1.023 0.63 5.578 1 98.5 125 GLY B CA 1
ATOM 2372 C C . GLY B 1 125 ? 0.185 1.399 6.078 1 98.5 125 GLY B C 1
ATOM 2373 O O . GLY B 1 125 ? 1.213 0.805 6.41 1 98.5 125 GLY B O 1
ATOM 2374 N N . LEU B 1 126 ? 0.11 2.699 6.129 1 98.81 126 LEU B N 1
ATOM 2375 C CA . LEU B 1 126 ? 1.229 3.539 6.543 1 98.81 126 LEU B CA 1
ATOM 2376 C C . LEU B 1 126 ? 1.173 3.82 8.039 1 98.81 126 LEU B C 1
ATOM 2378 O O . LEU B 1 126 ? 0.097 3.795 8.641 1 98.81 126 LEU B O 1
ATOM 2382 N N . TRP B 1 127 ? 2.326 4.105 8.625 1 98.81 127 TRP B N 1
ATOM 2383 C CA . TRP B 1 127 ? 2.344 4.836 9.891 1 98.81 127 TRP B CA 1
ATOM 2384 C C . TRP B 1 127 ? 1.78 6.242 9.711 1 98.81 127 TRP B C 1
ATOM 2386 O O . TRP B 1 127 ? 1.974 6.867 8.672 1 98.81 127 TRP B O 1
ATOM 2396 N N . THR B 1 128 ? 1.095 6.695 10.766 1 98.81 128 THR B N 1
ATOM 2397 C CA . THR B 1 128 ? 0.491 8.016 10.641 1 98.81 128 THR B CA 1
ATOM 2398 C C . THR B 1 128 ? 0.819 8.883 11.852 1 98.81 128 THR B C 1
ATOM 2400 O O . THR B 1 128 ? 0.833 8.391 12.984 1 98.81 128 THR B O 1
ATOM 2403 N N . ILE B 1 129 ? 1.174 10.117 11.602 1 98.81 129 ILE B N 1
ATOM 2404 C CA . ILE B 1 129 ? 1.37 11.164 12.602 1 98.81 129 ILE B CA 1
ATOM 2405 C C . ILE B 1 129 ? 0.38 12.297 12.359 1 98.81 129 ILE B C 1
ATOM 2407 O O . ILE B 1 129 ? 0.425 12.969 11.328 1 98.81 129 ILE B O 1
ATOM 2411 N N . GLY B 1 130 ? -0.455 12.484 13.258 1 98.75 130 GLY B N 1
ATOM 2412 C CA . GLY B 1 130 ? -1.415 13.57 13.188 1 98.75 130 GLY B CA 1
ATOM 2413 C C . GLY B 1 130 ? -0.902 14.859 13.797 1 98.75 130 GLY B C 1
ATOM 2414 O O . GLY B 1 130 ? -0.183 14.844 14.797 1 98.75 130 GLY B O 1
ATOM 2415 N N . LEU B 1 131 ? -1.261 15.953 13.258 1 98.38 131 LEU B N 1
ATOM 2416 C CA . LEU B 1 131 ? -0.97 17.281 13.812 1 98.38 131 LEU B CA 1
ATOM 2417 C C . LEU B 1 131 ? -2.203 17.859 14.492 1 98.38 131 LEU B C 1
ATOM 2419 O O . LEU B 1 131 ? -3.232 18.062 13.844 1 98.38 131 LEU B O 1
ATOM 2423 N N . ALA B 1 132 ? -2.092 18.203 15.688 1 96.81 132 ALA B N 1
ATOM 2424 C CA . ALA B 1 132 ? -3.254 18.594 16.484 1 96.81 132 ALA B CA 1
ATOM 2425 C C . ALA B 1 132 ? -3.518 20.094 16.391 1 96.81 132 ALA B C 1
ATOM 2427 O O . ALA B 1 132 ? -4.672 20.516 16.297 1 96.81 132 ALA B O 1
ATOM 2428 N N . SER B 1 133 ? -2.441 20.906 16.422 1 93.69 133 SER B N 1
ATOM 2429 C CA . SER B 1 133 ? -2.625 22.359 16.438 1 93.69 133 SER B CA 1
ATOM 2430 C C . SER B 1 133 ? -2.75 22.922 15.023 1 93.69 133 SER B C 1
ATOM 2432 O O . SER B 1 133 ? -3.346 23.969 14.82 1 93.69 133 SER B O 1
ATOM 2434 N N . CYS B 1 134 ? -2.143 22.125 14.141 1 91.56 134 CYS B N 1
ATOM 2435 C CA . CYS B 1 134 ? -2.146 22.5 12.727 1 91.56 134 CYS B CA 1
ATOM 2436 C C . CYS B 1 134 ? -3.145 21.672 11.938 1 91.56 134 CYS B C 1
ATOM 2438 O O . CYS B 1 134 ? -3.273 20.469 12.172 1 91.56 134 CYS B O 1
ATOM 2440 N N . GLY B 1 135 ? -3.883 22.375 11.055 1 93.25 135 GLY B N 1
ATOM 2441 C CA . GLY B 1 135 ? -4.801 21.625 10.211 1 93.25 135 GLY B CA 1
ATOM 2442 C C . GLY B 1 135 ? -6.242 22.078 10.352 1 93.25 135 GLY B C 1
ATOM 2443 O O . GLY B 1 135 ? -6.527 23.047 11.047 1 93.25 135 GLY B O 1
ATOM 2444 N N . PRO B 1 136 ? -7.121 21.359 9.734 1 94.62 136 PRO B N 1
ATOM 2445 C CA . PRO B 1 136 ? -8.516 21.797 9.664 1 94.62 136 PRO B CA 1
ATOM 2446 C C . PRO B 1 136 ? -9.281 21.562 10.961 1 94.62 136 PRO B C 1
ATOM 2448 O O . PRO B 1 136 ? -10.328 22.172 11.188 1 94.62 136 PRO B O 1
ATOM 2451 N N . LEU B 1 137 ? -8.859 20.688 11.812 1 96.06 137 LEU B N 1
ATOM 2452 C CA . LEU B 1 137 ? -9.562 20.422 13.055 1 96.06 137 LEU B CA 1
ATOM 2453 C C . LEU B 1 137 ? -9.602 21.656 13.953 1 96.06 137 LEU B C 1
ATOM 2455 O O . LEU B 1 137 ? -10.617 21.938 14.594 1 96.06 137 LEU B O 1
ATOM 2459 N N . CYS B 1 138 ? -8.484 22.406 14.023 1 95.38 138 CYS B N 1
ATOM 2460 C CA . CYS B 1 138 ? -8.477 23.672 14.742 1 95.38 138 CYS B CA 1
ATOM 2461 C C . CYS B 1 138 ? -8.938 24.812 13.836 1 95.38 138 CYS B C 1
ATOM 2463 O O . CYS B 1 138 ? -9.695 25.688 14.266 1 95.38 138 CYS B O 1
ATOM 2465 N N . GLY B 1 139 ? -8.406 24.797 12.602 1 93.62 139 GLY B N 1
ATOM 2466 C CA . GLY B 1 139 ? -8.922 25.672 11.562 1 93.62 139 GLY B CA 1
ATOM 2467 C C . GLY B 1 139 ? -8.57 27.125 11.773 1 93.62 139 GLY B C 1
ATOM 2468 O O . GLY B 1 139 ? -9.258 28.016 11.273 1 93.62 139 GLY B O 1
ATOM 2469 N N . LEU B 1 140 ? -7.578 27.422 12.539 1 92.94 140 LEU B N 1
ATOM 2470 C CA . LEU B 1 140 ? -7.227 28.812 12.859 1 92.94 140 LEU B CA 1
ATOM 2471 C C . LEU B 1 140 ? -5.938 29.219 12.148 1 92.94 140 LEU B C 1
ATOM 2473 O O . LEU B 1 140 ? -5.023 28.406 12.008 1 92.94 140 LEU B O 1
ATOM 2477 N N . SER B 1 141 ? -5.871 30.484 11.773 1 89.12 141 SER B N 1
ATOM 2478 C CA . SER B 1 141 ? -4.609 31.031 11.289 1 89.12 141 SER B CA 1
ATOM 2479 C C . SER B 1 141 ? -3.588 31.141 12.422 1 89.12 141 SER B C 1
ATOM 2481 O O . SER B 1 141 ? -3.941 31.047 13.594 1 89.12 141 SER B O 1
ATOM 2483 N N . PRO B 1 142 ? -2.342 31.328 12.062 1 89.44 142 PRO B N 1
ATOM 2484 C CA . PRO B 1 142 ? -1.345 31.516 13.117 1 89.44 142 PRO B CA 1
ATOM 2485 C C . PRO B 1 142 ? -1.682 32.656 14.055 1 89.44 142 PRO B C 1
ATOM 2487 O O . PRO B 1 142 ? -1.542 32.531 15.273 1 89.44 142 PRO B O 1
ATOM 2490 N N . SER B 1 143 ? -2.125 33.781 13.5 1 90.25 143 SER B N 1
ATOM 2491 C CA . SER B 1 143 ? -2.465 34.938 14.312 1 90.25 143 SER B CA 1
ATOM 2492 C C . SER B 1 143 ? -3.662 34.656 15.211 1 90.25 143 SER B C 1
ATOM 2494 O O . SER B 1 143 ? -3.672 35.062 16.375 1 90.25 143 SER B O 1
ATOM 2496 N N . GLN B 1 144 ? -4.637 33.969 14.688 1 92.06 144 GLN B N 1
ATOM 2497 C CA . GLN B 1 144 ? -5.809 33.594 15.477 1 92.06 144 GLN B CA 1
ATOM 2498 C C . GLN B 1 144 ? -5.43 32.656 16.609 1 92.06 144 GLN B C 1
ATOM 2500 O O . GLN B 1 144 ? -5.938 32.781 17.734 1 92.06 144 GLN B O 1
ATOM 2505 N N . TRP B 1 145 ? -4.574 31.734 16.312 1 93 145 TRP B N 1
ATOM 2506 C CA . TRP B 1 145 ? -4.117 30.766 17.312 1 93 145 TRP B CA 1
ATOM 2507 C C . TRP B 1 145 ? -3.363 31.453 18.438 1 93 145 TRP B C 1
ATOM 2509 O O . TRP B 1 145 ? -3.604 31.172 19.609 1 93 145 TRP B O 1
ATOM 2519 N N . GLN B 1 146 ? -2.5 32.406 18.078 1 91.38 146 GLN B N 1
ATOM 2520 C CA . GLN B 1 146 ? -1.684 33.125 19.062 1 91.38 146 GLN B CA 1
ATOM 2521 C C . GLN B 1 146 ? -2.543 34.031 19.938 1 91.38 146 GLN B C 1
ATOM 2523 O O . GLN B 1 146 ? -2.182 34.312 21.078 1 91.38 146 GLN B O 1
ATOM 2528 N N . ALA B 1 147 ? -3.668 34.438 19.375 1 95.5 147 ALA B N 1
ATOM 2529 C CA . ALA B 1 147 ? -4.562 35.344 20.094 1 95.5 147 ALA B CA 1
ATOM 2530 C C . ALA B 1 147 ? -5.34 34.594 21.172 1 95.5 147 ALA B C 1
ATOM 2532 O O . ALA B 1 147 ? -5.895 35.219 22.094 1 95.5 147 ALA B O 1
ATOM 2533 N N . LEU B 1 148 ? -5.441 33.312 21.047 1 95.31 148 LEU B N 1
ATOM 2534 C CA . LEU B 1 148 ? -6.133 32.531 22.062 1 95.31 148 LEU B CA 1
ATOM 2535 C C . LEU B 1 148 ? -5.355 32.5 23.375 1 95.31 148 LEU B C 1
ATOM 2537 O O . LEU B 1 148 ? -4.125 32.594 23.375 1 95.31 148 LEU B O 1
ATOM 2541 N N . ASN B 1 149 ? -6.086 32.438 24.469 1 96.5 149 ASN B N 1
ATOM 2542 C CA . ASN B 1 149 ? -5.391 32.219 25.734 1 96.5 149 ASN B CA 1
ATOM 2543 C C . ASN B 1 149 ? -4.98 30.766 25.906 1 96.5 149 ASN B C 1
ATOM 2545 O O . ASN B 1 149 ? -5.363 29.906 25.109 1 96.5 149 ASN B O 1
ATOM 2549 N N . ASN B 1 150 ? -4.141 30.547 26.922 1 96.06 150 ASN B N 1
ATOM 2550 C CA . ASN B 1 150 ? -3.566 29.219 27.125 1 96.06 150 ASN B CA 1
ATOM 2551 C C . ASN B 1 150 ? -4.652 28.156 27.312 1 96.06 150 ASN B C 1
ATOM 2553 O O . ASN B 1 150 ? -4.551 27.062 26.766 1 96.06 150 ASN B O 1
ATOM 2557 N N . ALA B 1 151 ? -5.656 28.5 27.969 1 97.44 151 ALA B N 1
ATOM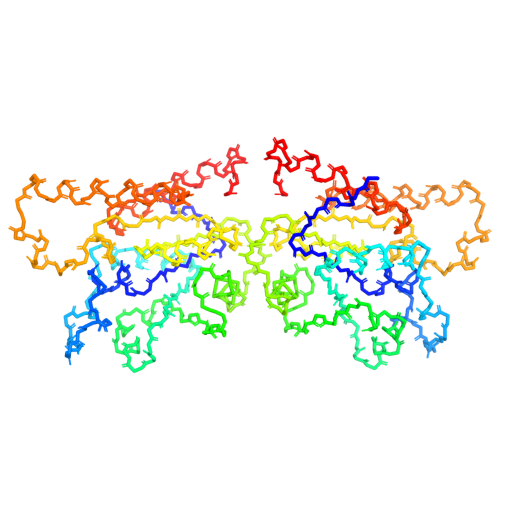 2558 C CA . ALA B 1 151 ? -6.73 27.547 28.25 1 97.44 151 ALA B CA 1
ATOM 2559 C C . ALA B 1 151 ? -7.48 27.188 26.969 1 97.44 151 ALA B C 1
ATOM 2561 O O . ALA B 1 151 ? -7.805 26.016 26.75 1 97.44 151 ALA B O 1
ATOM 2562 N N . GLU B 1 152 ? -7.734 28.156 26.172 1 96.81 152 GLU B N 1
ATOM 2563 C CA . GLU B 1 152 ? -8.438 27.938 24.922 1 96.81 152 GLU B CA 1
ATOM 2564 C C . GLU B 1 152 ? -7.594 27.109 23.953 1 96.81 152 GLU B C 1
ATOM 2566 O O . GLU B 1 152 ? -8.109 26.203 23.281 1 96.81 152 GLU B O 1
ATOM 2571 N N . ARG B 1 153 ? -6.32 27.375 23.859 1 96.19 153 ARG B N 1
ATOM 2572 C CA . ARG B 1 153 ? -5.418 26.609 23.016 1 96.19 153 ARG B CA 1
ATOM 2573 C C . ARG B 1 153 ? -5.375 25.141 23.438 1 96.19 153 ARG B C 1
ATOM 2575 O O . ARG B 1 153 ? -5.445 24.234 22.609 1 96.19 153 ARG B O 1
ATOM 2582 N N . GLU B 1 154 ? -5.289 25 24.719 1 96.19 154 GLU B N 1
ATOM 2583 C CA . GLU B 1 154 ? -5.223 23.641 25.266 1 96.19 154 GLU B CA 1
ATOM 2584 C C . GLU B 1 154 ? -6.504 22.875 24.969 1 96.19 154 GLU B C 1
ATOM 2586 O O . GLU B 1 154 ? -6.457 21.688 24.625 1 96.19 154 GLU B O 1
ATOM 2591 N N . GLN B 1 155 ? -7.566 23.531 25.094 1 97.25 155 GLN B N 1
ATOM 2592 C CA . GLN B 1 155 ? -8.852 22.891 24.828 1 97.25 155 GLN B CA 1
ATOM 2593 C C . GLN B 1 155 ? -8.953 22.453 23.375 1 97.25 155 GLN B C 1
ATOM 2595 O O . GLN B 1 155 ? -9.352 21.312 23.094 1 97.25 155 GLN B O 1
ATOM 2600 N N . ARG B 1 156 ? -8.586 23.297 22.469 1 96.69 156 ARG B N 1
ATOM 2601 C CA . ARG B 1 156 ? -8.656 22.984 21.047 1 96.69 156 ARG B CA 1
ATOM 2602 C C . ARG B 1 156 ? -7.68 21.875 20.672 1 96.69 156 ARG B C 1
ATOM 2604 O O . ARG B 1 156 ? -8.023 20.969 19.938 1 96.69 156 ARG B O 1
ATOM 2611 N N . ARG B 1 157 ? -6.527 21.984 21.266 1 95.94 157 ARG B N 1
ATOM 2612 C CA . ARG B 1 157 ? -5.527 20.953 21.047 1 95.94 157 ARG B CA 1
ATOM 2613 C C . ARG B 1 157 ? -6.02 19.594 21.547 1 95.94 157 ARG B C 1
ATOM 2615 O O . ARG B 1 157 ? -5.875 18.578 20.859 1 95.94 157 ARG B O 1
ATOM 2622 N N . ALA B 1 158 ? -6.523 19.609 22.672 1 97.44 158 ALA B N 1
ATOM 2623 C CA . ALA B 1 158 ? -7.008 18.375 23.281 1 97.44 158 ALA B CA 1
ATOM 2624 C C . ALA B 1 158 ? -8.125 17.75 22.453 1 97.44 158 ALA B C 1
ATOM 2626 O O . ALA B 1 158 ? -8.156 16.531 22.25 1 97.44 158 ALA B O 1
ATOM 2627 N N . GLN B 1 159 ? -8.977 18.578 22.016 1 97.88 159 GLN B N 1
ATOM 2628 C CA . GLN B 1 159 ? -10.078 18.094 21.188 1 97.88 159 GLN B CA 1
ATOM 2629 C C . GLN B 1 159 ? -9.578 17.5 19.875 1 97.88 159 GLN B C 1
ATOM 2631 O O . GLN B 1 159 ? -10.023 16.422 19.469 1 97.88 159 GLN B O 1
ATOM 2636 N N . ALA B 1 160 ? -8.664 18.188 19.266 1 98 160 ALA B N 1
ATOM 2637 C CA . ALA B 1 160 ? -8.07 17.688 18.016 1 98 160 ALA B CA 1
ATOM 2638 C C . ALA B 1 160 ? -7.332 16.375 18.25 1 98 160 ALA B C 1
ATOM 2640 O O . ALA B 1 160 ? -7.469 15.43 17.469 1 98 160 ALA B O 1
ATOM 2641 N N . THR B 1 161 ? -6.609 16.344 19.328 1 98.12 161 THR B N 1
ATOM 2642 C CA . THR B 1 161 ? -5.859 15.148 19.688 1 98.12 161 THR B CA 1
ATOM 2643 C C . THR B 1 161 ? -6.797 13.953 19.859 1 98.12 161 THR B C 1
ATOM 2645 O O . THR B 1 161 ? -6.543 12.875 19.328 1 98.12 161 THR B O 1
ATOM 2648 N N . LEU B 1 162 ? -7.836 14.188 20.547 1 98.12 162 LEU B N 1
ATOM 2649 C CA . LEU B 1 162 ? -8.805 13.125 20.797 1 98.12 162 LEU B CA 1
ATOM 2650 C C . LEU B 1 162 ? -9.406 12.633 19.484 1 98.12 162 LEU B C 1
ATOM 2652 O O . LEU B 1 162 ? -9.562 11.43 19.281 1 98.12 162 LEU B O 1
ATOM 2656 N N . LYS B 1 163 ? -9.75 13.516 18.625 1 98.06 163 LYS B N 1
ATOM 2657 C CA . LYS B 1 163 ? -10.336 13.148 17.328 1 98.06 163 LYS B CA 1
ATOM 2658 C C . LYS B 1 163 ? -9.352 12.344 16.484 1 98.06 163 LYS B C 1
ATOM 2660 O O . LYS B 1 163 ? -9.734 11.375 15.836 1 98.06 163 LYS B O 1
ATOM 2665 N N . LEU B 1 164 ? -8.133 12.703 16.5 1 98.31 164 LEU B N 1
ATOM 2666 C CA . LEU B 1 164 ? -7.102 12.023 15.719 1 98.31 164 LEU B CA 1
ATOM 2667 C C . LEU B 1 164 ? -6.848 10.625 16.25 1 98.31 164 LEU B C 1
ATOM 2669 O O . LEU B 1 164 ? -6.754 9.664 15.484 1 98.31 164 LEU B O 1
ATOM 2673 N N . TYR B 1 165 ? -6.785 10.461 17.578 1 97.75 165 TYR B N 1
ATOM 2674 C CA . TYR B 1 165 ? -6.586 9.133 18.156 1 97.75 165 TYR B CA 1
ATOM 2675 C C . TYR B 1 165 ? -7.805 8.25 17.922 1 97.75 165 TYR B C 1
ATOM 2677 O O . TYR B 1 165 ? -7.676 7.043 17.719 1 97.75 165 TYR B O 1
ATOM 2685 N N . SER B 1 166 ? -8.969 8.875 17.906 1 98.06 166 SER B N 1
ATOM 2686 C CA . SER B 1 166 ? -10.18 8.109 17.625 1 98.06 166 SER B CA 1
ATOM 2687 C C . SER B 1 166 ? -10.172 7.535 16.219 1 98.06 166 SER B C 1
ATOM 2689 O O . SER B 1 166 ? -10.789 6.504 15.953 1 98.06 166 SER B O 1
ATOM 2691 N N . LEU B 1 167 ? -9.469 8.164 15.312 1 97.44 167 LEU B N 1
ATOM 2692 C CA . LEU B 1 167 ? -9.312 7.699 13.945 1 97.44 167 LEU B CA 1
ATOM 2693 C C . LEU B 1 167 ? -8.336 6.527 13.875 1 97.44 167 LEU B C 1
ATOM 2695 O O . LEU B 1 167 ? -8.297 5.805 12.875 1 97.44 167 LEU B O 1
ATOM 2699 N N . GLY B 1 168 ? -7.523 6.324 14.891 1 97.81 168 GLY B N 1
ATOM 2700 C CA . GLY B 1 168 ? -6.535 5.258 14.914 1 97.81 168 GLY B CA 1
ATOM 2701 C C . GLY B 1 168 ? -5.145 5.727 14.523 1 97.81 168 GLY B C 1
ATOM 2702 O O . GLY B 1 168 ? -4.277 4.91 14.211 1 97.81 168 GLY B O 1
ATOM 2703 N N . VAL B 1 169 ? -4.949 7.012 14.523 1 98.38 169 VAL B N 1
ATOM 2704 C CA . VAL B 1 169 ? -3.641 7.57 14.203 1 98.38 169 VAL B CA 1
ATOM 2705 C C . VAL B 1 169 ? -2.604 7.074 15.203 1 98.38 169 VAL B C 1
ATOM 2707 O O . VAL B 1 169 ? -2.883 6.984 16.406 1 98.38 169 VAL B O 1
ATOM 2710 N N . HIS B 1 170 ? -1.423 6.848 14.742 1 98.62 170 HIS B N 1
ATOM 2711 C CA . HIS B 1 170 ? -0.434 6.145 15.547 1 98.62 170 HIS B CA 1
ATOM 2712 C C . HIS B 1 170 ? 0.255 7.09 16.531 1 98.62 170 HIS B C 1
ATOM 2714 O O . HIS B 1 170 ? 0.686 6.676 17.609 1 98.62 170 HIS B O 1
ATOM 2720 N N . SER B 1 171 ? 0.439 8.344 16.141 1 98.62 171 SER B N 1
ATOM 2721 C CA . SER B 1 171 ? 1.028 9.383 16.969 1 98.62 171 SER B CA 1
ATOM 2722 C C . SER B 1 171 ? 0.427 10.75 16.672 1 98.62 171 SER B C 1
ATOM 2724 O O . SER B 1 171 ? -0.014 11 15.539 1 98.62 171 SER B O 1
ATOM 2726 N N . VAL B 1 172 ? 0.4 11.539 17.688 1 98.44 172 VAL B N 1
ATOM 2727 C CA . VAL B 1 172 ? -0.109 12.898 17.5 1 98.44 172 VAL B CA 1
ATOM 2728 C C . VAL B 1 172 ? 0.882 13.898 18.094 1 98.44 172 VAL B C 1
ATOM 2730 O O . VAL B 1 172 ? 1.382 13.711 19.203 1 98.44 172 VAL B O 1
ATOM 2733 N N . ILE B 1 173 ? 1.229 14.852 17.344 1 97.94 173 ILE B N 1
ATOM 2734 C CA . ILE B 1 173 ? 2.051 15.969 17.797 1 97.94 173 ILE B CA 1
ATOM 2735 C C . ILE B 1 173 ? 1.333 17.281 17.516 1 97.94 173 ILE B C 1
ATOM 2737 O O . ILE B 1 173 ? 0.329 17.312 16.812 1 97.94 173 ILE B O 1
ATOM 2741 N N . ASP B 1 174 ? 1.832 18.344 18.062 1 94.31 174 ASP B N 1
ATOM 2742 C CA . ASP B 1 174 ? 1.172 19.641 17.875 1 94.31 174 ASP B CA 1
ATOM 2743 C C . ASP B 1 174 ? 1.479 20.219 16.5 1 94.31 174 ASP B C 1
ATOM 2745 O O . ASP B 1 174 ? 0.573 20.672 15.797 1 94.31 174 ASP B O 1
ATOM 2749 N N . HIS B 1 175 ? 2.734 20.281 16.234 1 93.19 175 HIS B N 1
ATOM 2750 C CA . HIS B 1 175 ? 3.244 20.797 14.969 1 93.19 175 HIS B CA 1
ATOM 2751 C C . HIS B 1 175 ? 4.555 20.125 14.578 1 93.19 175 HIS B C 1
ATOM 2753 O O . HIS B 1 175 ? 5.039 19.25 15.305 1 93.19 175 HIS B O 1
ATOM 2759 N N . LEU B 1 176 ? 5.172 20.469 13.445 1 97.44 176 LEU B N 1
ATOM 2760 C CA . LEU B 1 176 ? 6.293 19.75 12.836 1 97.44 176 LEU B CA 1
ATOM 2761 C C . LEU B 1 176 ? 7.57 19.969 13.641 1 97.44 176 LEU B C 1
ATOM 2763 O O . LEU B 1 176 ? 8.57 19.281 13.414 1 97.44 176 LEU B O 1
ATOM 2767 N N . GLY B 1 177 ? 7.508 20.906 14.625 1 95.31 177 GLY B N 1
ATOM 2768 C CA . GLY B 1 177 ? 8.656 21.094 15.492 1 95.31 177 GLY B CA 1
ATOM 2769 C C . GLY B 1 177 ? 9 19.875 16.328 1 95.31 177 GLY B C 1
ATOM 2770 O O . GLY B 1 177 ? 10.133 19.734 16.781 1 95.31 177 GLY B O 1
ATOM 2771 N N . GLU B 1 178 ? 8.039 19 16.484 1 95.38 178 GLU B N 1
ATOM 2772 C CA . GLU B 1 178 ? 8.219 17.797 17.297 1 95.38 178 GLU B CA 1
ATOM 2773 C C . GLU B 1 178 ? 8.422 16.562 16.406 1 95.38 178 GLU B C 1
ATOM 2775 O O . GLU B 1 178 ? 8.43 15.438 16.906 1 95.38 178 GLU B O 1
ATOM 2780 N N . LEU B 1 179 ? 8.586 16.734 15.133 1 97.31 179 LEU B N 1
ATOM 2781 C CA . LEU B 1 179 ? 8.586 15.641 14.18 1 97.31 179 LEU B CA 1
ATOM 2782 C C . LEU B 1 179 ? 9.766 14.703 14.438 1 97.31 179 LEU B C 1
ATOM 2784 O O . LEU B 1 179 ? 9.594 13.477 14.445 1 97.31 179 LEU B O 1
ATOM 2788 N N . GLU B 1 180 ? 10.953 15.273 14.672 1 95.56 180 GLU B N 1
ATOM 2789 C CA . GLU B 1 180 ? 12.148 14.445 14.836 1 95.56 180 GLU B CA 1
ATOM 2790 C C . GLU B 1 180 ? 12.008 13.492 16.016 1 95.56 180 GLU B C 1
ATOM 2792 O O . GLU B 1 180 ? 12.32 12.305 15.906 1 95.56 180 GLU B O 1
ATOM 2797 N N . SER B 1 181 ? 11.547 14.047 17.125 1 95.94 181 SER B N 1
ATOM 2798 C CA . SER B 1 181 ? 11.359 13.211 18.312 1 95.94 181 SER B CA 1
ATOM 2799 C C . SER B 1 181 ? 10.281 12.156 18.078 1 95.94 181 SER B C 1
ATOM 2801 O O . SER B 1 181 ? 10.414 11.016 18.516 1 95.94 181 SER B O 1
ATOM 2803 N N . CYS B 1 182 ? 9.25 12.516 17.406 1 97.56 182 CYS B N 1
ATOM 2804 C CA . CYS B 1 182 ? 8.164 11.586 17.109 1 97.56 182 CYS B CA 1
ATOM 2805 C C . CYS B 1 182 ? 8.641 10.461 16.203 1 97.56 182 CYS B C 1
ATOM 2807 O O . CYS B 1 182 ? 8.305 9.289 16.438 1 97.56 182 CYS B O 1
ATOM 2809 N N . LEU B 1 183 ? 9.406 10.758 15.133 1 97.5 183 LEU B N 1
ATOM 2810 C CA . LEU B 1 183 ? 9.953 9.758 14.227 1 97.5 183 LEU B CA 1
ATOM 2811 C C . LEU B 1 183 ? 10.883 8.797 14.969 1 97.5 183 LEU B C 1
ATOM 2813 O O . LEU B 1 183 ? 10.898 7.602 14.68 1 97.5 183 LEU B O 1
ATOM 2817 N N . ALA B 1 184 ? 11.633 9.352 15.953 1 97.06 184 ALA B N 1
ATOM 2818 C CA . ALA B 1 184 ? 12.5 8.5 16.766 1 97.06 184 ALA B CA 1
ATOM 2819 C C . ALA B 1 184 ? 11.68 7.484 17.562 1 97.06 184 ALA B C 1
ATOM 2821 O O . ALA B 1 184 ? 12.07 6.32 17.672 1 97.06 184 ALA B O 1
ATOM 2822 N N . ASP B 1 185 ? 10.594 7.977 18.078 1 97.5 185 ASP B N 1
ATOM 2823 C CA . ASP B 1 185 ? 9.703 7.09 18.812 1 97.5 185 ASP B CA 1
ATOM 2824 C C . ASP B 1 185 ? 9.141 5.996 17.922 1 97.5 185 ASP B C 1
ATOM 2826 O O . ASP B 1 185 ? 9.109 4.824 18.297 1 97.5 185 ASP B O 1
ATOM 2830 N N . ILE B 1 186 ? 8.688 6.332 16.672 1 97.69 186 ILE B N 1
ATOM 2831 C CA . ILE B 1 186 ? 8.141 5.363 15.734 1 97.69 186 ILE B CA 1
ATOM 2832 C C . ILE B 1 186 ? 9.219 4.348 15.359 1 97.69 186 ILE B C 1
ATOM 2834 O O . ILE B 1 186 ? 8.945 3.15 15.266 1 97.69 186 ILE B O 1
ATOM 2838 N N . ALA B 1 187 ? 10.391 4.84 15.125 1 97.38 187 ALA B N 1
ATOM 2839 C CA . ALA B 1 187 ? 11.5 3.947 14.797 1 97.38 187 ALA B CA 1
ATOM 2840 C C . ALA B 1 187 ? 11.727 2.922 15.906 1 97.38 187 ALA B C 1
ATOM 2842 O O . ALA B 1 187 ? 11.992 1.749 15.625 1 97.38 187 ALA B O 1
ATOM 2843 N N . LEU B 1 188 ? 11.695 3.412 17.141 1 96.94 188 LEU B N 1
ATOM 2844 C CA . LEU B 1 188 ? 11.852 2.521 18.281 1 96.94 188 LEU B CA 1
ATOM 2845 C C . LEU B 1 188 ? 10.742 1.477 18.312 1 96.94 188 LEU B C 1
ATOM 2847 O O . LEU B 1 188 ? 11.008 0.292 18.531 1 96.94 188 LEU B O 1
ATOM 2851 N N . ARG B 1 189 ? 9.484 1.865 18.125 1 97.12 189 ARG B N 1
ATOM 2852 C CA . ARG B 1 189 ? 8.344 0.951 18.078 1 97.12 189 ARG B CA 1
ATOM 2853 C C . ARG B 1 189 ? 8.523 -0.097 16.984 1 97.12 189 ARG B C 1
ATOM 2855 O O . ARG B 1 189 ? 8.258 -1.281 17.203 1 97.12 189 ARG B O 1
ATOM 2862 N N . ARG B 1 190 ? 8.992 0.309 15.828 1 95.75 190 ARG B N 1
ATOM 2863 C CA . ARG B 1 190 ? 9.234 -0.6 14.711 1 95.75 190 ARG B CA 1
ATOM 2864 C C . ARG B 1 190 ? 10.312 -1.618 15.055 1 95.75 190 ARG B C 1
ATOM 2866 O O . ARG B 1 190 ? 10.195 -2.795 14.711 1 95.75 190 ARG B O 1
ATOM 2873 N N . SER B 1 191 ? 11.367 -1.113 15.695 1 95.56 191 SER B N 1
ATOM 2874 C CA . SER B 1 191 ? 12.469 -1.994 16.078 1 95.56 191 SER B CA 1
ATOM 2875 C C . SER B 1 191 ? 12.008 -3.082 17.031 1 95.56 191 SER B C 1
ATOM 2877 O O . SER B 1 191 ? 12.617 -4.145 17.125 1 95.56 191 SER B O 1
ATOM 2879 N N . LYS B 1 192 ? 10.875 -2.84 17.734 1 95.19 192 LYS B N 1
ATOM 2880 C CA . LYS B 1 192 ? 10.305 -3.795 18.672 1 95.19 192 LYS B CA 1
ATOM 2881 C C . LYS B 1 192 ? 9.258 -4.672 18 1 95.19 192 LYS B C 1
ATOM 2883 O O . LYS B 1 192 ? 8.562 -5.445 18.672 1 95.19 192 LYS B O 1
ATOM 2888 N N . GLY B 1 193 ? 9.047 -4.449 16.734 1 92.81 193 GLY B N 1
ATOM 2889 C CA . GLY B 1 193 ? 8.203 -5.348 15.969 1 92.81 193 GLY B CA 1
ATOM 2890 C C . GLY B 1 193 ? 6.797 -4.812 15.75 1 92.81 193 GLY B C 1
ATOM 2891 O O . GLY B 1 193 ? 5.949 -5.5 15.18 1 92.81 193 GLY B O 1
ATOM 2892 N N . GLU B 1 194 ? 6.562 -3.576 16.203 1 94.19 194 GLU B N 1
ATOM 2893 C CA . GLU B 1 194 ? 5.242 -2.99 16 1 94.19 194 GLU B CA 1
ATOM 2894 C C . GLU B 1 194 ? 5.008 -2.66 14.531 1 94.19 194 GLU B C 1
ATOM 2896 O O . GLU B 1 194 ? 5.934 -2.236 13.828 1 94.19 194 GLU B O 1
ATOM 2901 N N . LYS B 1 195 ? 3.791 -2.943 14.094 1 93.25 195 LYS B N 1
ATOM 2902 C CA . LYS B 1 195 ? 3.336 -2.596 12.75 1 93.25 195 LYS B CA 1
ATOM 2903 C C . LYS B 1 195 ? 2.139 -1.653 12.805 1 93.25 195 LYS B C 1
ATOM 2905 O O . LYS B 1 195 ? 1.4 -1.633 13.789 1 93.25 195 LYS B O 1
ATOM 2910 N N . PRO B 1 196 ? 2.08 -0.834 11.812 1 93.5 196 PRO B N 1
ATOM 2911 C CA . PRO B 1 196 ? 0.929 0.07 11.82 1 93.5 196 PRO B CA 1
ATOM 2912 C C . PRO B 1 196 ? -0.404 -0.673 11.758 1 93.5 196 PRO B C 1
ATOM 2914 O O . PRO B 1 196 ? -0.46 -1.812 11.289 1 93.5 196 PRO B O 1
#